Protein AF-A0A813FBZ9-F1 (afdb_monomer)

Nearest PDB structures (foldseek):
  4qqr-assembly1_A  TM=8.798E-01  e=3.703E-16  Arabidopsis thaliana
  4qqr-assembly1_B  TM=9.003E-01  e=9.429E-16  Arabidopsis thaliana
  7jid-assembly1_B  TM=8.726E-01  e=6.943E-14  Acanthamoeba polyphaga mimivirus
  4gll-assembly1_B  TM=6.550E-01  e=7.552E-06  Homo sapiens
  2b69-assembly1_A  TM=6.967E-01  e=1.599E-04  Homo sapiens

InterPro domains:
  IPR000192 Aminotransferase class V domain [PF00266] (3-157)
  IPR015421 Pyridoxal phosphate-dependent transferase, major domain [G3DSA:3.40.640.10] (1-86)
  IPR015422 Pyridoxal phosphate-dependent transferase, small domain [G3DSA:3.90.1150.10] (87-191)
  IPR015424 Pyridoxal phosphate-dependent transferase [SSF53383] (2-193)
  IPR022278 Phosphoserine aminotransferase [PTHR43247] (2-190)
  IPR036291 NAD(P)-binding domain superfamily [SSF51735] (191-350)

pLDDT: mean 86.47, std 10.44, range [32.09, 97.69]

Sequence (391 aa):
MPLVCDASANLGSKPVDISKYGVIYAAAHKNFSTAGVCYTVIRKDLITPDVLPGTPTMCNWYRFSSAPNKVWTVPITLSVWMGQLVMEWMLERGGLPYFEDLAIRRSDLLYNLIDNSSGFYRCFVTETKFRSRMQVVFTVRSGIGADEILVQKFLDETDKLGWLDARSHPLGISSDAIRITMYNPQPYETIMKARGIHVTLLGTGALYSADPQVPGRVFNEEDPPNTTSKLVYTELRKKLEELLVYFDNALILRTLYPVSSDLDSRGLIGKLARFEQVHKVQTSVTVLDDLCPLIPELVRRRTTGVLNFVNSGMVTYTDVVSDLAKRAPASWRRPLLGQEDNSRAAAELGVARLAAACGREVPDARSSLQRMISGLTDDELQTLAPQQSPL

Structure (mmCIF, N/CA/C/O backbone):
data_AF-A0A813FBZ9-F1
#
_entry.id   AF-A0A813FBZ9-F1
#
loop_
_atom_site.group_PDB
_atom_site.id
_atom_site.type_symbol
_atom_site.label_atom_id
_atom_site.label_alt_id
_atom_site.label_comp_id
_atom_site.label_asym_id
_atom_site.label_entity_id
_atom_site.label_seq_id
_atom_site.pdbx_PDB_ins_code
_atom_site.Cartn_x
_atom_site.Cartn_y
_atom_site.Cartn_z
_atom_site.occupancy
_atom_site.B_iso_or_equiv
_atom_site.auth_seq_id
_atom_site.auth_comp_id
_atom_site.auth_asym_id
_atom_site.auth_atom_id
_atom_site.pdbx_PDB_model_num
ATOM 1 N N . MET A 1 1 ? 17.960 -24.501 -28.917 1.00 80.81 1 MET A N 1
ATOM 2 C CA . MET A 1 1 ? 18.822 -23.591 -28.130 1.00 80.81 1 MET A CA 1
ATOM 3 C C . MET A 1 1 ? 18.049 -23.152 -26.888 1.00 80.81 1 MET A C 1
ATOM 5 O O . MET A 1 1 ? 16.887 -22.794 -27.060 1.00 80.81 1 MET A O 1
ATOM 9 N N . PRO A 1 2 ? 18.601 -23.258 -25.663 1.00 90.81 2 PRO A N 1
ATOM 10 C CA . PRO A 1 2 ? 17.910 -22.815 -24.448 1.00 90.81 2 PRO A CA 1
ATOM 11 C C . PRO A 1 2 ? 17.704 -21.292 -24.454 1.00 90.81 2 PRO A C 1
ATOM 13 O O . PRO A 1 2 ? 18.610 -20.550 -24.824 1.00 90.81 2 PRO A O 1
ATOM 16 N N . LEU A 1 3 ? 16.518 -20.828 -24.047 1.00 96.44 3 LEU A N 1
ATOM 17 C CA . LEU A 1 3 ? 16.204 -19.400 -23.965 1.00 96.44 3 LEU A CA 1
ATOM 18 C C . LEU A 1 3 ? 16.778 -18.795 -22.676 1.00 96.44 3 LEU A C 1
ATOM 20 O O . LEU A 1 3 ? 16.531 -19.319 -21.588 1.00 96.44 3 LEU A O 1
ATOM 24 N N . VAL A 1 4 ? 17.503 -17.684 -22.805 1.00 96.75 4 VAL A N 1
ATOM 25 C CA . VAL A 1 4 ? 17.969 -16.856 -21.684 1.00 96.75 4 VAL A CA 1
ATOM 26 C C . VAL A 1 4 ? 17.151 -15.568 -21.678 1.00 96.75 4 VAL A C 1
ATOM 28 O O . VAL A 1 4 ? 17.098 -14.874 -22.690 1.00 96.75 4 VAL A O 1
ATOM 31 N N . CYS A 1 5 ? 16.479 -15.267 -20.567 1.00 96.50 5 CYS A N 1
ATOM 32 C CA . CYS A 1 5 ? 15.563 -14.134 -20.460 1.00 96.50 5 CYS A CA 1
ATOM 33 C C . CYS A 1 5 ? 15.961 -13.182 -19.330 1.00 96.50 5 CYS A C 1
ATOM 35 O O . CYS A 1 5 ? 16.026 -13.582 -18.167 1.00 96.50 5 CYS A O 1
ATOM 37 N N . ASP A 1 6 ? 16.154 -11.910 -19.686 1.00 96.56 6 ASP A N 1
ATOM 38 C CA . ASP A 1 6 ? 16.127 -10.805 -18.730 1.00 96.56 6 ASP A CA 1
ATOM 39 C C . ASP A 1 6 ? 14.672 -10.474 -18.388 1.00 96.56 6 ASP A C 1
ATOM 41 O O . ASP A 1 6 ? 13.918 -9.942 -19.206 1.00 96.56 6 ASP A O 1
ATOM 45 N N . ALA A 1 7 ? 14.280 -10.803 -17.167 1.00 95.56 7 ALA A N 1
ATOM 46 C CA . ALA A 1 7 ? 12.969 -10.528 -16.610 1.00 95.56 7 ALA A CA 1
ATOM 47 C C . ALA A 1 7 ? 13.029 -9.439 -15.527 1.00 95.56 7 ALA A C 1
ATOM 49 O O . ALA A 1 7 ? 12.103 -9.298 -14.732 1.00 95.56 7 ALA A O 1
ATOM 50 N N . SER A 1 8 ? 14.094 -8.628 -15.477 1.00 93.25 8 SER A N 1
ATOM 51 C CA . SER A 1 8 ? 14.305 -7.642 -14.407 1.00 93.25 8 SER A CA 1
ATOM 52 C C . SER A 1 8 ? 13.101 -6.727 -14.193 1.00 93.25 8 SER A C 1
ATOM 54 O O . SER A 1 8 ? 12.748 -6.425 -13.060 1.00 93.25 8 SER A O 1
ATOM 56 N N . ALA A 1 9 ? 12.453 -6.281 -15.273 1.00 91.00 9 ALA A N 1
ATOM 57 C CA . ALA A 1 9 ? 11.344 -5.330 -15.195 1.00 91.00 9 ALA A CA 1
ATOM 58 C C . ALA A 1 9 ? 9.944 -5.950 -15.140 1.00 91.00 9 ALA A C 1
ATOM 60 O O . ALA A 1 9 ? 8.974 -5.198 -15.090 1.00 91.00 9 ALA A O 1
ATOM 61 N N . ASN A 1 10 ? 9.809 -7.276 -15.193 1.00 92.06 10 ASN A N 1
ATOM 62 C CA . ASN A 1 10 ? 8.497 -7.930 -15.246 1.00 92.06 10 ASN A CA 1
ATOM 63 C C . ASN A 1 10 ? 8.389 -9.224 -14.424 1.00 92.06 10 ASN A C 1
ATOM 65 O O . ASN A 1 10 ? 7.280 -9.724 -14.244 1.00 92.06 10 ASN A O 1
ATOM 69 N N . LEU A 1 11 ? 9.485 -9.769 -13.893 1.00 94.62 11 LEU A N 1
ATOM 70 C CA . LEU A 1 11 ? 9.416 -10.921 -13.004 1.00 94.62 11 LEU A CA 1
ATOM 71 C C . LEU A 1 11 ? 8.587 -10.537 -11.775 1.00 94.62 11 LEU A C 1
ATOM 73 O O . LEU A 1 11 ? 8.771 -9.463 -11.201 1.00 94.62 11 LEU A O 1
ATOM 77 N N . GLY A 1 12 ? 7.637 -11.395 -11.409 1.00 93.62 12 GLY A N 1
ATOM 78 C CA . GLY A 1 12 ? 6.710 -11.143 -10.308 1.00 93.62 12 GLY A CA 1
ATOM 79 C C . GLY A 1 12 ? 5.487 -10.295 -10.661 1.00 93.62 12 GLY A C 1
ATOM 80 O O . GLY A 1 12 ? 4.590 -10.200 -9.831 1.00 93.62 12 GLY A O 1
ATOM 81 N N . SER A 1 13 ? 5.396 -9.699 -11.857 1.00 94.56 13 SER A N 1
ATOM 82 C CA . SER A 1 13 ? 4.209 -8.909 -12.234 1.00 94.56 13 SER A CA 1
ATOM 83 C C . SER A 1 13 ? 3.087 -9.727 -12.867 1.00 94.56 13 SER A C 1
ATOM 85 O O . SER A 1 13 ? 1.972 -9.233 -12.997 1.00 94.56 13 SER A O 1
ATOM 87 N N . LYS A 1 14 ? 3.373 -10.966 -13.281 1.00 95.44 14 LYS A N 1
ATOM 88 C CA . LYS A 1 14 ? 2.391 -11.934 -13.776 1.00 95.44 14 LYS A CA 1
ATOM 89 C C . LYS A 1 14 ? 2.917 -13.368 -13.665 1.00 95.44 14 LYS A C 1
ATOM 91 O O . LYS A 1 14 ? 4.135 -13.550 -13.555 1.00 95.44 14 LYS A O 1
ATOM 96 N N . PRO A 1 15 ? 2.047 -14.388 -13.746 1.00 95.31 15 PRO A N 1
ATOM 97 C CA . PRO A 1 15 ? 2.468 -15.768 -13.942 1.00 95.31 15 PRO A CA 1
ATOM 98 C C . PRO A 1 15 ? 3.324 -15.927 -15.207 1.00 95.31 15 PRO A C 1
ATOM 100 O O . PRO A 1 15 ? 3.022 -15.376 -16.268 1.00 95.31 15 PRO A O 1
ATOM 103 N N . VAL A 1 16 ? 4.402 -16.701 -15.095 1.00 92.88 16 VAL A N 1
ATOM 104 C CA . VAL A 1 16 ? 5.291 -17.050 -16.209 1.00 92.88 16 VAL A CA 1
ATOM 105 C C . VAL A 1 16 ? 5.562 -18.546 -16.153 1.00 92.88 16 VAL A C 1
ATOM 107 O O . VAL A 1 16 ? 5.886 -19.088 -15.098 1.00 92.88 16 VAL A O 1
ATOM 110 N N . ASP A 1 17 ? 5.454 -19.210 -17.301 1.00 94.62 17 ASP A N 1
ATOM 111 C CA . ASP A 1 17 ? 5.859 -20.604 -17.441 1.00 94.62 17 ASP A CA 1
ATOM 112 C C . ASP A 1 17 ? 7.388 -20.698 -17.506 1.00 94.62 17 ASP A C 1
ATOM 114 O O . ASP A 1 17 ? 8.000 -20.561 -18.568 1.00 94.62 17 ASP A O 1
ATOM 118 N N . ILE A 1 18 ? 8.005 -20.911 -16.343 1.00 93.25 18 ILE A N 1
ATOM 119 C CA . ILE A 1 18 ? 9.462 -20.993 -16.193 1.00 93.25 18 ILE A CA 1
ATOM 120 C C . ILE A 1 18 ? 10.079 -22.176 -16.953 1.00 93.25 18 ILE A C 1
ATOM 122 O O . ILE A 1 18 ? 11.269 -22.134 -17.259 1.00 93.25 18 ILE A O 1
ATOM 126 N N . SER A 1 19 ? 9.295 -23.205 -17.304 1.00 94.00 19 SER A N 1
ATOM 127 C CA . SER A 1 19 ? 9.801 -24.398 -18.000 1.00 94.00 19 SER A CA 1
ATOM 128 C C . SER A 1 19 ? 10.278 -24.101 -19.427 1.00 94.00 19 SER A C 1
ATOM 130 O O . SER A 1 19 ? 11.118 -24.820 -19.970 1.00 94.00 19 SER A O 1
ATOM 132 N N . LYS A 1 20 ? 9.801 -22.995 -20.014 1.00 95.12 20 LYS A N 1
ATOM 133 C CA . LYS A 1 20 ? 10.191 -22.518 -21.350 1.00 95.12 20 LYS A CA 1
ATOM 134 C C . LYS A 1 20 ? 11.593 -21.905 -21.397 1.00 95.12 20 LYS A C 1
ATOM 136 O O . LYS A 1 20 ? 12.107 -21.654 -22.487 1.00 95.12 20 LYS A O 1
ATOM 141 N N . TYR A 1 21 ? 12.211 -21.655 -20.245 1.00 96.75 21 TYR A N 1
ATOM 142 C CA . TYR A 1 21 ? 13.481 -20.947 -20.140 1.00 96.75 21 TYR A CA 1
ATOM 143 C C . TYR A 1 21 ? 14.601 -21.895 -19.711 1.00 96.75 21 TYR A C 1
ATOM 145 O O . TYR A 1 21 ? 14.431 -22.761 -18.856 1.00 96.75 21 TYR A O 1
ATOM 153 N N . GLY A 1 22 ? 15.776 -21.717 -20.313 1.00 97.56 22 GLY A N 1
ATOM 154 C CA . GLY A 1 22 ? 17.012 -22.281 -19.782 1.00 97.56 22 GLY A CA 1
ATOM 155 C C . GLY A 1 22 ? 17.512 -21.461 -18.597 1.00 97.56 22 GLY A C 1
ATOM 156 O O . GLY A 1 22 ? 17.866 -22.011 -17.558 1.00 97.56 22 GLY A O 1
ATOM 157 N N . VAL A 1 23 ? 17.491 -20.136 -18.741 1.00 96.75 23 VAL A N 1
ATOM 158 C CA . VAL A 1 23 ? 17.828 -19.193 -17.674 1.00 96.75 23 VAL A CA 1
ATOM 159 C C . VAL A 1 23 ? 16.829 -18.047 -17.698 1.00 96.75 23 VAL A C 1
ATOM 161 O O . VAL A 1 23 ? 16.553 -17.477 -18.752 1.00 96.75 23 VAL A O 1
ATOM 164 N N . ILE A 1 24 ? 16.312 -17.679 -16.535 1.00 97.12 24 ILE A N 1
ATOM 165 C CA . ILE A 1 24 ? 15.587 -16.425 -16.335 1.00 97.12 24 ILE A CA 1
ATOM 166 C C . ILE A 1 24 ? 16.235 -15.687 -15.172 1.00 97.12 24 ILE A C 1
ATOM 168 O O . ILE A 1 24 ? 16.472 -16.277 -14.117 1.00 97.12 24 ILE A O 1
ATOM 172 N N . TYR A 1 25 ? 16.563 -14.414 -15.370 1.00 95.94 25 TYR A N 1
ATOM 173 C CA . TYR A 1 25 ? 17.190 -13.596 -14.338 1.00 95.94 25 TYR A CA 1
ATOM 174 C C . TYR A 1 25 ? 16.498 -12.246 -14.191 1.00 95.94 25 TYR A C 1
ATOM 176 O O . TYR A 1 25 ? 15.908 -11.733 -15.138 1.00 95.94 25 TYR A O 1
ATOM 184 N N . ALA A 1 26 ? 16.552 -11.669 -12.996 1.00 95.50 26 ALA A N 1
ATOM 185 C CA . ALA A 1 26 ? 15.945 -10.384 -12.702 1.00 95.50 26 ALA A CA 1
ATOM 186 C C . ALA A 1 26 ? 16.727 -9.644 -11.619 1.00 95.50 26 ALA A C 1
ATOM 188 O O . ALA A 1 26 ? 16.913 -10.154 -10.513 1.00 95.50 26 ALA A O 1
ATOM 189 N N . ALA A 1 27 ? 17.125 -8.406 -11.903 1.00 94.06 27 ALA A N 1
ATOM 190 C CA . ALA A 1 27 ? 17.597 -7.507 -10.860 1.00 94.06 27 ALA A CA 1
ATOM 191 C C . ALA A 1 27 ? 16.467 -7.227 -9.851 1.00 94.06 27 ALA A C 1
ATOM 193 O O . ALA A 1 27 ? 15.340 -6.912 -10.236 1.00 94.06 27 ALA A O 1
ATOM 194 N N . ALA A 1 28 ? 16.762 -7.333 -8.555 1.00 91.06 28 ALA A N 1
ATOM 195 C CA . ALA A 1 28 ? 15.729 -7.354 -7.522 1.00 91.06 28 ALA A CA 1
ATOM 196 C C . ALA A 1 28 ? 15.066 -5.983 -7.275 1.00 91.06 28 ALA A C 1
ATOM 198 O O . ALA A 1 28 ? 13.904 -5.933 -6.874 1.00 91.06 28 ALA A O 1
ATOM 199 N N . HIS A 1 29 ? 15.763 -4.882 -7.576 1.00 88.19 29 HIS A N 1
ATOM 200 C CA . HIS A 1 29 ? 15.395 -3.487 -7.263 1.00 88.19 29 HIS A CA 1
ATOM 201 C C . HIS A 1 29 ? 14.183 -2.899 -7.992 1.00 88.19 29 HIS A C 1
ATOM 203 O O . HIS A 1 29 ? 14.018 -1.683 -8.048 1.00 88.19 29 HIS A O 1
ATOM 209 N N . LYS A 1 30 ? 13.364 -3.752 -8.602 1.00 90.62 30 LYS A N 1
ATOM 210 C CA . LYS A 1 30 ? 12.163 -3.359 -9.333 1.00 90.62 30 LYS A CA 1
ATOM 211 C C . LYS A 1 30 ? 10.922 -3.864 -8.607 1.00 90.62 30 LYS A C 1
ATOM 213 O O . LYS A 1 30 ? 10.239 -3.084 -7.957 1.00 90.62 30 LYS A O 1
ATOM 218 N N . ASN A 1 31 ? 10.666 -5.171 -8.651 1.00 92.06 31 ASN A N 1
ATOM 219 C CA . ASN A 1 31 ? 9.462 -5.755 -8.050 1.00 92.06 31 ASN A CA 1
ATOM 220 C C . ASN A 1 31 ? 9.660 -6.376 -6.661 1.00 92.06 31 ASN A C 1
ATOM 222 O O . ASN A 1 31 ? 8.660 -6.746 -6.054 1.00 92.06 31 ASN A O 1
ATOM 226 N N . PHE A 1 32 ? 10.893 -6.525 -6.163 1.00 89.94 32 PHE A N 1
ATOM 227 C CA . PHE A 1 32 ? 11.143 -7.437 -5.041 1.00 89.94 32 PHE A CA 1
ATOM 228 C C . PHE A 1 32 ? 12.002 -6.887 -3.902 1.00 89.94 32 PHE A C 1
ATOM 230 O O . PHE A 1 32 ? 11.705 -7.163 -2.753 1.00 89.94 32 PHE A O 1
ATOM 237 N N . SER A 1 33 ? 13.109 -6.197 -4.173 1.00 92.75 33 SER A N 1
ATOM 238 C CA . SER A 1 33 ? 14.067 -5.819 -3.124 1.00 92.75 33 SER A CA 1
ATOM 239 C C . SER A 1 33 ? 14.866 -4.571 -3.514 1.00 92.75 33 SER A C 1
ATOM 241 O O . SER A 1 33 ? 14.337 -3.684 -4.174 1.00 92.75 33 SER A O 1
ATOM 243 N N . THR A 1 34 ? 16.124 -4.469 -3.092 1.00 87.75 34 THR A N 1
ATOM 244 C CA . THR A 1 34 ? 17.028 -3.339 -3.315 1.00 87.75 34 THR A CA 1
ATOM 245 C C . THR A 1 34 ? 18.022 -3.617 -4.442 1.00 87.75 34 THR A C 1
ATOM 247 O O . THR A 1 34 ? 18.135 -4.735 -4.959 1.00 87.75 34 THR A O 1
ATOM 250 N N . ALA A 1 35 ? 18.779 -2.589 -4.838 1.00 87.50 35 ALA A N 1
ATOM 251 C CA . ALA A 1 35 ? 19.877 -2.744 -5.792 1.00 87.50 35 ALA A CA 1
ATOM 252 C C . ALA A 1 35 ? 20.989 -3.637 -5.214 1.00 87.50 35 ALA A C 1
ATOM 254 O O . ALA A 1 35 ? 21.098 -3.794 -3.999 1.00 87.50 35 ALA A O 1
ATOM 255 N N . GLY A 1 36 ? 21.794 -4.240 -6.096 1.00 86.88 36 GLY A N 1
ATOM 256 C CA . GLY A 1 36 ? 22.906 -5.125 -5.720 1.00 86.88 36 GLY A CA 1
ATOM 257 C C . GLY A 1 36 ? 22.579 -6.623 -5.680 1.00 86.88 36 GLY A C 1
ATOM 258 O O . GLY A 1 36 ? 23.498 -7.429 -5.567 1.00 86.88 36 GLY A O 1
ATOM 259 N N . VAL A 1 37 ? 21.309 -7.020 -5.831 1.00 90.81 37 VAL A N 1
ATOM 260 C CA . VAL A 1 37 ? 20.890 -8.434 -5.893 1.00 90.81 37 VAL A CA 1
ATOM 261 C C . VAL A 1 37 ? 20.240 -8.765 -7.235 1.00 90.81 37 VAL A C 1
ATOM 263 O O . VAL A 1 37 ? 19.478 -7.971 -7.792 1.00 90.81 37 VAL A O 1
ATOM 266 N N . CYS A 1 38 ? 20.527 -9.967 -7.735 1.00 92.06 38 CYS A N 1
ATOM 267 C CA . CYS A 1 38 ? 19.898 -10.559 -8.908 1.00 92.06 38 CYS A CA 1
ATOM 268 C C . CYS A 1 38 ? 19.319 -11.929 -8.539 1.00 92.06 38 CYS A C 1
ATOM 270 O O . CYS A 1 38 ? 20.024 -12.773 -7.986 1.00 92.06 38 CYS A O 1
ATOM 272 N N . TYR A 1 39 ? 18.050 -12.160 -8.861 1.00 92.06 39 TYR A N 1
ATOM 273 C CA . TYR A 1 39 ? 17.458 -13.491 -8.818 1.00 92.06 39 TYR A CA 1
ATOM 274 C C . TYR A 1 39 ? 17.722 -14.190 -10.136 1.00 92.06 39 TYR A C 1
ATOM 276 O O . TYR A 1 39 ? 17.477 -13.616 -11.190 1.00 92.06 39 TYR A O 1
ATOM 284 N N . THR A 1 40 ? 18.212 -15.424 -10.087 1.00 93.06 40 THR A N 1
ATOM 285 C CA . THR A 1 40 ? 18.452 -16.233 -11.284 1.00 93.06 40 THR A CA 1
ATOM 286 C C . THR A 1 40 ? 17.859 -17.617 -11.068 1.00 93.06 40 THR A C 1
ATOM 288 O O . THR A 1 40 ? 18.184 -18.289 -10.092 1.00 93.06 40 THR A O 1
ATOM 291 N N . VAL A 1 41 ? 16.997 -18.047 -11.985 1.00 94.06 41 VAL A N 1
ATOM 292 C CA . VAL A 1 41 ? 16.491 -19.418 -12.062 1.00 94.06 41 VAL A CA 1
ATOM 293 C C . VAL A 1 41 ? 17.154 -20.072 -13.265 1.00 94.06 41 VAL A C 1
ATOM 295 O O . VAL A 1 41 ? 17.041 -19.584 -14.390 1.00 94.06 41 VAL A O 1
ATOM 298 N N . ILE A 1 42 ? 17.878 -21.159 -13.010 1.00 94.69 42 ILE A N 1
ATOM 299 C CA . ILE A 1 42 ? 18.707 -21.855 -13.997 1.00 94.69 42 ILE A CA 1
ATOM 300 C C . ILE A 1 42 ? 18.212 -23.291 -14.101 1.00 94.69 42 ILE A C 1
ATOM 302 O O . ILE A 1 42 ? 18.050 -23.982 -13.090 1.00 94.69 42 ILE A O 1
ATOM 306 N N . ARG A 1 43 ? 17.990 -23.757 -15.328 1.00 95.25 43 ARG A N 1
ATOM 307 C CA . ARG A 1 43 ? 17.651 -25.150 -15.602 1.00 95.25 43 ARG A CA 1
ATOM 308 C C . ARG A 1 43 ? 18.851 -26.038 -15.269 1.00 95.25 43 ARG A C 1
ATOM 310 O O . ARG A 1 43 ? 19.971 -25.765 -15.694 1.00 95.25 43 ARG A O 1
ATOM 317 N N . LYS A 1 44 ? 18.628 -27.083 -14.468 1.00 93.38 44 LYS A N 1
ATOM 318 C CA . LYS A 1 44 ? 19.708 -27.870 -13.843 1.00 93.38 44 LYS A CA 1
ATOM 319 C C . LYS A 1 44 ? 20.667 -28.518 -14.848 1.00 93.38 44 LYS A C 1
ATOM 321 O O . LYS A 1 44 ? 21.850 -28.607 -14.555 1.00 93.38 44 LYS A O 1
ATOM 326 N N . ASP A 1 45 ? 20.177 -28.935 -16.013 1.00 94.25 45 ASP A N 1
ATOM 327 C CA . ASP A 1 45 ? 20.981 -29.526 -17.095 1.00 94.25 45 ASP A CA 1
ATOM 328 C C . ASP A 1 45 ? 22.000 -28.549 -17.702 1.00 94.25 45 ASP A C 1
ATOM 330 O O . ASP A 1 45 ? 22.972 -28.986 -18.307 1.00 94.25 45 ASP A O 1
ATOM 334 N N . LEU A 1 46 ? 21.808 -27.238 -17.522 1.00 94.44 46 LEU A N 1
ATOM 335 C CA . LEU A 1 46 ? 22.745 -26.208 -17.982 1.00 94.44 46 LEU A CA 1
ATOM 336 C C . LEU A 1 46 ? 23.877 -25.942 -16.980 1.00 94.44 46 LEU A C 1
ATOM 338 O O . LEU A 1 46 ? 24.821 -25.222 -17.296 1.00 94.44 46 LEU A O 1
ATOM 342 N N . ILE A 1 47 ? 23.791 -26.493 -15.768 1.00 94.19 47 ILE A N 1
ATOM 343 C CA . ILE A 1 47 ? 24.807 -26.321 -14.732 1.00 94.19 47 ILE A CA 1
ATOM 344 C C . ILE A 1 47 ? 25.830 -27.448 -14.875 1.00 94.19 47 ILE A C 1
ATOM 346 O O . ILE A 1 47 ? 25.669 -28.528 -14.310 1.00 94.19 47 ILE A O 1
ATOM 350 N N . THR A 1 48 ? 26.891 -27.190 -15.638 1.00 93.88 48 THR A N 1
ATOM 351 C CA . THR A 1 48 ? 27.933 -28.180 -15.944 1.00 93.88 48 THR A CA 1
ATOM 352 C C . THR A 1 48 ? 29.316 -27.686 -15.502 1.00 93.88 48 THR A C 1
ATOM 354 O O . THR A 1 48 ? 29.509 -26.478 -15.352 1.00 93.88 48 THR A O 1
ATOM 357 N N . PRO A 1 49 ? 30.294 -28.586 -15.288 1.00 93.06 49 PRO A N 1
ATOM 358 C CA . PRO A 1 49 ? 31.672 -28.187 -15.008 1.00 93.06 49 PRO A CA 1
ATOM 359 C C . PRO A 1 49 ? 32.368 -27.509 -16.201 1.00 93.06 49 PRO A C 1
ATOM 361 O O . PRO A 1 49 ? 33.432 -26.923 -16.005 1.00 93.06 49 PRO A O 1
ATOM 364 N N . ASP A 1 50 ? 31.789 -27.571 -17.406 1.00 94.38 50 ASP A N 1
ATOM 365 C CA . ASP A 1 50 ? 32.289 -26.875 -18.591 1.00 94.38 50 ASP A CA 1
ATOM 366 C C . ASP A 1 50 ? 31.969 -25.375 -18.494 1.00 94.38 50 ASP A C 1
ATOM 368 O O . ASP A 1 50 ? 30.835 -24.929 -18.684 1.00 94.38 50 ASP A O 1
ATOM 372 N N . VAL A 1 51 ? 32.981 -24.595 -18.116 1.00 93.50 51 VAL A N 1
ATOM 373 C CA . VAL A 1 51 ? 32.908 -23.145 -17.922 1.00 93.50 51 VAL A CA 1
ATOM 374 C C . VAL A 1 51 ? 34.054 -22.472 -18.666 1.00 93.50 51 VAL A C 1
ATOM 376 O O . VAL A 1 51 ? 35.150 -23.025 -18.772 1.00 93.50 51 VAL A O 1
ATOM 379 N N . LEU A 1 52 ? 33.838 -21.241 -19.135 1.00 95.12 52 LEU A N 1
ATOM 380 C CA . LEU A 1 52 ? 34.875 -20.496 -19.848 1.00 95.12 52 LEU A CA 1
ATOM 381 C C . LEU A 1 52 ? 36.127 -20.293 -18.968 1.00 95.12 52 LEU A C 1
ATOM 383 O O . LEU A 1 52 ? 35.989 -19.956 -17.779 1.00 95.12 52 LEU A O 1
ATOM 387 N N . PRO A 1 53 ? 37.345 -20.431 -19.528 1.00 94.81 53 PRO A N 1
ATOM 388 C CA . PRO A 1 53 ? 38.574 -20.088 -18.822 1.00 94.81 53 PRO A CA 1
ATOM 389 C C . PRO A 1 53 ? 38.517 -18.656 -18.276 1.00 94.81 53 PRO A C 1
ATOM 391 O O . PRO A 1 53 ? 38.133 -17.727 -18.982 1.00 94.81 53 PRO A O 1
ATOM 394 N N . GLY A 1 54 ? 38.876 -18.476 -17.003 1.00 93.94 54 GLY A N 1
ATOM 395 C CA . GLY A 1 54 ? 38.841 -17.168 -16.337 1.00 93.94 54 GLY A CA 1
ATOM 396 C C . GLY A 1 54 ? 37.474 -16.732 -15.794 1.00 93.94 54 GLY A C 1
ATOM 397 O O . GLY A 1 54 ? 37.387 -15.638 -15.243 1.00 93.94 54 GLY A O 1
ATOM 398 N N . THR A 1 55 ? 36.421 -17.561 -15.882 1.00 94.88 55 THR A N 1
ATOM 399 C CA . THR A 1 55 ? 35.111 -17.248 -15.277 1.00 94.88 55 THR A CA 1
ATOM 400 C C . THR A 1 55 ? 35.261 -16.909 -13.784 1.00 94.88 55 THR A C 1
ATOM 402 O O . THR A 1 55 ? 35.723 -17.765 -13.017 1.00 94.88 55 THR A O 1
ATOM 405 N N . PRO A 1 56 ? 34.847 -15.705 -13.333 1.00 92.25 56 PRO A N 1
ATOM 406 C CA . PRO A 1 56 ? 34.911 -15.338 -11.924 1.00 92.25 56 PRO A CA 1
ATOM 407 C C . PRO A 1 56 ? 34.144 -16.329 -11.050 1.00 92.25 56 PRO A C 1
ATOM 409 O O . PRO A 1 56 ? 33.060 -16.781 -11.419 1.00 92.25 56 PRO A O 1
ATOM 412 N N . THR A 1 57 ? 34.659 -16.629 -9.856 1.00 88.50 57 THR A N 1
ATOM 413 C CA . THR A 1 57 ? 34.029 -17.596 -8.940 1.00 88.50 57 THR A CA 1
ATOM 414 C C . THR A 1 57 ? 32.560 -17.269 -8.664 1.00 88.50 57 THR A C 1
ATOM 416 O O . THR A 1 57 ? 31.733 -18.175 -8.680 1.00 88.50 57 THR A O 1
ATOM 419 N N . MET A 1 58 ? 32.226 -15.982 -8.504 1.00 85.81 58 MET A N 1
ATOM 420 C CA . MET A 1 58 ? 30.855 -15.506 -8.265 1.00 85.81 58 MET A CA 1
ATOM 421 C C . MET A 1 58 ? 29.906 -15.703 -9.462 1.00 85.81 58 MET A C 1
ATOM 423 O O . MET A 1 58 ? 28.692 -15.681 -9.288 1.00 85.81 58 MET A O 1
ATOM 427 N N . CYS A 1 59 ? 30.443 -15.935 -10.661 1.00 89.06 59 CYS A N 1
ATOM 428 C CA . CYS A 1 59 ? 29.689 -16.196 -11.888 1.00 89.06 59 CYS A CA 1
ATOM 429 C C . CYS A 1 59 ? 29.688 -17.686 -12.281 1.00 89.06 59 CYS A C 1
ATOM 431 O O . CYS A 1 59 ? 29.066 -18.054 -13.273 1.00 89.06 59 CYS A O 1
ATOM 433 N N . ASN A 1 60 ? 30.375 -18.555 -11.530 1.00 92.06 60 ASN A N 1
ATOM 434 C CA . ASN A 1 60 ? 30.466 -19.983 -11.829 1.00 92.06 60 ASN A CA 1
ATOM 435 C C . ASN A 1 60 ? 29.329 -20.762 -11.147 1.00 92.06 60 ASN A C 1
ATOM 437 O O . ASN A 1 60 ? 29.450 -21.193 -9.999 1.00 92.06 60 ASN A O 1
ATOM 441 N N . TRP A 1 61 ? 28.225 -20.977 -11.863 1.00 91.44 61 TRP A N 1
ATOM 442 C CA . TRP A 1 61 ? 27.039 -21.652 -11.322 1.00 91.44 61 TRP A CA 1
ATOM 443 C C . TRP A 1 61 ? 27.295 -23.092 -10.865 1.00 91.44 61 TRP A C 1
ATOM 445 O O . TRP A 1 61 ? 26.698 -23.521 -9.877 1.00 91.44 61 TRP A O 1
ATOM 455 N N . TYR A 1 62 ? 28.207 -23.821 -11.519 1.00 92.12 62 TYR A N 1
ATOM 456 C CA . TYR A 1 62 ? 28.581 -25.171 -11.095 1.00 92.12 62 TYR A CA 1
ATOM 457 C C . TYR A 1 62 ? 29.192 -25.161 -9.692 1.00 92.12 62 TYR A C 1
ATOM 459 O O . TYR A 1 62 ? 28.743 -25.919 -8.830 1.00 92.12 62 TYR A O 1
ATOM 467 N N . ARG A 1 63 ? 30.108 -24.224 -9.408 1.00 88.81 63 ARG A N 1
ATOM 468 C CA . ARG A 1 63 ? 30.698 -24.058 -8.069 1.00 88.81 63 ARG A CA 1
ATOM 469 C C . ARG A 1 63 ? 29.641 -23.791 -6.999 1.00 88.81 63 ARG A C 1
ATOM 471 O O . ARG A 1 63 ? 29.615 -24.514 -6.004 1.00 88.81 63 ARG A O 1
ATOM 478 N N . PHE A 1 64 ? 28.721 -22.848 -7.222 1.00 86.94 64 PHE A N 1
ATOM 479 C CA . PHE A 1 64 ? 27.601 -22.603 -6.294 1.00 86.94 64 PHE A CA 1
ATOM 480 C C . PHE A 1 64 ? 26.725 -23.841 -6.107 1.00 86.94 64 PHE A C 1
ATOM 482 O O . PHE A 1 64 ? 26.356 -24.179 -4.982 1.00 86.94 64 PHE A O 1
ATOM 489 N N . SER A 1 65 ? 26.428 -24.553 -7.197 1.00 86.50 65 SER A N 1
ATOM 490 C CA . SER A 1 65 ? 25.624 -25.772 -7.143 1.00 86.50 65 SER A CA 1
ATOM 491 C C . SER A 1 65 ? 26.308 -26.896 -6.363 1.00 86.50 65 SER A C 1
ATOM 493 O O . SER A 1 65 ? 25.614 -27.728 -5.791 1.00 86.50 65 SER A O 1
ATOM 495 N N . SER A 1 66 ? 27.639 -26.913 -6.277 1.00 85.12 66 SER A N 1
ATOM 496 C CA . SER A 1 66 ? 28.413 -27.892 -5.500 1.00 85.12 66 SER A CA 1
ATOM 497 C C . SER A 1 66 ? 28.729 -27.454 -4.062 1.00 85.12 66 SER A C 1
ATOM 499 O O . SER A 1 66 ? 29.229 -28.256 -3.280 1.00 85.12 66 SER A O 1
ATOM 501 N N . ALA A 1 67 ? 28.428 -26.206 -3.690 1.00 84.50 67 ALA A N 1
ATOM 502 C CA . ALA A 1 67 ? 28.760 -25.657 -2.377 1.00 84.50 67 ALA A CA 1
ATOM 503 C C . ALA A 1 67 ? 27.931 -26.294 -1.240 1.00 84.50 67 ALA A C 1
ATOM 505 O O . ALA A 1 67 ? 26.733 -26.555 -1.438 1.00 84.50 67 ALA A O 1
ATOM 506 N N . PRO A 1 68 ? 28.494 -26.457 -0.025 1.00 78.94 68 PRO A N 1
ATOM 507 C CA . PRO A 1 68 ? 27.710 -26.741 1.176 1.00 78.94 68 PRO A CA 1
ATOM 508 C C . PRO A 1 68 ? 26.593 -25.702 1.344 1.00 78.94 68 PRO A C 1
ATOM 510 O O . PRO A 1 68 ? 26.827 -24.502 1.216 1.00 78.94 68 PRO A O 1
ATOM 513 N N . ASN A 1 69 ? 25.356 -26.155 1.566 1.00 77.56 69 ASN A N 1
ATOM 514 C CA . ASN A 1 69 ? 24.160 -25.304 1.681 1.00 77.56 69 ASN A CA 1
ATOM 515 C C . ASN A 1 69 ? 23.891 -24.361 0.486 1.00 77.56 69 ASN A C 1
ATOM 517 O O . ASN A 1 69 ? 23.063 -23.464 0.599 1.00 77.56 69 ASN A O 1
ATOM 521 N N . LYS A 1 70 ? 24.558 -24.561 -0.664 1.00 75.94 70 LYS A N 1
ATOM 522 C CA . LYS A 1 70 ? 24.478 -23.699 -1.864 1.00 75.94 70 LYS A CA 1
ATOM 523 C C . LYS A 1 70 ? 24.856 -22.227 -1.618 1.00 75.94 70 LYS A C 1
ATOM 525 O O . LYS A 1 70 ? 24.512 -21.362 -2.420 1.00 75.94 70 LYS A O 1
ATOM 530 N N . VAL A 1 71 ? 25.596 -21.943 -0.544 1.00 79.00 71 VAL A N 1
ATOM 531 C CA . VAL A 1 71 ? 26.104 -20.605 -0.207 1.00 79.00 71 VAL A CA 1
ATOM 532 C C . VAL A 1 71 ? 27.621 -20.620 -0.356 1.00 79.00 71 VAL A C 1
ATOM 534 O O . VAL A 1 71 ? 28.312 -21.288 0.405 1.00 79.00 71 VAL A O 1
ATOM 537 N N . TRP A 1 72 ? 28.146 -19.904 -1.354 1.00 81.00 72 TRP A N 1
ATOM 538 C CA . TRP A 1 72 ? 29.595 -19.832 -1.595 1.00 81.00 72 TRP A CA 1
ATOM 539 C C . TRP A 1 72 ? 30.267 -18.674 -0.844 1.00 81.00 72 TRP A C 1
ATOM 541 O O . TRP A 1 72 ? 31.385 -18.808 -0.355 1.00 81.00 72 TRP A O 1
ATOM 551 N N . THR A 1 73 ? 29.581 -17.536 -0.726 1.00 83.31 73 THR A N 1
ATOM 552 C CA . THR A 1 73 ? 30.004 -16.371 0.066 1.00 83.31 73 THR A CA 1
ATOM 553 C C . THR A 1 73 ? 28.813 -15.800 0.819 1.00 83.31 73 THR A C 1
ATOM 555 O O . THR A 1 73 ? 27.665 -16.110 0.497 1.00 83.31 73 THR A O 1
ATOM 558 N N . VAL A 1 74 ? 29.078 -14.920 1.786 1.00 84.75 74 VAL A N 1
ATOM 559 C CA . VAL A 1 74 ? 28.026 -14.170 2.480 1.00 84.75 74 VAL A CA 1
ATOM 560 C C . VAL A 1 74 ? 27.230 -13.356 1.445 1.00 84.75 74 VAL A C 1
ATOM 562 O O . VAL A 1 74 ? 27.831 -12.546 0.733 1.00 84.75 74 VAL A O 1
ATOM 565 N N . PRO A 1 75 ? 25.911 -13.583 1.298 1.00 84.56 75 PRO A N 1
ATOM 566 C CA . PRO A 1 75 ? 25.080 -12.781 0.409 1.00 84.56 75 PRO A CA 1
ATOM 567 C C . PRO A 1 75 ? 24.818 -11.400 1.025 1.00 84.56 75 PRO A C 1
ATOM 569 O O . PRO A 1 75 ? 25.095 -11.165 2.200 1.00 84.56 75 PRO A O 1
ATOM 572 N N . ILE A 1 76 ? 24.214 -10.489 0.259 1.00 89.25 76 ILE A N 1
ATOM 573 C CA . ILE A 1 76 ? 23.713 -9.215 0.796 1.00 89.25 76 ILE A CA 1
ATOM 574 C C . ILE A 1 76 ? 22.466 -9.510 1.646 1.00 89.25 76 ILE A C 1
ATOM 576 O O . ILE A 1 76 ? 21.335 -9.446 1.167 1.00 89.25 76 ILE A O 1
ATOM 580 N N . THR A 1 77 ? 22.685 -9.907 2.900 1.00 89.75 77 THR A N 1
ATOM 581 C CA . THR A 1 77 ? 21.670 -10.470 3.809 1.00 89.75 77 THR A CA 1
ATOM 582 C C . THR A 1 77 ? 20.467 -9.553 3.988 1.00 89.75 77 THR A C 1
ATOM 584 O O . THR A 1 77 ? 19.337 -10.026 3.914 1.00 89.75 77 THR A O 1
ATOM 587 N N . LEU A 1 78 ? 20.693 -8.243 4.128 1.00 88.44 78 LEU A N 1
ATOM 588 C CA . LEU A 1 78 ? 19.621 -7.250 4.226 1.00 88.44 78 LEU A CA 1
ATOM 589 C C . LEU A 1 78 ? 18.713 -7.270 2.988 1.00 88.44 78 LEU A C 1
ATOM 591 O O . LEU A 1 78 ? 17.496 -7.316 3.117 1.00 88.44 78 LEU A O 1
ATOM 595 N N . SER A 1 79 ? 19.290 -7.285 1.786 1.00 89.94 79 SER A N 1
ATOM 596 C CA . SER A 1 79 ? 18.529 -7.323 0.533 1.00 89.94 79 SER A CA 1
ATOM 597 C C . SER A 1 79 ? 17.802 -8.653 0.335 1.00 89.94 79 SER A C 1
ATOM 599 O O . SER A 1 79 ? 16.692 -8.679 -0.193 1.00 89.94 79 SER A O 1
ATOM 601 N N . VAL A 1 80 ? 18.393 -9.770 0.766 1.00 89.81 80 VAL A N 1
ATOM 602 C CA . VAL A 1 80 ? 17.713 -11.074 0.734 1.00 89.81 80 VAL A CA 1
ATOM 603 C C . VAL A 1 80 ? 16.498 -11.061 1.665 1.00 89.81 80 VAL A C 1
ATOM 605 O O . VAL A 1 80 ? 15.408 -11.432 1.238 1.00 89.81 80 VAL A O 1
ATOM 608 N N . TRP A 1 81 ? 16.662 -10.561 2.891 1.00 90.44 81 TRP A N 1
ATOM 609 C CA . TRP A 1 81 ? 15.584 -10.447 3.874 1.00 90.44 81 TRP A CA 1
ATOM 610 C C . TRP A 1 81 ? 14.473 -9.485 3.431 1.00 90.44 81 TRP A C 1
ATOM 612 O O . TRP A 1 81 ? 13.301 -9.841 3.479 1.00 90.44 81 TRP A O 1
ATOM 622 N N . MET A 1 82 ? 14.815 -8.309 2.898 1.00 89.06 82 MET A N 1
ATOM 623 C CA . MET A 1 82 ? 13.826 -7.391 2.315 1.00 89.06 82 MET A CA 1
ATOM 624 C C . MET A 1 82 ? 13.051 -8.045 1.165 1.00 89.06 82 MET A C 1
ATOM 626 O O . MET A 1 82 ? 11.838 -7.883 1.066 1.00 89.06 82 MET A O 1
ATOM 630 N N . GLY A 1 83 ? 13.741 -8.828 0.330 1.00 91.38 83 GLY A N 1
ATOM 631 C CA . GLY A 1 83 ? 13.109 -9.607 -0.732 1.00 91.38 83 GLY A CA 1
ATOM 632 C C . GLY A 1 83 ? 12.100 -10.622 -0.200 1.00 91.38 83 GLY A C 1
ATOM 633 O O . GLY A 1 83 ? 11.013 -10.740 -0.757 1.00 91.38 83 GLY A O 1
ATOM 634 N N . GLN A 1 84 ? 12.431 -11.306 0.899 1.00 92.81 84 GLN A N 1
ATOM 635 C CA . GLN A 1 84 ? 11.510 -12.215 1.580 1.00 92.81 84 GLN A CA 1
ATOM 636 C C . GLN A 1 84 ? 10.250 -11.479 2.052 1.00 92.81 84 GLN A C 1
ATOM 638 O O . GLN A 1 84 ? 9.153 -11.906 1.706 1.00 92.81 84 GLN A O 1
ATOM 643 N N . LEU A 1 85 ? 10.394 -10.352 2.757 1.00 89.94 85 LEU A N 1
ATOM 644 C CA . LEU A 1 85 ? 9.250 -9.577 3.256 1.00 89.94 85 LEU A CA 1
ATOM 645 C C . LEU A 1 85 ? 8.326 -9.102 2.125 1.00 89.94 85 LEU A C 1
ATOM 647 O O . LEU A 1 85 ? 7.104 -9.166 2.242 1.00 89.94 85 LEU A O 1
ATOM 651 N N . VAL A 1 86 ? 8.896 -8.643 1.005 1.00 91.44 86 VAL A N 1
ATOM 652 C CA . VAL A 1 86 ? 8.103 -8.229 -0.162 1.00 91.44 86 VAL A CA 1
ATOM 653 C C . VAL A 1 86 ? 7.399 -9.425 -0.798 1.00 91.44 86 VAL A C 1
ATOM 655 O O . VAL A 1 86 ? 6.240 -9.304 -1.180 1.00 91.44 86 VAL A O 1
ATOM 658 N N . MET A 1 87 ? 8.048 -10.586 -0.900 1.00 93.12 87 MET A N 1
ATOM 659 C CA . MET A 1 87 ? 7.409 -11.794 -1.431 1.00 93.12 87 MET A CA 1
ATOM 660 C C . MET A 1 87 ? 6.288 -12.309 -0.518 1.00 93.12 87 MET A C 1
ATOM 662 O O . MET A 1 87 ? 5.237 -12.687 -1.028 1.00 93.12 87 MET A O 1
ATOM 666 N N . GLU A 1 88 ? 6.472 -12.282 0.804 1.00 90.69 88 GLU A N 1
ATOM 667 C CA . GLU A 1 88 ? 5.430 -12.607 1.789 1.00 90.69 88 GLU A CA 1
ATOM 668 C C . GLU A 1 88 ? 4.227 -11.673 1.625 1.00 90.69 88 GLU A C 1
ATOM 670 O O . GLU A 1 88 ? 3.112 -12.145 1.409 1.00 90.69 88 GLU A O 1
ATOM 675 N N . TRP A 1 89 ? 4.464 -10.359 1.563 1.00 91.69 89 TRP A N 1
ATOM 676 C CA . TRP A 1 89 ? 3.423 -9.377 1.253 1.00 91.69 89 TRP A CA 1
ATOM 677 C C . TRP A 1 89 ? 2.736 -9.661 -0.090 1.00 91.69 89 TRP A C 1
ATOM 679 O O . TRP A 1 89 ? 1.513 -9.567 -0.202 1.00 91.69 89 TRP A O 1
ATOM 689 N N . MET A 1 90 ? 3.491 -10.034 -1.128 1.00 93.38 90 MET A N 1
ATOM 690 C CA . MET A 1 90 ? 2.901 -10.371 -2.422 1.00 93.38 90 MET A CA 1
ATOM 691 C C . MET A 1 90 ? 1.984 -11.600 -2.329 1.00 93.38 90 MET A C 1
ATOM 693 O O . MET A 1 90 ? 0.920 -11.619 -2.948 1.00 93.38 90 MET A O 1
ATOM 697 N N . LEU A 1 91 ? 2.374 -12.621 -1.562 1.00 92.62 91 LEU A N 1
ATOM 698 C CA . LEU A 1 91 ? 1.558 -13.814 -1.330 1.00 92.62 91 LEU A CA 1
ATOM 699 C C . LEU A 1 91 ? 0.287 -13.478 -0.542 1.00 92.62 91 LEU A C 1
ATOM 701 O O . LEU A 1 91 ? -0.796 -13.888 -0.957 1.00 92.62 91 LEU A O 1
ATOM 705 N N . GLU A 1 92 ? 0.392 -12.668 0.514 1.00 90.75 92 GLU A N 1
ATOM 706 C CA . GLU A 1 92 ? -0.750 -12.192 1.312 1.00 90.75 92 GLU A CA 1
ATOM 707 C C . GLU A 1 92 ? -1.786 -11.429 0.475 1.00 90.75 92 GLU A C 1
ATOM 709 O O . GLU A 1 92 ? -2.985 -11.503 0.739 1.00 90.75 92 GLU A O 1
ATOM 714 N N . ARG A 1 93 ? -1.346 -10.717 -0.570 1.00 88.88 93 ARG A N 1
ATOM 715 C CA . ARG A 1 93 ? -2.234 -10.004 -1.502 1.00 88.88 93 ARG A CA 1
ATOM 716 C C . ARG A 1 93 ? -2.959 -10.911 -2.501 1.00 88.88 93 ARG A C 1
ATOM 718 O O . ARG A 1 93 ? -3.820 -10.421 -3.224 1.00 88.88 93 ARG A O 1
ATOM 725 N N . GLY A 1 94 ? -2.639 -12.204 -2.550 1.00 93.00 94 GLY A N 1
ATOM 726 C CA . GLY A 1 94 ? -3.199 -13.157 -3.516 1.00 93.00 94 GLY A CA 1
ATOM 727 C C . GLY A 1 94 ? -2.211 -13.612 -4.595 1.00 93.00 94 GLY A C 1
ATOM 728 O O . GLY A 1 94 ? -2.617 -14.216 -5.588 1.00 93.00 94 GLY A O 1
ATOM 729 N N . GLY A 1 95 ? -0.915 -13.336 -4.419 1.00 95.62 95 GLY A N 1
ATOM 730 C CA . GLY A 1 95 ? 0.153 -13.808 -5.298 1.00 95.62 95 GLY A CA 1
ATOM 731 C C . GLY A 1 95 ? 0.121 -13.203 -6.706 1.00 95.62 95 GLY A C 1
ATOM 732 O O . GLY A 1 95 ? -0.457 -12.145 -6.952 1.00 95.62 95 GLY A O 1
ATOM 733 N N . LEU A 1 96 ? 0.768 -13.881 -7.660 1.00 96.12 96 LEU A N 1
ATOM 734 C CA . LEU A 1 96 ? 0.923 -13.385 -9.035 1.00 96.12 96 LEU A CA 1
ATOM 735 C C . LEU A 1 96 ? -0.395 -13.044 -9.760 1.00 96.12 96 LEU A C 1
ATOM 737 O O . LEU A 1 96 ? -0.380 -12.058 -10.493 1.00 96.12 96 LEU A O 1
ATOM 741 N N . PRO A 1 97 ? -1.519 -13.773 -9.578 1.00 96.50 97 PRO A N 1
ATOM 742 C CA . PRO A 1 97 ? -2.793 -13.391 -10.193 1.00 96.50 97 PRO A CA 1
ATOM 743 C C . PRO A 1 97 ? -3.272 -11.994 -9.780 1.00 96.50 97 PRO A C 1
ATOM 745 O O . PRO A 1 97 ? -3.700 -11.220 -10.634 1.00 96.50 97 PRO A O 1
ATOM 748 N N . TYR A 1 98 ? -3.137 -11.636 -8.497 1.00 95.25 98 TYR A N 1
ATOM 749 C CA . TYR A 1 98 ? -3.478 -10.296 -8.011 1.00 95.25 98 TYR A CA 1
ATOM 750 C C . TYR A 1 98 ? -2.605 -9.218 -8.668 1.00 95.25 98 TYR A C 1
ATOM 752 O O . TYR A 1 98 ? -3.111 -8.186 -9.108 1.00 95.25 98 TYR A O 1
ATOM 760 N N . PHE A 1 99 ? -1.292 -9.453 -8.768 1.00 95.06 99 PHE A N 1
ATOM 761 C CA . PHE A 1 99 ? -0.381 -8.477 -9.377 1.00 95.06 99 PHE A CA 1
ATOM 762 C C . PHE A 1 99 ? -0.534 -8.374 -10.891 1.00 95.06 99 PHE A C 1
ATOM 764 O O . PHE A 1 99 ? -0.334 -7.285 -11.427 1.00 95.06 99 PHE A O 1
ATOM 771 N N . GLU A 1 100 ? -0.942 -9.448 -11.572 1.00 96.44 100 GLU A N 1
ATOM 772 C CA . GLU A 1 100 ? -1.292 -9.374 -12.989 1.00 96.44 100 GLU A CA 1
ATOM 773 C C . GLU A 1 100 ? -2.530 -8.503 -13.205 1.00 96.44 100 GLU A C 1
ATOM 775 O O . GLU A 1 100 ? -2.485 -7.591 -14.032 1.00 96.44 100 GLU A O 1
ATOM 780 N N . ASP A 1 101 ? -3.599 -8.727 -12.438 1.00 95.44 101 ASP A N 1
ATOM 781 C CA . ASP A 1 101 ? -4.799 -7.885 -12.476 1.00 95.44 101 ASP A CA 1
ATOM 782 C C . ASP A 1 101 ? -4.463 -6.417 -12.168 1.00 95.44 101 ASP A C 1
ATOM 784 O O . ASP A 1 101 ? -4.829 -5.507 -12.915 1.00 95.44 101 ASP A O 1
ATOM 788 N N . LEU A 1 102 ? -3.680 -6.174 -11.113 1.00 91.81 102 LEU A N 1
ATOM 789 C CA . LEU A 1 102 ? -3.237 -4.833 -10.746 1.00 91.81 102 LEU A CA 1
ATOM 790 C C . LEU A 1 102 ? -2.388 -4.185 -11.853 1.00 91.81 102 LEU A C 1
ATOM 792 O O . LEU A 1 102 ? -2.535 -2.995 -12.129 1.00 91.81 102 LEU A O 1
ATOM 796 N N . ALA A 1 103 ? -1.492 -4.933 -12.495 1.00 94.06 103 ALA A N 1
ATOM 797 C CA . ALA A 1 103 ? -0.702 -4.454 -13.625 1.00 94.06 103 ALA A CA 1
ATOM 798 C C . ALA A 1 103 ? -1.589 -4.069 -14.814 1.00 94.06 103 ALA A C 1
ATOM 800 O O . ALA A 1 103 ? -1.401 -2.993 -15.382 1.00 94.06 103 ALA A O 1
ATOM 801 N N . ILE A 1 104 ? -2.562 -4.919 -15.158 1.00 94.19 104 ILE A N 1
ATOM 802 C CA . ILE A 1 104 ? -3.527 -4.680 -16.237 1.00 94.19 104 ILE A CA 1
ATOM 803 C C . ILE A 1 104 ? -4.309 -3.405 -15.940 1.00 94.19 104 ILE A C 1
ATOM 805 O O . ILE A 1 104 ? -4.156 -2.438 -16.683 1.00 94.19 104 ILE A O 1
ATOM 809 N N . ARG A 1 105 ? -5.015 -3.340 -14.801 1.00 91.38 105 ARG A N 1
ATOM 810 C CA . ARG A 1 105 ? -5.817 -2.168 -14.417 1.00 91.38 105 ARG A CA 1
ATOM 811 C C . ARG A 1 105 ? -5.006 -0.879 -14.471 1.00 91.38 105 ARG A C 1
ATOM 813 O O . ARG A 1 105 ? -5.450 0.094 -15.063 1.00 91.38 105 ARG A O 1
ATOM 820 N N . ARG A 1 106 ? -3.800 -0.858 -13.897 1.00 89.44 106 ARG A N 1
ATOM 821 C CA . ARG A 1 106 ? -2.934 0.334 -13.892 1.00 89.44 106 ARG A CA 1
ATOM 822 C C . ARG A 1 106 ? -2.504 0.760 -15.293 1.00 89.44 106 ARG A C 1
ATOM 824 O O . ARG A 1 106 ? -2.626 1.933 -15.642 1.00 89.44 106 ARG A O 1
ATOM 831 N N . SER A 1 107 ? -2.025 -0.186 -16.096 1.00 92.50 107 SER A N 1
ATOM 832 C CA . SER A 1 107 ? -1.556 0.110 -17.449 1.00 92.50 107 SER A CA 1
ATOM 833 C C . SER A 1 107 ? -2.688 0.517 -18.391 1.00 92.50 107 SER A C 1
ATOM 835 O O . SER A 1 107 ? -2.526 1.480 -19.137 1.00 92.50 107 SER A O 1
ATOM 837 N N . ASP A 1 108 ? -3.854 -0.124 -18.292 1.00 92.88 108 ASP A N 1
ATOM 838 C CA . ASP A 1 108 ? -5.031 0.185 -19.103 1.00 92.88 108 ASP A CA 1
ATOM 839 C C . ASP A 1 108 ? -5.536 1.594 -18.824 1.00 92.88 108 ASP A C 1
ATOM 841 O O . ASP A 1 108 ? -5.943 2.300 -19.741 1.00 92.88 108 ASP A O 1
ATOM 845 N N . LEU A 1 109 ? -5.470 2.062 -17.576 1.00 87.62 109 LEU A N 1
ATOM 846 C CA . LEU A 1 109 ? -5.796 3.450 -17.271 1.00 87.62 109 LEU A CA 1
ATOM 847 C C . LEU A 1 109 ? -4.898 4.417 -18.063 1.00 87.62 109 LEU A C 1
ATOM 849 O O . LEU A 1 109 ? -5.389 5.374 -18.662 1.00 87.62 109 LEU A O 1
ATOM 853 N N . LEU A 1 110 ? -3.590 4.194 -18.109 1.00 89.00 110 LEU A N 1
ATOM 854 C CA . LEU A 1 110 ? -2.706 5.102 -18.834 1.00 89.00 110 LEU A CA 1
ATOM 855 C C . LEU A 1 110 ? -2.865 4.962 -20.355 1.00 89.00 110 LEU A C 1
ATOM 857 O O . LEU A 1 110 ? -2.988 5.967 -21.053 1.00 89.00 110 LEU A O 1
ATOM 861 N N . TYR A 1 111 ? -2.950 3.733 -20.867 1.00 94.06 111 TYR A N 1
ATOM 862 C CA . TYR A 1 111 ? -3.135 3.489 -22.296 1.00 94.06 111 TYR A CA 1
ATOM 863 C C . TYR A 1 111 ? -4.471 4.009 -22.819 1.00 94.06 111 TYR A C 1
ATOM 865 O O . TYR A 1 111 ? -4.481 4.680 -23.844 1.00 94.06 111 TYR A O 1
ATOM 873 N N . ASN A 1 112 ? -5.569 3.821 -22.085 1.00 93.00 112 ASN A N 1
ATOM 874 C CA . ASN A 1 112 ? -6.866 4.375 -22.468 1.00 93.00 112 ASN A CA 1
ATOM 875 C C . ASN A 1 112 ? -6.833 5.907 -22.526 1.00 93.00 112 ASN A C 1
ATOM 877 O O . ASN A 1 112 ? -7.460 6.490 -23.403 1.00 93.00 112 ASN A O 1
ATOM 881 N N . LEU A 1 113 ? -6.106 6.574 -21.623 1.00 91.19 113 LEU A N 1
ATOM 882 C CA . LEU A 1 113 ? -5.947 8.031 -21.682 1.00 91.19 113 LEU A CA 1
ATOM 883 C C . LEU A 1 113 ? -5.164 8.450 -22.932 1.00 91.19 113 LEU A C 1
ATOM 885 O O . LEU A 1 113 ? -5.560 9.392 -23.614 1.00 91.19 113 LEU A O 1
ATOM 889 N N . ILE A 1 114 ? -4.079 7.737 -23.246 1.00 92.25 114 ILE A N 1
ATOM 890 C CA . ILE A 1 114 ? -3.241 8.013 -24.418 1.00 92.25 114 ILE A CA 1
ATOM 891 C C . ILE A 1 114 ? -4.031 7.791 -25.712 1.00 92.25 114 ILE A C 1
ATOM 893 O O . ILE A 1 114 ? -4.088 8.682 -26.557 1.00 92.25 114 ILE A O 1
ATOM 897 N N . ASP A 1 115 ? -4.678 6.637 -25.854 1.00 93.25 115 ASP A N 1
ATOM 898 C CA . ASP A 1 115 ? -5.371 6.245 -27.081 1.00 93.25 115 ASP A CA 1
ATOM 899 C C . ASP A 1 115 ? -6.601 7.131 -27.358 1.00 93.25 115 ASP A C 1
ATOM 901 O O . ASP A 1 115 ? -6.895 7.430 -28.514 1.00 93.25 115 ASP A O 1
ATOM 905 N N . ASN A 1 116 ? -7.273 7.639 -26.316 1.00 93.50 116 ASN A N 1
ATOM 906 C CA . ASN A 1 116 ? -8.423 8.546 -26.452 1.00 93.50 116 ASN A CA 1
ATOM 907 C C . ASN A 1 116 ? -8.045 10.040 -26.484 1.00 93.50 116 ASN A C 1
ATOM 909 O O . ASN A 1 116 ? -8.916 10.907 -26.472 1.00 93.50 116 ASN A O 1
ATOM 913 N N . SER A 1 117 ? -6.755 10.373 -26.554 1.00 93.50 117 SER A N 1
ATOM 914 C CA . SER A 1 117 ? -6.272 11.762 -26.523 1.00 93.50 117 SER A CA 1
ATOM 915 C C . SER A 1 117 ? -6.389 12.516 -27.856 1.00 93.50 117 SER A C 1
ATOM 917 O O . SER A 1 117 ? -5.853 13.616 -27.991 1.00 93.50 117 SER A O 1
ATOM 919 N N . SER A 1 118 ? -7.034 11.929 -28.872 1.00 92.50 118 SER A N 1
ATOM 920 C CA . SER A 1 118 ? -7.098 12.479 -30.239 1.00 92.50 118 SER A CA 1
ATOM 921 C C . SER A 1 118 ? -5.714 12.818 -30.824 1.00 92.50 118 SER A C 1
ATOM 923 O O . SER A 1 118 ? -5.543 13.800 -31.542 1.00 92.50 118 SER A O 1
ATOM 925 N N . GLY A 1 119 ? -4.701 12.011 -30.487 1.00 88.56 119 GLY A N 1
ATOM 926 C CA . GLY A 1 119 ? -3.322 12.175 -30.958 1.00 88.56 119 GLY A CA 1
ATOM 927 C C . GLY A 1 119 ? -2.486 13.203 -30.187 1.00 88.56 119 GLY A C 1
ATOM 928 O O . GLY A 1 119 ? -1.332 13.442 -30.564 1.00 88.56 119 GLY A O 1
ATOM 929 N N . PHE A 1 120 ? -3.030 13.796 -29.115 1.00 91.88 120 PHE A N 1
ATOM 930 C CA . PHE A 1 120 ? -2.274 14.686 -28.231 1.00 91.88 120 PHE A CA 1
ATOM 931 C C . PHE A 1 120 ? -1.197 13.934 -27.446 1.00 91.88 120 PHE A C 1
ATOM 933 O O . PHE A 1 120 ? -0.086 14.435 -27.325 1.00 91.88 120 PHE A O 1
ATOM 940 N N . TYR A 1 121 ? -1.486 12.724 -26.974 1.00 92.50 121 TYR A N 1
ATOM 941 C CA . TYR A 1 121 ? -0.495 11.790 -26.448 1.00 92.50 121 TYR A CA 1
ATOM 942 C C . TYR A 1 121 ? -0.296 10.644 -27.435 1.00 92.50 121 TYR A C 1
ATOM 944 O O . TYR A 1 121 ? -1.256 10.139 -28.018 1.00 92.50 121 TYR A O 1
ATOM 952 N N . ARG A 1 122 ? 0.951 10.204 -27.615 1.00 89.75 122 ARG A N 1
ATOM 953 C CA . ARG A 1 122 ? 1.279 9.072 -28.490 1.00 89.75 122 ARG A CA 1
ATOM 954 C C . ARG A 1 122 ? 2.237 8.112 -27.815 1.00 89.75 122 ARG A C 1
ATOM 956 O O . ARG A 1 122 ? 3.274 8.516 -27.302 1.00 89.75 122 ARG A O 1
ATOM 963 N N . CYS A 1 123 ? 1.901 6.827 -27.839 1.00 90.12 123 CYS A N 1
ATOM 964 C CA . CYS A 1 123 ? 2.814 5.773 -27.418 1.00 90.12 123 CYS A CA 1
ATOM 965 C C . CYS A 1 123 ? 3.737 5.386 -28.580 1.00 90.12 123 CYS A C 1
ATOM 967 O O . CYS A 1 123 ? 3.270 5.219 -29.705 1.00 90.12 123 CYS A O 1
ATOM 969 N N . PHE A 1 124 ? 5.026 5.184 -28.298 1.00 84.94 124 PHE A N 1
ATOM 970 C CA . PHE A 1 124 ? 5.989 4.696 -29.295 1.00 84.94 124 PHE A CA 1
ATOM 971 C C . PHE A 1 124 ? 5.720 3.239 -29.710 1.00 84.94 124 PHE A C 1
ATOM 973 O O . PHE A 1 124 ? 6.078 2.827 -30.809 1.00 84.94 124 PHE A O 1
ATOM 980 N N . VAL A 1 125 ? 5.068 2.457 -28.842 1.00 89.81 125 VAL A N 1
ATOM 981 C CA . VAL A 1 125 ? 4.665 1.075 -29.125 1.00 89.81 125 VAL A CA 1
ATOM 982 C C . VAL A 1 125 ? 3.232 1.071 -29.657 1.00 89.81 125 VAL A C 1
ATOM 984 O O . VAL A 1 125 ? 2.257 1.176 -28.902 1.00 89.81 125 VAL A O 1
ATOM 987 N N . THR A 1 126 ? 3.113 0.961 -30.978 1.00 87.19 126 THR A N 1
ATOM 988 C CA . THR A 1 126 ? 1.838 1.019 -31.708 1.00 87.19 126 THR A CA 1
ATOM 989 C C . THR A 1 126 ? 1.062 -0.296 -31.650 1.00 87.19 126 THR A C 1
ATOM 991 O O . THR A 1 126 ? -0.163 -0.283 -31.567 1.00 87.19 126 THR A O 1
ATOM 994 N N . GLU A 1 127 ? 1.751 -1.439 -31.622 1.00 93.75 127 GLU A N 1
ATOM 995 C CA . GLU A 1 127 ? 1.118 -2.749 -31.466 1.00 93.75 127 GLU A CA 1
ATOM 996 C C . GLU A 1 127 ? 0.761 -3.023 -29.997 1.00 93.75 127 GLU A C 1
ATOM 998 O O . GLU A 1 127 ? 1.630 -3.210 -29.142 1.00 93.75 127 GLU A O 1
ATOM 1003 N N . THR A 1 128 ? -0.537 -3.113 -29.702 1.00 92.31 128 THR A N 1
ATOM 1004 C CA . THR A 1 128 ? -1.059 -3.239 -28.330 1.00 92.31 128 THR A CA 1
ATOM 1005 C C . THR A 1 128 ? -0.534 -4.464 -27.579 1.00 92.31 128 THR A C 1
ATOM 1007 O O . THR A 1 128 ? -0.227 -4.369 -26.396 1.00 92.31 128 THR A O 1
ATOM 1010 N N . LYS A 1 129 ? -0.334 -5.599 -28.259 1.00 94.44 129 LYS A N 1
ATOM 1011 C CA . LYS A 1 129 ? 0.222 -6.832 -27.663 1.00 94.44 129 LYS A CA 1
ATOM 1012 C C . LYS A 1 129 ? 1.671 -6.697 -27.165 1.00 94.44 129 LYS A C 1
ATOM 1014 O O . LYS A 1 129 ? 2.109 -7.527 -26.373 1.00 94.44 129 LYS A O 1
ATOM 1019 N N . PHE A 1 130 ? 2.414 -5.688 -27.629 1.00 94.81 130 PHE A N 1
ATOM 1020 C CA . PHE A 1 130 ? 3.801 -5.428 -27.219 1.00 94.81 130 PHE A CA 1
ATOM 1021 C C . PHE A 1 130 ? 3.920 -4.312 -26.177 1.00 94.81 130 PHE A C 1
ATOM 1023 O O . PHE A 1 130 ? 5.017 -4.026 -25.694 1.00 94.81 130 PHE A O 1
ATOM 1030 N N . ARG A 1 131 ? 2.802 -3.685 -25.803 1.00 94.88 131 ARG A N 1
ATOM 1031 C CA . ARG A 1 131 ? 2.773 -2.643 -24.781 1.00 94.88 131 ARG A CA 1
ATOM 1032 C C . ARG A 1 131 ? 3.104 -3.220 -23.407 1.00 94.88 131 ARG A C 1
ATOM 1034 O O . ARG A 1 131 ? 2.573 -4.245 -22.978 1.00 94.88 131 ARG A O 1
ATOM 1041 N N . SER A 1 132 ? 4.012 -2.550 -22.709 1.00 94.88 132 SER A N 1
ATOM 1042 C CA . SER A 1 132 ? 4.448 -2.963 -21.380 1.00 94.88 132 SER A CA 1
ATOM 1043 C C . SER A 1 132 ? 3.422 -2.556 -20.330 1.00 94.88 132 SER A C 1
ATOM 1045 O O . SER A 1 132 ? 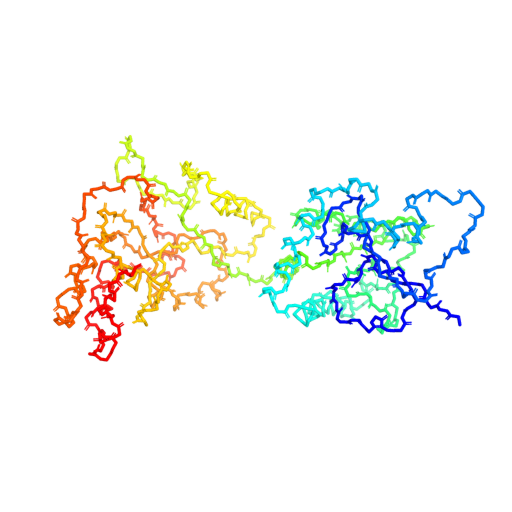3.011 -1.403 -20.254 1.00 94.88 132 SER A O 1
ATOM 1047 N N . ARG A 1 133 ? 3.071 -3.493 -19.448 1.00 94.56 133 ARG A N 1
ATOM 1048 C CA . ARG A 1 133 ? 2.208 -3.207 -18.291 1.00 94.56 133 ARG A CA 1
ATOM 1049 C C . ARG A 1 133 ? 2.957 -2.539 -17.131 1.00 94.56 133 ARG A C 1
ATOM 1051 O O . ARG A 1 133 ? 2.334 -2.030 -16.211 1.00 94.56 133 ARG A O 1
ATOM 1058 N N . MET A 1 134 ? 4.291 -2.566 -17.159 1.00 93.25 134 MET A N 1
ATOM 1059 C CA . MET A 1 134 ? 5.153 -2.086 -16.068 1.00 93.25 134 MET A CA 1
ATOM 1060 C C . MET A 1 134 ? 5.788 -0.731 -16.363 1.00 93.25 134 MET A C 1
ATOM 1062 O O . MET A 1 134 ? 6.179 -0.030 -15.439 1.00 93.25 134 MET A O 1
ATOM 1066 N N . GLN A 1 135 ? 5.952 -0.376 -17.635 1.00 91.38 135 GLN A N 1
ATOM 1067 C CA . GLN A 1 135 ? 6.626 0.850 -18.059 1.00 91.38 135 GLN A CA 1
ATOM 1068 C C . GLN A 1 135 ? 5.965 1.360 -19.331 1.00 91.38 135 GLN A C 1
ATOM 1070 O O . GLN A 1 135 ? 6.173 0.798 -20.404 1.00 91.38 135 GLN A O 1
ATOM 1075 N N . VAL A 1 136 ? 5.184 2.426 -19.215 1.00 91.50 136 VAL A N 1
ATOM 1076 C CA . VAL A 1 136 ? 4.517 3.041 -20.360 1.00 91.50 136 VAL A CA 1
ATOM 1077 C C . VAL A 1 136 ? 5.357 4.216 -20.827 1.00 91.50 136 VAL A C 1
ATOM 1079 O O . VAL A 1 136 ? 5.560 5.167 -20.074 1.00 91.50 136 VAL A O 1
ATOM 1082 N N . VAL A 1 137 ? 5.852 4.135 -22.061 1.00 89.81 137 VAL A N 1
ATOM 1083 C CA . VAL A 1 137 ? 6.641 5.197 -22.695 1.00 89.81 137 VAL A CA 1
ATOM 1084 C C . VAL A 1 137 ? 5.793 5.864 -23.769 1.00 89.81 137 VAL A C 1
ATOM 1086 O O . VAL A 1 137 ? 5.270 5.194 -24.667 1.00 89.81 137 VAL A O 1
ATOM 1089 N N . PHE A 1 138 ? 5.637 7.175 -23.668 1.00 90.50 138 PHE A N 1
ATOM 1090 C CA . PHE A 1 138 ? 4.835 7.976 -24.584 1.00 90.50 138 PHE A CA 1
ATOM 1091 C C . PHE A 1 138 ? 5.407 9.386 -24.706 1.00 90.50 138 PHE A C 1
ATOM 1093 O O . PHE A 1 138 ? 6.361 9.748 -24.027 1.00 90.50 138 PHE A O 1
ATOM 1100 N N . THR A 1 139 ? 4.841 10.178 -25.598 1.00 90.31 139 THR A N 1
ATOM 1101 C CA . THR A 1 139 ? 5.237 11.563 -25.844 1.00 90.31 139 THR A CA 1
ATOM 1102 C C . THR A 1 139 ? 4.004 12.430 -26.068 1.00 90.31 139 THR A C 1
ATOM 1104 O O . THR A 1 139 ? 2.882 11.922 -26.198 1.00 90.31 139 THR A O 1
ATOM 1107 N N . VAL A 1 140 ? 4.213 13.743 -26.097 1.00 89.50 140 VAL A N 1
ATOM 1108 C CA . VAL A 1 140 ? 3.203 14.718 -26.494 1.00 89.50 140 VAL A CA 1
ATOM 1109 C C . VAL A 1 140 ? 3.348 14.968 -27.989 1.00 89.50 140 VAL A C 1
ATOM 1111 O O . VAL A 1 140 ? 4.427 15.294 -28.474 1.00 89.50 140 VAL A O 1
ATOM 1114 N N . ARG A 1 141 ? 2.243 14.832 -28.721 1.00 86.25 141 ARG A N 1
ATOM 1115 C CA . ARG A 1 141 ? 2.142 15.043 -30.165 1.00 86.25 141 ARG A CA 1
ATOM 1116 C C . ARG A 1 141 ? 3.261 14.309 -30.912 1.00 86.25 141 ARG A C 1
ATOM 1118 O O . ARG A 1 141 ? 3.197 13.088 -30.992 1.00 86.25 141 ARG A O 1
ATOM 1125 N N . SER A 1 142 ? 4.177 15.021 -31.566 1.00 75.19 142 SER A N 1
ATOM 1126 C CA . SER A 1 142 ? 4.978 14.482 -32.668 1.00 75.19 142 SER A CA 1
ATOM 1127 C C . SER A 1 142 ? 6.039 13.466 -32.244 1.00 75.19 142 SER A C 1
ATOM 1129 O O . SER A 1 142 ? 6.295 12.546 -33.017 1.00 75.19 142 SER A O 1
ATOM 1131 N N . GLY A 1 143 ? 6.606 13.582 -31.038 1.00 70.50 143 GLY A N 1
ATOM 1132 C CA . GLY A 1 143 ? 7.626 12.644 -30.552 1.00 70.50 143 GLY A CA 1
ATOM 1133 C C . GLY A 1 143 ? 8.940 12.658 -31.336 1.00 70.50 143 GLY A C 1
ATOM 1134 O O . GLY A 1 143 ? 9.626 11.638 -31.386 1.00 70.50 143 GLY A O 1
ATOM 1135 N N . ILE A 1 144 ? 9.232 13.771 -32.020 1.00 72.94 144 ILE A N 1
ATOM 1136 C CA . ILE A 1 144 ? 10.463 13.998 -32.795 1.00 72.94 144 ILE A CA 1
ATOM 1137 C C . ILE A 1 144 ? 11.214 15.263 -32.333 1.00 72.94 144 ILE A C 1
ATOM 1139 O O . ILE A 1 144 ? 11.895 15.907 -33.126 1.00 72.94 144 ILE A O 1
ATOM 1143 N N . GLY A 1 145 ? 11.042 15.667 -31.071 1.00 69.56 145 GLY A N 1
ATOM 1144 C CA . GLY A 1 145 ? 11.701 16.827 -30.452 1.00 69.56 145 GLY A CA 1
ATOM 1145 C C . GLY A 1 145 ? 11.020 18.184 -30.684 1.00 69.56 145 GLY A C 1
ATOM 1146 O O . GLY A 1 145 ? 11.370 19.169 -30.043 1.00 69.56 145 GLY A O 1
ATOM 1147 N N . ALA A 1 146 ? 9.999 18.274 -31.544 1.00 76.75 146 ALA A N 1
ATOM 1148 C CA . ALA A 1 146 ? 9.317 19.546 -31.829 1.00 76.75 146 ALA A CA 1
ATOM 1149 C C . ALA A 1 146 ? 8.399 20.041 -30.689 1.00 76.75 146 ALA A C 1
ATOM 1151 O O . ALA A 1 146 ? 8.001 21.205 -30.673 1.00 76.75 146 ALA A O 1
ATOM 1152 N N . ASP A 1 147 ? 8.059 19.166 -29.739 1.00 84.81 147 ASP A N 1
ATOM 1153 C CA . ASP A 1 147 ? 7.107 19.429 -28.652 1.00 84.81 147 ASP A CA 1
ATOM 1154 C C . ASP A 1 147 ? 7.776 19.441 -27.258 1.00 84.81 147 ASP A C 1
ATOM 1156 O O . ASP A 1 147 ? 7.099 19.298 -26.238 1.00 84.81 147 ASP A O 1
ATOM 1160 N N . GLU A 1 148 ? 9.098 19.642 -27.184 1.00 83.19 148 GLU A N 1
ATOM 1161 C CA . GLU A 1 148 ? 9.875 19.631 -25.928 1.00 83.19 148 GLU A CA 1
ATOM 1162 C C . GLU A 1 148 ? 9.305 20.550 -24.840 1.00 83.19 148 GLU A C 1
ATOM 1164 O O . GLU A 1 148 ? 9.262 20.168 -23.674 1.00 83.19 148 GLU A O 1
ATOM 1169 N N . ILE A 1 149 ? 8.801 21.733 -25.208 1.00 87.56 149 ILE A N 1
ATOM 1170 C CA . ILE A 1 149 ? 8.188 22.679 -24.259 1.00 87.56 149 ILE A CA 1
ATOM 1171 C C . ILE A 1 149 ? 6.937 22.074 -23.604 1.00 87.56 149 ILE A C 1
ATOM 1173 O O . ILE A 1 149 ? 6.707 22.260 -22.410 1.00 87.56 149 ILE A O 1
ATOM 1177 N N . LEU A 1 150 ? 6.121 21.335 -24.363 1.00 89.38 150 LEU A N 1
ATOM 1178 C CA . LEU A 1 150 ? 4.922 20.686 -23.828 1.00 89.38 150 LEU A CA 1
ATOM 1179 C C . LEU A 1 150 ? 5.276 19.484 -22.957 1.00 89.38 150 LEU A C 1
ATOM 1181 O O . LEU A 1 150 ? 4.625 19.259 -21.940 1.00 89.38 150 LEU A O 1
ATOM 1185 N N . VAL A 1 151 ? 6.313 18.738 -23.335 1.00 88.31 151 VAL A N 1
ATOM 1186 C CA . VAL A 1 151 ? 6.841 17.644 -22.515 1.00 88.31 151 VAL A CA 1
ATOM 1187 C C . VAL A 1 151 ? 7.406 18.193 -21.208 1.00 88.31 151 VAL A C 1
ATOM 1189 O O . VAL A 1 151 ? 7.082 17.670 -20.148 1.00 88.31 151 VAL A O 1
ATOM 1192 N N . GLN A 1 152 ? 8.174 19.285 -21.251 1.00 88.12 152 GLN A N 1
ATOM 1193 C CA . GLN A 1 152 ? 8.677 19.951 -20.051 1.00 88.12 152 GLN A CA 1
ATOM 1194 C C . GLN A 1 152 ? 7.527 20.420 -19.160 1.00 88.12 152 GLN A C 1
ATOM 1196 O O . GLN A 1 152 ? 7.524 20.124 -17.971 1.00 88.12 152 GLN A O 1
ATOM 1201 N N . LYS A 1 153 ? 6.505 21.059 -19.742 1.00 91.25 153 LYS A N 1
ATOM 1202 C CA . LYS A 1 153 ? 5.309 21.465 -19.000 1.00 91.25 153 LYS A CA 1
ATOM 1203 C C . LYS A 1 153 ? 4.613 20.274 -18.334 1.00 91.25 153 LYS A C 1
ATOM 1205 O O . LYS A 1 153 ? 4.227 20.379 -17.176 1.00 91.25 153 LYS A O 1
ATOM 1210 N N . PHE A 1 154 ? 4.466 19.149 -19.040 1.00 89.88 154 PHE A N 1
ATOM 1211 C CA . PHE A 1 154 ? 3.913 17.924 -18.460 1.00 89.88 154 PHE A CA 1
ATOM 1212 C C . PHE A 1 154 ? 4.742 17.469 -17.256 1.00 89.88 154 PHE A C 1
ATOM 1214 O O . PHE A 1 154 ? 4.178 17.204 -16.201 1.00 89.88 154 PHE A O 1
ATOM 1221 N N . LEU A 1 155 ? 6.070 17.423 -17.397 1.00 87.44 155 LEU A N 1
ATOM 1222 C CA . LEU A 1 155 ? 6.971 17.009 -16.324 1.00 87.44 155 LEU A CA 1
ATOM 1223 C C . LEU A 1 155 ? 6.850 17.926 -15.099 1.00 87.44 155 LEU A C 1
ATOM 1225 O O . LEU A 1 155 ? 6.696 17.418 -13.992 1.00 87.44 155 LEU A O 1
ATOM 1229 N N . ASP A 1 156 ? 6.818 19.244 -15.301 1.00 87.94 156 ASP A N 1
ATOM 1230 C CA . ASP A 1 156 ? 6.668 20.234 -14.227 1.00 87.94 156 ASP A CA 1
ATOM 1231 C C . ASP A 1 156 ? 5.307 20.121 -13.516 1.00 87.94 156 ASP A C 1
ATOM 1233 O O . ASP A 1 156 ? 5.207 20.314 -12.304 1.00 87.94 156 ASP A O 1
ATOM 1237 N N . GLU A 1 157 ? 4.232 19.826 -14.253 1.00 87.56 157 GLU A N 1
ATOM 1238 C CA . GLU A 1 157 ? 2.908 19.585 -13.668 1.00 87.56 157 GLU A CA 1
ATOM 1239 C C . GLU A 1 157 ? 2.869 18.263 -12.895 1.00 87.56 157 GLU A C 1
ATOM 1241 O O . GLU A 1 157 ? 2.316 18.214 -11.797 1.00 87.56 157 GLU A O 1
ATOM 1246 N N . THR A 1 158 ? 3.502 17.206 -13.408 1.00 80.94 158 THR A N 1
ATOM 1247 C CA . THR A 1 158 ? 3.578 15.920 -12.706 1.00 80.94 158 THR A CA 1
ATOM 1248 C C . THR A 1 158 ? 4.461 15.975 -11.458 1.00 80.94 158 THR A C 1
ATOM 1250 O O . THR A 1 158 ? 4.098 15.389 -10.440 1.00 80.94 158 THR A O 1
ATOM 1253 N N . ASP A 1 159 ? 5.550 16.745 -11.474 1.00 79.00 159 ASP A N 1
ATOM 1254 C CA . ASP A 1 159 ? 6.415 16.950 -10.307 1.00 79.00 159 ASP A CA 1
ATOM 1255 C C . ASP A 1 159 ? 5.646 17.603 -9.146 1.00 79.00 159 ASP A C 1
ATOM 1257 O O . ASP A 1 159 ? 5.669 17.112 -8.018 1.00 79.00 159 ASP A O 1
ATOM 1261 N N . LYS A 1 160 ? 4.813 18.612 -9.442 1.00 76.31 160 LYS A N 1
ATOM 1262 C CA . LYS A 1 160 ? 3.887 19.215 -8.461 1.00 76.31 160 LYS A CA 1
ATOM 1263 C C . LYS A 1 160 ? 2.865 18.218 -7.911 1.00 76.31 160 LYS A C 1
ATOM 1265 O O . LYS A 1 160 ? 2.387 18.376 -6.790 1.00 76.31 160 LYS A O 1
ATOM 1270 N N . LEU A 1 161 ? 2.526 17.184 -8.683 1.00 70.25 161 LEU A N 1
ATOM 1271 C CA . LEU A 1 161 ? 1.674 16.080 -8.243 1.00 70.25 161 LEU A CA 1
ATOM 1272 C C . LEU A 1 161 ? 2.455 14.982 -7.495 1.00 70.25 161 LEU A C 1
ATOM 1274 O O . LEU A 1 161 ? 1.839 13.993 -7.097 1.00 70.25 161 LEU A O 1
ATOM 1278 N N . GLY A 1 162 ? 3.761 15.137 -7.268 1.00 69.38 162 GLY A N 1
ATOM 1279 C CA . GLY A 1 162 ? 4.613 14.156 -6.589 1.00 69.38 162 GLY A CA 1
ATOM 1280 C C . GLY A 1 162 ? 5.002 12.962 -7.464 1.00 69.38 162 GLY A C 1
ATOM 1281 O O . GLY A 1 162 ? 5.419 11.925 -6.948 1.00 69.38 162 GLY A 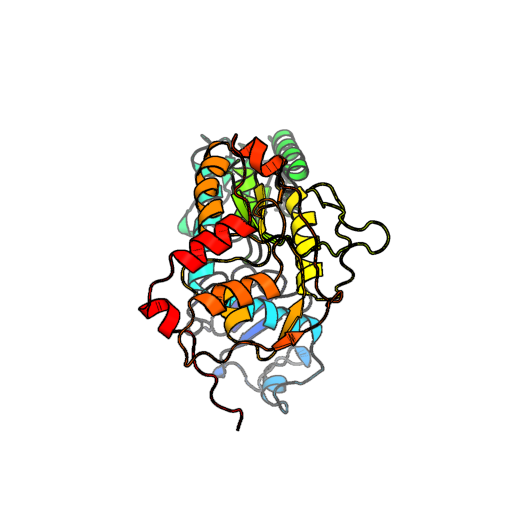O 1
ATOM 1282 N N . TRP A 1 163 ? 4.835 13.066 -8.784 1.00 76.44 163 TRP A N 1
ATOM 1283 C CA . TRP A 1 163 ? 5.262 12.036 -9.728 1.00 76.44 163 TRP A CA 1
ATOM 1284 C C . TRP A 1 163 ? 6.738 12.238 -10.060 1.00 76.44 163 TRP A C 1
ATOM 1286 O O . TRP A 1 163 ? 7.103 13.026 -10.930 1.00 76.44 163 TRP A O 1
ATOM 1296 N N . LEU A 1 164 ? 7.581 11.500 -9.346 1.00 75.25 164 LEU A N 1
ATOM 1297 C CA . LEU A 1 164 ? 9.029 11.553 -9.505 1.00 75.25 164 LEU A CA 1
ATOM 1298 C C . LEU A 1 164 ? 9.482 10.743 -10.731 1.00 75.25 164 LEU A C 1
ATOM 1300 O O . LEU A 1 164 ? 8.864 9.741 -11.095 1.00 75.25 164 LEU A O 1
ATOM 1304 N N . ASP A 1 165 ? 10.584 11.170 -11.351 1.00 80.69 165 ASP A N 1
ATOM 1305 C CA . ASP A 1 165 ? 11.279 10.455 -12.433 1.00 80.69 165 ASP A CA 1
ATOM 1306 C C . ASP A 1 165 ? 10.412 10.087 -13.657 1.00 80.69 165 ASP A C 1
ATOM 1308 O O . ASP A 1 165 ? 10.661 9.096 -14.349 1.00 80.69 165 ASP A O 1
ATOM 1312 N N . ALA A 1 166 ? 9.411 10.916 -13.978 1.00 85.12 166 ALA A N 1
ATOM 1313 C CA . ALA A 1 166 ? 8.550 10.731 -15.152 1.00 85.12 166 ALA A CA 1
ATOM 1314 C C . ALA A 1 166 ? 9.273 10.975 -16.494 1.00 85.12 166 ALA A C 1
ATOM 1316 O O . ALA A 1 166 ? 8.769 10.601 -17.557 1.00 85.12 166 ALA A O 1
ATOM 1317 N N . ARG A 1 167 ? 10.463 11.591 -16.477 1.00 85.12 167 ARG A N 1
ATOM 1318 C CA . ARG A 1 167 ? 11.289 11.760 -17.679 1.00 85.12 167 ARG A CA 1
ATOM 1319 C C . ARG A 1 167 ? 11.894 10.414 -18.082 1.00 85.12 167 ARG A C 1
ATOM 1321 O O . ARG A 1 167 ? 12.539 9.739 -17.280 1.00 85.12 167 ARG A O 1
ATOM 1328 N N . SER A 1 168 ? 11.713 10.018 -19.341 1.00 80.38 168 SER A N 1
ATOM 1329 C CA . SER A 1 168 ? 12.353 8.807 -19.860 1.00 80.38 168 SER A CA 1
ATOM 1330 C C . SER A 1 168 ? 13.878 8.955 -19.892 1.00 80.38 168 SER A C 1
ATOM 1332 O O . SER A 1 168 ? 14.403 10.057 -20.060 1.00 80.38 168 SER A O 1
ATOM 1334 N N . HIS A 1 169 ? 14.608 7.835 -19.804 1.00 70.31 169 HIS A N 1
ATOM 1335 C CA . HIS A 1 169 ? 16.025 7.848 -20.173 1.00 70.31 169 HIS A CA 1
ATOM 1336 C C . HIS A 1 169 ? 16.185 8.329 -21.622 1.00 70.31 169 HIS A C 1
ATOM 1338 O O . HIS A 1 169 ? 15.292 8.063 -22.437 1.00 70.31 169 HIS A O 1
ATOM 1344 N N . PRO A 1 170 ? 17.311 8.989 -21.954 1.00 64.31 170 PRO A N 1
ATOM 1345 C CA . PRO A 1 170 ? 17.600 9.391 -23.322 1.00 64.31 170 PRO A CA 1
ATOM 1346 C C . PRO A 1 170 ? 17.518 8.175 -24.246 1.00 64.31 170 PRO A C 1
ATOM 1348 O O . PRO A 1 170 ? 18.283 7.225 -24.101 1.00 64.31 170 PRO A O 1
ATOM 1351 N N . LEU A 1 171 ? 16.584 8.199 -25.197 1.00 64.81 171 LEU A N 1
ATOM 1352 C CA . LEU A 1 171 ? 16.428 7.145 -26.206 1.00 64.81 171 LEU A CA 1
ATOM 1353 C C . LEU A 1 171 ? 17.360 7.367 -27.416 1.00 64.81 171 LEU A C 1
ATOM 1355 O O . LEU A 1 171 ? 17.151 6.779 -28.470 1.00 64.81 171 LEU A O 1
ATOM 1359 N N . GLY A 1 172 ? 18.369 8.238 -27.284 1.00 58.94 172 GLY A N 1
ATOM 1360 C CA . GLY A 1 172 ? 19.199 8.711 -28.400 1.00 58.94 172 GLY A CA 1
ATOM 1361 C C . GLY A 1 172 ? 18.589 9.873 -29.198 1.00 58.94 172 GLY A C 1
ATOM 1362 O O . GLY A 1 172 ? 19.167 10.286 -30.197 1.00 58.94 172 GLY A O 1
ATOM 1363 N N . ILE A 1 173 ? 17.455 10.414 -28.743 1.00 59.97 173 ILE A N 1
ATOM 1364 C CA . ILE A 1 173 ? 16.804 11.647 -29.219 1.00 59.97 173 ILE A CA 1
ATOM 1365 C C . ILE A 1 173 ? 16.800 12.690 -28.090 1.00 59.97 173 ILE A C 1
ATOM 1367 O O . ILE A 1 173 ? 16.921 12.312 -26.916 1.00 59.97 173 ILE A O 1
ATOM 1371 N N . SER A 1 174 ? 16.688 13.986 -28.414 1.00 57.03 174 SER A N 1
ATOM 1372 C CA . SER A 1 174 ? 16.468 15.020 -27.391 1.00 57.03 174 SER A CA 1
ATOM 1373 C C . SER A 1 174 ? 15.203 14.659 -26.602 1.00 57.03 174 SER A C 1
ATOM 1375 O O . SER A 1 174 ? 14.228 14.184 -27.178 1.00 57.03 174 SER A O 1
ATOM 1377 N N . SER A 1 175 ? 15.266 14.699 -25.265 1.00 60.88 175 SER A N 1
ATOM 1378 C CA . SER A 1 175 ? 14.330 13.941 -24.420 1.00 60.88 175 SER A CA 1
ATOM 1379 C C . SER A 1 175 ? 12.915 14.542 -24.421 1.00 60.88 175 SER A C 1
ATOM 1381 O O . SER A 1 175 ? 12.552 15.308 -23.528 1.00 60.88 175 SER A O 1
ATOM 1383 N N . ASP A 1 176 ? 12.106 14.142 -25.392 1.00 72.88 176 ASP A N 1
ATOM 1384 C CA . ASP A 1 176 ? 10.678 14.435 -25.524 1.00 72.88 176 ASP A CA 1
ATOM 1385 C C . ASP A 1 176 ? 9.789 13.256 -25.073 1.00 72.88 176 ASP A C 1
ATOM 1387 O O . ASP A 1 176 ? 8.563 13.280 -25.202 1.00 72.88 176 ASP A O 1
ATOM 1391 N N . ALA A 1 177 ? 10.403 12.204 -24.527 1.00 83.50 177 ALA A N 1
ATOM 1392 C CA . ALA A 1 177 ? 9.719 11.010 -24.063 1.00 83.50 177 ALA A CA 1
ATOM 1393 C C . ALA A 1 177 ? 9.444 11.050 -22.552 1.00 83.50 177 ALA A C 1
ATOM 1395 O O . ALA A 1 177 ? 10.325 11.282 -21.717 1.00 83.50 177 ALA A O 1
ATOM 1396 N N . ILE A 1 178 ? 8.205 10.725 -22.207 1.00 89.00 178 ILE A N 1
ATOM 1397 C CA . ILE A 1 178 ? 7.697 10.519 -20.855 1.00 89.00 178 ILE A CA 1
ATOM 1398 C C . ILE A 1 178 ? 7.654 9.013 -20.601 1.00 89.00 178 ILE A C 1
ATOM 1400 O O . ILE A 1 178 ? 7.229 8.235 -21.459 1.00 89.00 178 ILE A O 1
ATOM 1404 N N . ARG A 1 179 ? 8.081 8.585 -19.413 1.00 88.94 179 ARG A N 1
ATOM 1405 C CA . ARG A 1 179 ? 8.011 7.192 -18.975 1.00 88.94 179 ARG A CA 1
ATOM 1406 C C . ARG A 1 179 ? 7.382 7.104 -17.597 1.00 88.94 179 ARG A C 1
ATOM 1408 O O . ARG A 1 179 ? 7.964 7.551 -16.617 1.00 88.94 179 ARG A O 1
ATOM 1415 N N . ILE A 1 180 ? 6.253 6.412 -17.517 1.00 88.62 180 ILE A N 1
ATOM 1416 C CA . ILE A 1 180 ? 5.584 6.115 -16.251 1.00 88.62 180 ILE A CA 1
ATOM 1417 C C . ILE A 1 180 ? 5.823 4.650 -15.905 1.00 88.62 180 ILE A C 1
ATOM 1419 O O . ILE A 1 180 ? 5.426 3.745 -16.644 1.00 88.62 180 ILE A O 1
ATOM 1423 N N . THR A 1 181 ? 6.517 4.425 -14.792 1.00 89.06 181 THR A N 1
ATOM 1424 C CA . THR A 1 181 ? 6.886 3.092 -14.303 1.00 89.06 181 THR A CA 1
ATOM 1425 C C . THR A 1 181 ? 5.963 2.687 -13.166 1.00 89.06 181 THR A C 1
ATOM 1427 O O . THR A 1 181 ? 5.806 3.460 -12.233 1.00 89.06 181 THR A O 1
ATOM 1430 N N . MET A 1 182 ? 5.389 1.484 -13.248 1.00 89.00 182 MET A N 1
ATOM 1431 C CA . MET A 1 182 ? 4.327 0.961 -12.380 1.00 89.00 182 MET A CA 1
ATOM 1432 C C . MET A 1 182 ? 4.645 -0.454 -11.879 1.00 89.00 182 MET A C 1
ATOM 1434 O O . MET A 1 182 ? 3.931 -1.415 -12.170 1.00 89.00 182 MET A O 1
ATOM 1438 N N . TYR A 1 183 ? 5.735 -0.607 -11.124 1.00 91.56 183 TYR A N 1
ATOM 1439 C CA . TYR A 1 183 ? 6.093 -1.884 -10.484 1.00 91.56 183 TYR A CA 1
ATOM 1440 C C . TYR A 1 183 ? 5.098 -2.285 -9.386 1.00 91.56 183 TYR A C 1
ATOM 1442 O O . TYR A 1 183 ? 4.271 -1.483 -8.955 1.00 91.56 183 TYR A O 1
ATOM 1450 N N . ASN A 1 184 ? 5.156 -3.537 -8.933 1.00 90.75 184 ASN A N 1
ATOM 1451 C CA . ASN A 1 184 ? 4.216 -4.110 -7.962 1.00 90.75 184 ASN A CA 1
ATOM 1452 C C . ASN A 1 184 ? 4.024 -3.281 -6.678 1.00 90.75 184 ASN A C 1
ATOM 1454 O O . ASN A 1 184 ? 2.871 -3.122 -6.277 1.00 90.75 184 ASN A O 1
ATOM 1458 N N . PRO A 1 185 ? 5.078 -2.720 -6.047 1.00 85.38 185 PRO A N 1
ATOM 1459 C CA . PRO A 1 185 ? 4.915 -1.980 -4.795 1.00 85.38 185 PRO A CA 1
ATOM 1460 C C . PRO A 1 185 ? 4.193 -0.638 -4.949 1.00 85.38 185 PRO A C 1
ATOM 1462 O O . PRO A 1 185 ? 3.812 -0.043 -3.945 1.00 85.38 185 PRO A O 1
ATOM 1465 N N . GLN A 1 186 ? 4.014 -0.136 -6.177 1.00 79.69 186 GLN A N 1
ATOM 1466 C CA . GLN A 1 186 ? 3.308 1.123 -6.374 1.00 79.69 186 GLN A CA 1
ATOM 1467 C C . GLN A 1 186 ? 1.792 0.947 -6.194 1.00 79.69 186 GLN A C 1
ATOM 1469 O O . GLN A 1 186 ? 1.178 0.159 -6.928 1.00 79.69 186 GLN A O 1
ATOM 1474 N N . PRO A 1 187 ? 1.176 1.706 -5.273 1.00 73.38 187 PRO A N 1
ATOM 1475 C CA . PRO A 1 187 ? -0.246 1.605 -4.990 1.00 73.38 187 PRO A CA 1
ATOM 1476 C C . PRO A 1 187 ? -1.098 2.033 -6.195 1.00 73.38 187 PRO A C 1
ATOM 1478 O O . PRO A 1 187 ? -0.685 2.837 -7.034 1.00 73.38 187 PRO A O 1
ATOM 1481 N N . TYR A 1 188 ? -2.315 1.494 -6.286 1.00 70.56 188 TYR A N 1
ATOM 1482 C CA . TYR A 1 188 ? -3.278 1.876 -7.329 1.00 70.56 188 TYR A CA 1
ATOM 1483 C C . TYR A 1 188 ? -3.683 3.357 -7.197 1.00 70.56 188 TYR A C 1
ATOM 1485 O O . TYR A 1 188 ? -3.944 4.051 -8.181 1.00 70.56 188 TYR A O 1
ATOM 1493 N N . GLU A 1 189 ? -3.633 3.848 -5.964 1.00 72.25 189 GLU A N 1
ATOM 1494 C CA . GLU A 1 189 ? -3.894 5.201 -5.507 1.00 72.25 189 GLU A CA 1
ATOM 1495 C C . GLU A 1 189 ? -3.031 6.245 -6.234 1.00 72.25 189 GLU A C 1
ATOM 1497 O O . GLU A 1 189 ? -3.525 7.328 -6.547 1.00 72.25 189 GLU A O 1
ATOM 1502 N N . THR A 1 190 ? -1.782 5.914 -6.599 1.00 67.38 190 THR A N 1
ATOM 1503 C CA . THR A 1 190 ? -0.890 6.812 -7.367 1.00 67.38 190 THR A CA 1
ATOM 1504 C C . THR A 1 190 ? -1.482 7.174 -8.723 1.00 67.38 190 THR A C 1
ATOM 1506 O O . THR A 1 190 ? -1.380 8.319 -9.162 1.00 67.38 190 THR A O 1
ATOM 1509 N N . ILE A 1 191 ? -2.168 6.232 -9.367 1.00 65.62 191 ILE A N 1
ATOM 1510 C CA . ILE A 1 191 ? -2.790 6.450 -10.678 1.00 65.62 191 ILE A CA 1
ATOM 1511 C C . ILE A 1 191 ? -4.187 7.050 -10.527 1.00 65.62 191 ILE A C 1
ATOM 1513 O O . ILE A 1 191 ? -4.594 7.873 -11.347 1.00 65.62 191 ILE A O 1
ATOM 1517 N N . MET A 1 192 ? -4.912 6.695 -9.460 1.00 68.56 192 MET A N 1
ATOM 1518 C CA . MET A 1 192 ? -6.175 7.352 -9.110 1.00 68.56 192 MET A CA 1
ATOM 1519 C C . MET A 1 192 ? -5.983 8.857 -8.905 1.00 68.56 192 MET A C 1
ATOM 1521 O O . MET A 1 192 ? -6.792 9.631 -9.420 1.00 68.56 192 MET A O 1
ATOM 1525 N N . LYS A 1 193 ? -4.878 9.273 -8.265 1.00 70.50 193 LYS A N 1
ATOM 1526 C CA . LYS A 1 193 ? -4.509 10.689 -8.128 1.00 70.50 193 LYS A CA 1
ATOM 1527 C C . LYS A 1 193 ? -4.423 11.401 -9.471 1.00 70.50 193 LYS A C 1
ATOM 1529 O O . LYS A 1 193 ? -5.106 12.401 -9.666 1.00 70.50 193 LYS A O 1
ATOM 1534 N N . ALA A 1 194 ? -3.670 10.863 -10.430 1.00 64.50 194 ALA A N 1
ATOM 1535 C CA . ALA A 1 194 ? -3.539 11.494 -11.749 1.00 64.50 194 ALA A CA 1
ATOM 1536 C C . ALA A 1 194 ? -4.850 11.587 -12.540 1.00 64.50 194 ALA A C 1
ATOM 1538 O O . ALA A 1 194 ? -4.956 12.383 -13.467 1.00 64.50 194 ALA A O 1
ATOM 1539 N N . ARG A 1 195 ? -5.859 10.790 -12.184 1.00 67.88 195 ARG A N 1
ATOM 1540 C CA . ARG A 1 195 ? -7.192 10.847 -12.795 1.00 67.88 195 ARG A CA 1
ATOM 1541 C C . ARG A 1 195 ? -8.194 11.679 -11.994 1.00 67.88 195 ARG A C 1
ATOM 1543 O O . ARG A 1 195 ? -9.360 11.730 -12.377 1.00 67.88 195 ARG A O 1
ATOM 1550 N N . GLY A 1 196 ? -7.781 12.277 -10.876 1.00 74.81 196 GLY A N 1
ATOM 1551 C CA . GLY A 1 196 ? -8.686 12.967 -9.956 1.00 74.81 196 GLY A CA 1
ATOM 1552 C C . GLY A 1 196 ? -9.761 12.044 -9.366 1.00 74.81 196 GLY A C 1
ATOM 1553 O O . GLY A 1 196 ? -10.855 12.504 -9.032 1.00 74.81 196 GLY A O 1
ATOM 1554 N N . ILE A 1 197 ? -9.490 10.735 -9.283 1.00 78.75 197 ILE A N 1
ATOM 1555 C CA . ILE A 1 197 ? -10.398 9.756 -8.677 1.00 78.75 197 ILE A CA 1
ATOM 1556 C C . ILE A 1 197 ? -10.251 9.863 -7.165 1.00 78.75 197 ILE A C 1
ATOM 1558 O O . ILE A 1 197 ? -9.152 9.723 -6.639 1.00 78.75 197 ILE A O 1
ATOM 1562 N N . HIS A 1 198 ? -11.361 10.087 -6.468 1.00 87.12 198 HIS A N 1
ATOM 1563 C CA . HIS A 1 198 ? -11.383 10.123 -5.012 1.00 87.12 198 HIS A CA 1
ATOM 1564 C C . HIS A 1 198 ? -11.020 8.751 -4.418 1.00 87.12 198 HIS A C 1
ATOM 1566 O O . HIS A 1 198 ? -11.547 7.727 -4.860 1.00 87.12 198 HIS A O 1
ATOM 1572 N N . VAL A 1 199 ? -10.148 8.737 -3.409 1.00 86.31 199 VAL A N 1
ATOM 1573 C CA . VAL A 1 199 ? -9.716 7.519 -2.709 1.00 86.31 199 VAL A CA 1
ATOM 1574 C C . VAL A 1 199 ? -10.038 7.649 -1.229 1.00 86.31 199 VAL A C 1
ATOM 1576 O O . VAL A 1 199 ? -9.652 8.632 -0.612 1.00 86.31 199 VAL A O 1
ATOM 1579 N N . THR A 1 200 ? -10.677 6.642 -0.635 1.00 88.75 200 THR A N 1
ATOM 1580 C CA . THR A 1 200 ? -10.842 6.556 0.822 1.00 88.75 200 THR A CA 1
ATOM 1581 C C . THR A 1 200 ? -9.992 5.418 1.377 1.00 88.75 200 THR A C 1
ATOM 1583 O O . THR A 1 200 ? -10.122 4.273 0.947 1.00 88.75 200 THR A O 1
ATOM 1586 N N . LEU A 1 201 ? -9.134 5.729 2.345 1.00 87.94 201 LEU A N 1
ATOM 1587 C CA . LEU A 1 201 ? -8.227 4.806 3.014 1.00 87.94 201 LEU A CA 1
ATOM 1588 C C . LEU A 1 201 ? -8.615 4.671 4.486 1.00 87.94 201 LEU A C 1
ATOM 1590 O O . LEU A 1 201 ? -8.758 5.665 5.197 1.00 87.94 201 LEU A O 1
ATOM 1594 N N . LEU A 1 202 ? -8.732 3.433 4.966 1.00 87.81 202 LEU A N 1
ATOM 1595 C CA . LEU A 1 202 ? -8.876 3.160 6.395 1.00 87.81 202 LEU A CA 1
ATOM 1596 C C . LEU A 1 202 ? -7.488 3.183 7.050 1.00 87.81 202 LEU A C 1
ATOM 1598 O O . LEU A 1 202 ? -6.670 2.277 6.862 1.00 87.81 202 LEU A O 1
ATOM 1602 N N . GLY A 1 203 ? -7.221 4.266 7.774 1.00 88.06 203 GLY A N 1
ATOM 1603 C CA . GLY A 1 203 ? -6.013 4.501 8.557 1.00 88.06 203 GLY A CA 1
ATOM 1604 C C . GLY A 1 203 ? -6.182 4.104 10.023 1.00 88.06 203 GLY A C 1
ATOM 1605 O O . GLY A 1 203 ? -7.103 3.375 10.400 1.00 88.06 203 GLY A O 1
ATOM 1606 N N . THR A 1 204 ? -5.283 4.604 10.873 1.00 88.31 204 THR A N 1
ATOM 1607 C CA . THR A 1 204 ? -5.261 4.294 12.308 1.00 88.31 204 THR A CA 1
ATOM 1608 C C . THR A 1 204 ? -5.171 5.565 13.143 1.00 88.31 204 THR A C 1
ATOM 1610 O O . THR A 1 204 ? -4.330 6.415 12.893 1.00 88.31 204 THR A O 1
ATOM 1613 N N . GLY A 1 205 ? -6.007 5.668 14.171 1.00 88.44 205 GLY A N 1
ATOM 1614 C CA . GLY A 1 205 ? -5.944 6.706 15.199 1.00 88.44 205 GLY A CA 1
ATOM 1615 C C . GLY A 1 205 ? -4.984 6.373 16.341 1.00 88.44 205 GLY A C 1
ATOM 1616 O O . GLY A 1 205 ? -4.780 7.198 17.225 1.00 88.44 205 GLY A O 1
ATOM 1617 N N . ALA A 1 206 ? -4.362 5.185 16.331 1.00 86.56 206 ALA A N 1
ATOM 1618 C CA . ALA A 1 206 ? -3.403 4.732 17.348 1.00 86.56 206 ALA A CA 1
ATOM 1619 C C . ALA A 1 206 ? -2.028 5.436 17.242 1.00 86.56 206 ALA A C 1
ATOM 1621 O O . ALA A 1 206 ? -0.976 4.801 17.302 1.00 86.56 206 ALA A O 1
ATOM 1622 N N . LEU A 1 207 ? -2.050 6.750 17.027 1.00 86.06 207 LEU A N 1
ATOM 1623 C CA . LEU A 1 207 ? -0.903 7.649 16.892 1.00 86.06 207 LEU A CA 1
ATOM 1624 C C . LEU A 1 207 ? -0.708 8.520 18.140 1.00 86.06 207 LEU A C 1
ATOM 1626 O O . LEU A 1 207 ? 0.332 9.167 18.292 1.00 86.06 207 LEU A O 1
ATOM 1630 N N . TYR A 1 208 ? -1.703 8.510 19.028 1.00 87.31 208 TYR A N 1
ATOM 1631 C CA . TYR A 1 208 ? -1.796 9.399 20.170 1.00 87.31 208 TYR A CA 1
ATOM 1632 C C . TYR A 1 208 ? -1.852 8.621 21.482 1.00 87.31 208 TYR A C 1
ATOM 1634 O O . TYR A 1 208 ? -2.494 7.576 21.576 1.00 87.31 208 TYR A O 1
ATOM 1642 N N . SER A 1 209 ? -1.187 9.153 22.497 1.00 84.50 209 SER A N 1
ATOM 1643 C CA . SER A 1 209 ? -1.239 8.680 23.878 1.00 84.50 209 SER A CA 1
ATOM 1644 C C . SER A 1 209 ? -1.679 9.833 24.780 1.00 84.50 209 SER A C 1
ATO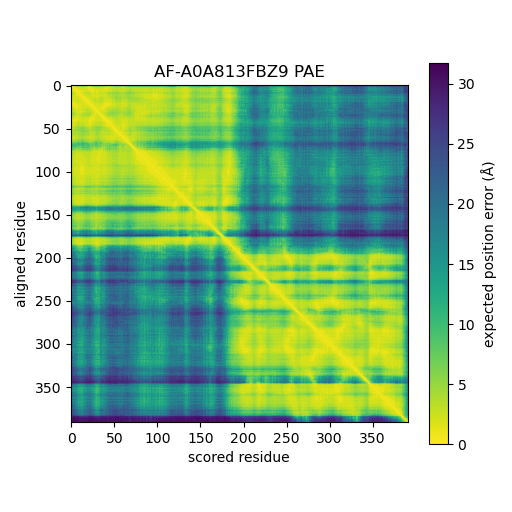M 1646 O O . SER A 1 209 ? -1.327 10.984 24.510 1.00 84.50 209 SER A O 1
ATOM 1648 N N . ALA A 1 210 ? -2.412 9.534 25.857 1.00 78.50 210 ALA A N 1
ATOM 1649 C CA . ALA A 1 210 ? -2.733 10.511 26.893 1.00 78.50 210 ALA A CA 1
ATOM 1650 C C . ALA A 1 210 ? -1.460 11.217 27.360 1.00 78.50 210 ALA A C 1
ATOM 1652 O O . ALA A 1 210 ? -0.434 10.578 27.604 1.00 78.50 210 ALA A O 1
ATOM 1653 N N . ASP A 1 211 ? -1.549 12.537 27.483 1.00 75.38 211 ASP A N 1
ATOM 1654 C CA . ASP A 1 211 ? -0.486 13.358 28.033 1.00 75.38 211 ASP A CA 1
ATOM 1655 C C . ASP A 1 211 ? -0.752 13.570 29.531 1.00 75.38 211 ASP A C 1
ATOM 1657 O O . ASP A 1 211 ? -1.738 14.227 29.880 1.00 75.38 211 ASP A O 1
ATOM 1661 N N . PRO A 1 212 ? 0.096 13.046 30.436 1.00 73.50 212 PRO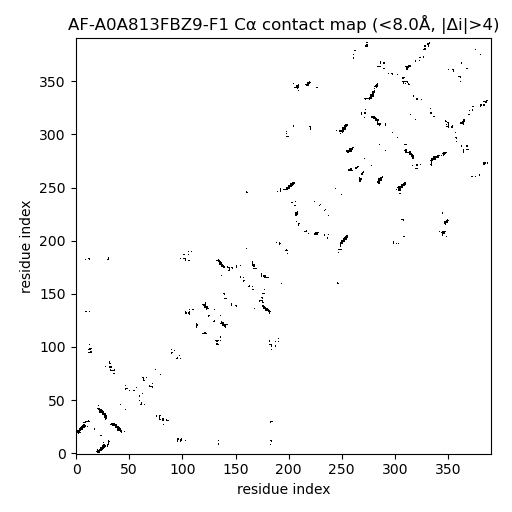 A N 1
ATOM 1662 C CA . PRO A 1 212 ? -0.067 13.264 31.870 1.00 73.50 212 PRO A CA 1
ATOM 1663 C C . PRO A 1 212 ? -0.017 14.745 32.266 1.00 73.50 212 PRO A C 1
ATOM 1665 O O . PRO A 1 212 ? -0.543 15.111 33.314 1.00 73.50 212 PRO A O 1
ATOM 1668 N N . GLN A 1 213 ? 0.620 15.596 31.453 1.00 75.56 213 GLN A N 1
ATOM 1669 C CA . GLN A 1 213 ? 0.721 17.034 31.708 1.00 75.56 213 GLN A CA 1
ATOM 1670 C C . GLN A 1 213 ? -0.548 17.789 31.306 1.00 75.56 213 GLN A C 1
ATOM 1672 O O . GLN A 1 213 ? -0.806 18.868 31.837 1.00 75.56 213 GLN A O 1
ATOM 1677 N N . VAL A 1 214 ? -1.351 17.223 30.400 1.00 78.31 214 VAL A N 1
ATOM 1678 C CA . VAL A 1 214 ? -2.616 17.811 29.942 1.00 78.31 214 VAL A CA 1
ATOM 1679 C C . VAL A 1 214 ? -3.716 16.740 29.951 1.00 78.31 214 VAL A C 1
ATOM 1681 O O . VAL A 1 214 ? -4.115 16.240 28.892 1.00 78.31 214 VAL A O 1
ATOM 1684 N N . PRO A 1 215 ? -4.215 16.357 31.143 1.00 75.69 215 PRO A N 1
ATOM 1685 C CA . PRO A 1 215 ? -5.276 15.366 31.263 1.00 75.69 215 PRO A CA 1
ATOM 1686 C C . PRO A 1 215 ? -6.524 15.782 30.479 1.00 75.69 215 PRO A C 1
ATOM 1688 O O . PRO A 1 215 ? -6.942 16.937 30.526 1.00 75.69 215 PRO A O 1
ATOM 1691 N N . GLY A 1 216 ? -7.128 14.832 29.762 1.00 79.12 216 GLY A N 1
ATOM 1692 C CA . GLY A 1 216 ? -8.334 15.085 28.966 1.00 79.12 216 GLY A CA 1
ATOM 1693 C C . GLY A 1 216 ? -8.089 15.841 27.657 1.00 79.12 216 GLY A C 1
ATOM 1694 O O . GLY A 1 216 ? -9.041 16.333 27.056 1.00 79.12 216 GLY A O 1
ATOM 1695 N N . ARG A 1 217 ? -6.835 15.953 27.193 1.00 89.50 217 ARG A N 1
ATOM 1696 C CA . ARG A 1 217 ? -6.553 16.492 25.858 1.00 89.50 217 ARG A CA 1
ATOM 1697 C C . ARG A 1 217 ? -7.249 15.655 24.781 1.00 89.50 217 ARG A C 1
ATOM 1699 O O . ARG A 1 217 ? -7.032 14.449 24.681 1.00 89.50 217 ARG A O 1
ATOM 1706 N N . VAL A 1 218 ? -8.003 16.347 23.933 1.00 93.00 218 VAL A N 1
ATOM 1707 C CA . VAL A 1 218 ? -8.596 15.808 22.708 1.00 93.00 218 VAL A CA 1
ATOM 1708 C C . VAL A 1 218 ? -7.651 16.086 21.540 1.00 93.00 218 VAL A C 1
ATOM 1710 O O . VAL A 1 218 ? -7.247 17.232 21.339 1.00 93.00 218 VAL A O 1
ATOM 1713 N N . PHE A 1 219 ? -7.294 15.051 20.781 1.00 94.19 219 PHE A N 1
ATOM 1714 C CA . PHE A 1 219 ? -6.405 15.160 19.622 1.00 94.19 219 PHE A CA 1
ATOM 1715 C C . PHE A 1 219 ? -7.208 15.296 18.329 1.00 94.19 219 PHE A C 1
ATOM 1717 O O . PHE A 1 219 ? -8.034 14.448 17.990 1.00 94.19 219 PHE A O 1
ATOM 1724 N N . ASN A 1 220 ? -6.946 16.363 17.590 1.00 95.06 220 ASN A N 1
ATOM 1725 C CA . ASN A 1 220 ? -7.526 16.657 16.288 1.00 95.06 220 ASN A CA 1
ATOM 1726 C C . ASN A 1 220 ? -6.567 16.239 15.166 1.00 95.06 220 ASN A C 1
ATOM 1728 O O . ASN A 1 220 ? -5.430 15.832 15.392 1.00 95.06 220 ASN A O 1
ATOM 1732 N N . GLU A 1 221 ? -7.024 16.327 13.924 1.00 93.38 221 GLU A N 1
ATOM 1733 C CA . GLU A 1 221 ? -6.301 15.791 12.771 1.00 93.38 221 GLU A CA 1
ATOM 1734 C C . GLU A 1 221 ? -4.980 16.509 12.474 1.00 93.38 221 GLU A C 1
ATOM 1736 O O . GLU A 1 221 ? -4.055 15.886 11.955 1.00 93.38 221 GLU A O 1
ATOM 1741 N N . GLU A 1 222 ? -4.883 17.780 12.870 1.00 91.94 222 GLU A N 1
ATOM 1742 C CA . GLU A 1 222 ? -3.687 18.617 12.729 1.00 91.94 222 GLU A CA 1
ATOM 1743 C C . GLU A 1 222 ? -2.675 18.416 13.875 1.00 91.94 222 GLU A C 1
ATOM 1745 O O . GLU A 1 222 ? -1.550 18.912 13.800 1.00 91.94 222 GLU A O 1
ATOM 1750 N N . ASP A 1 223 ? -3.048 17.707 14.950 1.00 91.38 223 ASP A N 1
ATOM 1751 C CA . ASP A 1 223 ? -2.129 17.455 16.060 1.00 91.38 223 ASP A CA 1
ATOM 1752 C C . ASP A 1 223 ? -1.029 16.467 15.634 1.00 91.38 223 ASP A C 1
ATOM 1754 O O . ASP A 1 223 ? -1.334 15.385 15.110 1.00 91.38 223 ASP A O 1
ATOM 1758 N N . PRO A 1 224 ? 0.256 16.764 15.907 1.00 88.56 224 PRO A N 1
ATOM 1759 C CA . PRO A 1 224 ? 1.336 15.836 15.610 1.00 88.56 224 PRO A CA 1
ATOM 1760 C C . PRO A 1 224 ? 1.221 14.569 16.480 1.00 88.56 224 PRO A C 1
ATOM 1762 O O . PRO A 1 224 ? 0.905 14.672 17.672 1.00 88.56 224 PRO A O 1
ATOM 1765 N N . PRO A 1 225 ? 1.511 13.371 15.936 1.00 87.62 225 PRO A N 1
ATOM 1766 C CA . PRO A 1 225 ? 1.560 12.137 16.718 1.00 87.62 225 PRO A CA 1
ATOM 1767 C C . PRO A 1 225 ? 2.494 12.256 17.931 1.00 87.62 225 PRO A C 1
ATOM 1769 O O . PRO A 1 225 ? 3.670 12.581 17.775 1.00 87.62 225 PRO A O 1
ATOM 1772 N N . ASN A 1 226 ? 2.001 11.939 19.132 1.00 85.69 226 ASN A N 1
ATOM 1773 C CA . ASN A 1 226 ? 2.776 12.019 20.381 1.00 85.69 226 ASN A CA 1
ATOM 1774 C C . ASN A 1 226 ? 3.074 10.647 21.010 1.00 85.69 226 ASN A C 1
ATOM 1776 O O . ASN A 1 226 ? 3.700 10.575 22.067 1.00 85.69 226 ASN A O 1
ATOM 1780 N N . THR A 1 227 ? 2.626 9.549 20.394 1.00 75.19 227 THR A N 1
ATOM 1781 C CA . THR A 1 227 ? 2.863 8.220 20.956 1.00 75.19 227 THR A CA 1
ATOM 1782 C C . THR A 1 227 ? 4.356 7.882 20.994 1.00 75.19 227 THR A C 1
ATOM 1784 O O . THR A 1 227 ? 5.067 7.978 19.987 1.00 75.19 227 THR A O 1
ATOM 1787 N N . THR A 1 228 ? 4.812 7.437 22.166 1.00 64.44 228 THR A N 1
ATOM 1788 C CA . THR A 1 228 ? 6.174 6.942 22.429 1.00 64.44 228 THR A CA 1
ATOM 1789 C C . THR A 1 228 ? 6.350 5.471 22.048 1.00 64.44 228 THR A C 1
ATOM 1791 O O . THR A 1 228 ? 7.439 4.913 22.209 1.00 64.44 228 THR A O 1
ATOM 1794 N N . SER A 1 229 ? 5.286 4.831 21.547 1.00 66.12 229 SER A N 1
ATOM 1795 C CA . SER A 1 229 ? 5.307 3.450 21.083 1.00 66.12 229 SER A CA 1
ATOM 1796 C C . SER A 1 229 ? 6.355 3.276 19.985 1.00 66.12 229 SER A C 1
ATOM 1798 O O . SER A 1 229 ? 6.189 3.766 18.872 1.00 66.12 229 SER A O 1
ATOM 1800 N N . LYS A 1 230 ? 7.424 2.533 20.290 1.00 66.19 230 LYS A N 1
ATOM 1801 C CA . LYS A 1 230 ? 8.478 2.159 19.329 1.00 66.19 230 LYS A CA 1
ATOM 1802 C C . LYS A 1 230 ? 8.088 0.955 18.464 1.00 66.19 230 LYS A C 1
ATOM 1804 O O . LYS A 1 230 ? 8.952 0.298 17.887 1.00 66.19 230 LYS A O 1
ATOM 1809 N N . LEU A 1 231 ? 6.799 0.611 18.418 1.00 72.12 231 LEU A N 1
ATOM 1810 C CA . LEU A 1 231 ? 6.320 -0.486 17.590 1.00 72.12 231 LEU A CA 1
ATOM 1811 C C . LEU A 1 231 ? 6.457 -0.101 16.116 1.00 72.12 231 LEU A C 1
ATOM 1813 O O . LEU A 1 231 ? 5.983 0.952 15.692 1.00 72.12 231 LEU A O 1
ATOM 1817 N N . VAL A 1 232 ? 7.044 -1.004 15.329 1.00 71.50 232 VAL A N 1
ATOM 1818 C CA . VAL A 1 232 ? 7.247 -0.827 13.881 1.00 71.50 232 VAL A CA 1
ATOM 1819 C C . VAL A 1 232 ? 5.938 -0.464 13.174 1.00 71.50 232 VAL A C 1
ATOM 1821 O O . VAL A 1 232 ? 5.928 0.409 12.314 1.00 71.50 232 VAL A O 1
ATOM 1824 N N . TYR A 1 233 ? 4.820 -1.075 13.583 1.00 74.75 233 TYR A N 1
ATOM 1825 C CA . TYR A 1 233 ? 3.490 -0.755 13.060 1.00 74.75 233 TYR A CA 1
ATOM 1826 C C . TYR A 1 233 ? 3.169 0.742 13.158 1.00 74.75 233 TYR A C 1
ATOM 1828 O O . TYR A 1 233 ? 2.786 1.359 12.168 1.00 74.75 233 TYR A O 1
ATOM 1836 N N . THR A 1 234 ? 3.338 1.326 14.342 1.00 75.12 234 THR A N 1
ATOM 1837 C CA . THR A 1 234 ? 2.984 2.719 14.617 1.00 75.12 234 THR A CA 1
ATOM 1838 C C . THR A 1 234 ? 3.854 3.678 13.810 1.00 75.12 234 THR A C 1
ATOM 1840 O O . THR A 1 234 ? 3.333 4.597 13.184 1.00 75.12 234 THR A O 1
ATOM 1843 N N . GLU A 1 235 ? 5.162 3.423 13.742 1.00 78.38 235 GLU A N 1
ATOM 1844 C CA . GLU A 1 235 ? 6.094 4.247 12.962 1.00 78.38 235 GLU A CA 1
ATOM 1845 C C . GLU A 1 235 ? 5.826 4.167 11.452 1.00 78.38 235 GLU A C 1
ATOM 1847 O O . GLU A 1 235 ? 5.799 5.194 10.773 1.00 78.38 235 GLU A O 1
ATOM 1852 N N . LEU A 1 236 ? 5.529 2.976 10.920 1.00 76.62 236 LEU A N 1
ATOM 1853 C CA . LEU A 1 236 ? 5.148 2.827 9.512 1.00 76.62 236 LEU A CA 1
ATOM 1854 C C . LEU A 1 236 ? 3.837 3.546 9.189 1.00 76.62 236 LEU A C 1
ATOM 1856 O O . LEU A 1 236 ? 3.693 4.096 8.101 1.00 76.62 236 LEU A O 1
ATOM 1860 N N . ARG A 1 237 ? 2.882 3.572 10.124 1.00 82.25 237 ARG A N 1
ATOM 1861 C CA . ARG A 1 237 ? 1.612 4.284 9.940 1.00 82.25 237 ARG A CA 1
ATOM 1862 C C . ARG A 1 237 ? 1.788 5.800 9.965 1.00 82.25 237 ARG A C 1
ATOM 1864 O O . ARG A 1 237 ? 1.193 6.457 9.118 1.00 82.25 237 ARG A O 1
ATOM 1871 N N . LYS A 1 238 ? 2.657 6.334 10.833 1.00 81.94 238 LYS A N 1
ATOM 1872 C CA . LYS A 1 238 ? 3.061 7.754 10.800 1.00 81.94 238 LYS A CA 1
ATOM 1873 C C . LYS A 1 238 ? 3.666 8.113 9.442 1.00 81.94 238 LYS A C 1
ATOM 1875 O O . LYS A 1 238 ? 3.207 9.041 8.786 1.00 81.94 238 LYS A O 1
ATOM 1880 N N . LYS A 1 239 ? 4.635 7.318 8.975 1.00 81.12 239 LYS A N 1
ATOM 1881 C CA . LYS A 1 239 ? 5.282 7.522 7.670 1.00 81.12 239 LYS A CA 1
ATOM 1882 C C . LYS A 1 239 ? 4.301 7.395 6.505 1.00 81.12 239 LYS A C 1
ATOM 1884 O O . LYS A 1 239 ? 4.410 8.145 5.544 1.00 81.12 239 LYS A O 1
ATOM 1889 N N . LEU A 1 240 ? 3.329 6.487 6.586 1.00 79.12 240 LEU A N 1
ATOM 1890 C CA . LEU A 1 240 ? 2.275 6.372 5.581 1.00 79.12 240 LEU A CA 1
ATOM 1891 C C . LEU A 1 240 ? 1.409 7.638 5.522 1.00 79.12 240 LEU A C 1
ATOM 1893 O O . LEU A 1 240 ? 1.177 8.128 4.425 1.00 79.12 240 LEU A O 1
ATOM 1897 N N . GLU A 1 241 ? 0.955 8.181 6.657 1.00 81.69 241 GLU A N 1
ATOM 1898 C CA . GLU A 1 241 ? 0.193 9.442 6.663 1.00 81.69 241 GLU A CA 1
ATOM 1899 C C . GLU A 1 241 ? 1.029 10.621 6.136 1.00 81.69 241 GLU A C 1
ATOM 1901 O O . GLU A 1 241 ? 0.522 11.403 5.334 1.00 81.69 241 GLU A O 1
ATOM 1906 N N . GLU A 1 242 ? 2.321 10.695 6.485 1.00 81.94 242 GLU A N 1
ATOM 1907 C CA . GLU A 1 242 ? 3.255 11.680 5.916 1.00 81.94 242 GLU A CA 1
ATOM 1908 C C . GLU A 1 242 ? 3.368 11.551 4.389 1.00 81.94 242 GLU A C 1
ATOM 1910 O O . GLU A 1 242 ? 3.350 12.554 3.686 1.00 81.94 242 GLU A O 1
ATOM 1915 N N . LEU A 1 243 ? 3.449 10.329 3.850 1.00 77.94 243 LEU A N 1
ATOM 1916 C CA . LEU A 1 243 ? 3.506 10.092 2.401 1.00 77.94 243 LEU A CA 1
ATOM 1917 C C . LEU A 1 243 ? 2.169 10.372 1.705 1.00 77.94 243 LEU A C 1
ATOM 1919 O O . LEU A 1 243 ? 2.139 10.713 0.523 1.00 77.94 243 LEU A O 1
ATOM 1923 N N . LEU A 1 244 ? 1.051 10.234 2.412 1.00 76.38 244 LEU A N 1
ATOM 1924 C CA . LEU A 1 244 ? -0.267 10.484 1.842 1.00 76.38 244 LEU A CA 1
ATOM 1925 C C . LEU A 1 244 ? -0.574 11.980 1.677 1.00 76.38 244 LEU A C 1
ATOM 1927 O O . LEU A 1 244 ? -1.494 12.313 0.936 1.00 76.38 244 LEU A O 1
ATOM 1931 N N . VAL A 1 245 ? 0.242 12.887 2.239 1.00 73.62 245 VAL A N 1
ATOM 1932 C CA . VAL A 1 245 ? 0.176 14.333 1.933 1.00 73.62 245 VAL A CA 1
ATOM 1933 C C . VAL A 1 245 ? 0.372 14.617 0.441 1.00 73.62 245 VAL A C 1
ATOM 1935 O O . VAL A 1 245 ? -0.150 15.592 -0.093 1.00 73.62 245 VAL A O 1
ATOM 1938 N N . TYR A 1 246 ? 1.071 13.723 -0.264 1.00 74.38 246 TYR A N 1
ATOM 1939 C CA . TYR A 1 246 ? 1.229 13.787 -1.709 1.00 74.38 246 TYR A CA 1
ATOM 1940 C C . TYR A 1 246 ? -0.020 13.306 -2.460 1.00 74.38 246 TYR A C 1
ATOM 1942 O O . TYR A 1 246 ? 0.070 13.102 -3.662 1.00 74.38 246 TYR A O 1
ATOM 1950 N N . PHE A 1 247 ? -1.176 13.114 -1.821 1.00 80.25 247 PHE A N 1
ATOM 1951 C CA . PHE A 1 247 ? -2.423 12.664 -2.447 1.00 80.25 247 PHE A CA 1
ATOM 1952 C C . PHE A 1 247 ? -3.593 13.559 -2.018 1.00 80.25 247 PHE A C 1
ATOM 1954 O O . PHE A 1 247 ? -4.364 13.233 -1.121 1.00 80.25 247 PHE A O 1
ATOM 1961 N N . ASP A 1 248 ? -3.756 14.692 -2.701 1.00 85.00 248 ASP A N 1
ATOM 1962 C CA . ASP A 1 248 ? -4.836 15.672 -2.487 1.00 85.00 248 ASP A CA 1
ATOM 1963 C C . ASP A 1 248 ? -6.246 15.137 -2.801 1.00 85.00 248 ASP A C 1
ATOM 1965 O O . ASP A 1 248 ? -7.247 15.716 -2.380 1.00 85.00 248 ASP A O 1
ATOM 1969 N N . ASN A 1 249 ? -6.327 14.009 -3.506 1.00 86.25 249 ASN A N 1
ATOM 1970 C CA . ASN A 1 249 ? -7.542 13.265 -3.823 1.00 86.25 249 ASN A CA 1
ATOM 1971 C C . ASN A 1 249 ? -7.894 12.175 -2.788 1.00 86.25 249 ASN A C 1
ATOM 1973 O O . ASN A 1 249 ? -8.915 11.497 -2.954 1.00 86.25 249 ASN A O 1
ATOM 1977 N N . ALA A 1 250 ? -7.053 11.966 -1.770 1.00 89.19 250 ALA A N 1
ATOM 1978 C CA . ALA A 1 250 ? -7.227 10.914 -0.776 1.00 89.19 250 ALA A CA 1
ATOM 1979 C C . ALA A 1 250 ? -7.903 11.426 0.506 1.00 89.19 250 ALA A C 1
ATOM 1981 O O . ALA A 1 250 ? -7.666 12.542 0.964 1.00 89.19 250 ALA A O 1
ATOM 1982 N N . LEU A 1 251 ? -8.735 10.572 1.095 1.00 93.06 251 LEU A N 1
ATOM 1983 C CA . LEU A 1 251 ? -9.324 10.700 2.420 1.00 93.06 251 LEU A CA 1
ATOM 1984 C C . LEU A 1 251 ? -8.799 9.582 3.306 1.00 93.06 251 LEU A C 1
ATOM 1986 O O . LEU A 1 251 ? -8.963 8.411 2.976 1.00 93.06 251 LEU A O 1
ATOM 1990 N N . ILE A 1 252 ? -8.215 9.933 4.443 1.00 93.31 252 ILE A N 1
ATOM 1991 C CA . ILE A 1 252 ? -7.764 8.986 5.458 1.00 93.31 252 ILE A CA 1
ATOM 1992 C C . ILE A 1 252 ? -8.748 9.018 6.615 1.00 93.31 252 ILE A C 1
ATOM 1994 O O . ILE A 1 252 ? -8.965 10.057 7.233 1.00 93.31 252 ILE A O 1
ATOM 1998 N N . LEU A 1 253 ? -9.313 7.860 6.930 1.00 95.31 253 LEU A N 1
ATOM 1999 C CA . LEU A 1 253 ? -10.207 7.665 8.061 1.00 95.31 253 LEU A CA 1
ATOM 2000 C C . LEU A 1 253 ? -9.434 6.984 9.190 1.00 95.31 253 LEU A C 1
ATOM 2002 O O . LEU A 1 253 ? -9.141 5.790 9.113 1.00 95.31 253 LEU A O 1
ATOM 2006 N N . ARG A 1 254 ? -9.066 7.733 10.232 1.00 94.56 254 ARG A N 1
ATOM 2007 C CA . ARG A 1 254 ? -8.323 7.206 11.385 1.00 94.56 254 ARG A CA 1
ATOM 2008 C C . ARG A 1 254 ? -9.243 6.386 12.279 1.00 94.56 254 ARG A C 1
ATOM 2010 O O . ARG A 1 254 ? -9.955 6.933 13.117 1.00 94.56 254 ARG A O 1
ATOM 2017 N N . THR A 1 255 ? -9.209 5.070 12.101 1.00 92.75 255 THR A N 1
ATOM 2018 C CA . THR A 1 255 ? -9.967 4.133 12.940 1.00 92.75 255 THR A CA 1
ATOM 2019 C C . THR A 1 255 ? -9.215 3.804 14.225 1.00 92.75 255 THR A C 1
ATOM 2021 O O . THR A 1 255 ? -7.984 3.741 14.233 1.00 92.75 255 THR A O 1
ATOM 2024 N N . LEU A 1 256 ? -9.928 3.565 15.322 1.00 90.00 256 LEU A N 1
ATOM 2025 C CA . LEU A 1 256 ? -9.329 3.187 16.597 1.00 90.00 256 LEU A CA 1
ATOM 2026 C C . LEU A 1 256 ? -10.150 2.068 17.237 1.00 90.00 256 LEU A C 1
ATOM 2028 O O . LEU A 1 256 ? -11.361 2.193 17.358 1.00 90.00 256 LEU A O 1
ATOM 2032 N N . TYR A 1 257 ? -9.492 0.961 17.595 1.00 87.62 257 TYR A N 1
ATOM 2033 C CA . TYR A 1 257 ? -10.101 -0.231 18.209 1.00 87.62 257 TYR A CA 1
ATOM 2034 C C . TYR A 1 257 ? -11.498 -0.574 17.646 1.00 87.62 257 TYR A C 1
ATOM 2036 O O . TYR A 1 257 ? -12.490 -0.450 18.365 1.00 87.62 257 TYR A O 1
ATOM 2044 N N . PRO A 1 258 ? -11.592 -0.973 16.363 1.00 88.50 258 PRO A N 1
ATOM 2045 C CA . PRO A 1 258 ? -12.875 -1.157 15.699 1.00 88.50 258 PRO A CA 1
ATOM 2046 C C . PRO A 1 258 ? -13.763 -2.183 16.414 1.00 88.50 258 PRO A C 1
ATOM 2048 O O . PRO A 1 258 ? -13.289 -3.218 16.905 1.00 88.50 258 PRO A O 1
ATOM 2051 N N . VAL A 1 259 ? -15.059 -1.879 16.459 1.00 88.88 259 VAL A N 1
ATOM 2052 C CA . VAL A 1 259 ? -16.097 -2.682 17.108 1.00 88.88 259 VAL A CA 1
ATOM 2053 C C . VAL A 1 259 ? -17.259 -2.903 16.147 1.00 88.88 259 VAL A C 1
ATOM 2055 O O . VAL A 1 259 ? -17.713 -1.955 15.512 1.00 88.88 259 VAL A O 1
ATOM 2058 N N . SER A 1 260 ? -17.740 -4.137 16.066 1.00 85.06 260 SER A N 1
ATOM 2059 C CA . SER A 1 260 ? -18.866 -4.576 15.237 1.00 85.06 260 SER A CA 1
ATOM 2060 C C . SER A 1 260 ? -19.808 -5.460 16.053 1.00 85.06 260 SER A C 1
ATOM 2062 O O . SER A 1 260 ? -19.401 -6.039 17.067 1.00 85.06 260 SER A O 1
ATOM 2064 N N . SER A 1 261 ? -21.063 -5.565 15.610 1.00 79.50 261 SER A N 1
ATOM 2065 C CA . SER A 1 261 ? -22.092 -6.374 16.278 1.00 79.50 261 SER A CA 1
ATOM 2066 C C . SER A 1 261 ? -21.842 -7.882 16.217 1.00 79.50 261 SER A C 1
ATOM 2068 O O . SER A 1 261 ? -22.370 -8.614 17.042 1.00 79.50 261 SER A O 1
ATOM 2070 N N . ASP A 1 262 ? -21.020 -8.353 15.281 1.00 76.50 262 ASP A N 1
ATOM 2071 C CA . ASP A 1 262 ? -20.787 -9.775 14.992 1.00 76.50 262 ASP A CA 1
ATOM 2072 C C . ASP A 1 262 ? -19.887 -10.515 16.005 1.00 76.50 262 ASP A C 1
ATOM 2074 O O . ASP A 1 262 ? -19.532 -11.673 15.784 1.00 76.50 262 ASP A O 1
ATOM 2078 N N . LEU A 1 263 ? -19.498 -9.865 17.114 1.00 72.81 263 LEU A N 1
ATOM 2079 C CA . LEU A 1 263 ? -18.633 -10.412 18.177 1.00 72.81 263 LEU A CA 1
ATOM 2080 C C . LEU A 1 263 ? -17.337 -11.084 17.671 1.00 72.81 263 LEU A C 1
ATOM 2082 O O . LEU A 1 263 ? -16.731 -11.905 18.379 1.00 72.81 263 LEU A O 1
ATOM 2086 N N . ASP A 1 264 ? -16.863 -10.711 16.476 1.00 77.19 264 ASP A N 1
ATOM 2087 C CA . ASP A 1 264 ? -15.668 -11.290 15.872 1.00 77.19 264 ASP A CA 1
ATOM 2088 C C . ASP A 1 264 ? -14.474 -11.178 16.835 1.00 77.19 264 ASP A C 1
ATOM 2090 O O . ASP A 1 264 ? -14.251 -10.166 17.509 1.00 77.19 264 ASP A O 1
ATOM 2094 N N . SER A 1 265 ? -13.665 -12.237 16.908 1.00 70.25 265 SER A N 1
ATOM 2095 C CA . SER A 1 265 ? -12.481 -12.292 17.779 1.00 70.25 265 SER A CA 1
ATOM 2096 C C . SER A 1 265 ? -11.424 -11.218 17.533 1.00 70.25 265 SER A C 1
ATOM 2098 O O . SER A 1 265 ? -10.564 -10.990 18.384 1.00 70.25 265 SER A O 1
ATOM 2100 N N . ARG A 1 266 ? -11.479 -10.535 16.391 1.00 70.00 266 ARG A N 1
ATOM 2101 C CA . ARG A 1 266 ? -10.606 -9.420 16.030 1.00 70.00 266 ARG A CA 1
ATOM 2102 C C . ARG A 1 266 ? -11.146 -8.085 16.548 1.00 70.00 266 ARG A C 1
ATOM 2104 O O . ARG A 1 266 ? -10.332 -7.182 16.774 1.00 70.00 266 ARG A O 1
ATOM 2111 N N . GLY A 1 267 ? -12.458 -7.974 16.769 1.00 73.56 267 GLY A N 1
ATOM 2112 C CA .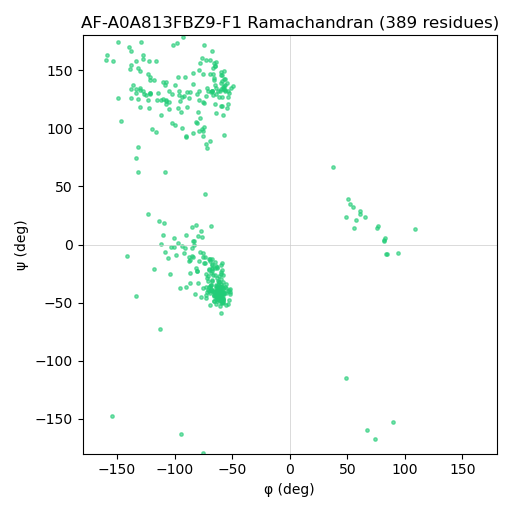 GLY A 1 267 ? -13.127 -6.791 17.312 1.00 73.56 267 GLY A CA 1
ATOM 2113 C C . GLY A 1 267 ? -12.869 -6.592 18.808 1.00 73.56 267 GLY A C 1
ATOM 2114 O O . GLY A 1 267 ? -12.493 -7.524 19.525 1.00 73.56 267 GLY A O 1
ATOM 2115 N N . LEU A 1 268 ? -13.050 -5.361 19.301 1.00 82.50 268 LEU A N 1
ATOM 2116 C CA . LEU A 1 268 ? -12.762 -5.027 20.704 1.00 82.50 268 LEU A CA 1
ATOM 2117 C C . LEU A 1 268 ? -13.582 -5.869 21.693 1.00 82.50 268 LEU A C 1
ATOM 2119 O O . LEU A 1 268 ? -12.998 -6.449 22.605 1.00 82.50 268 LEU A O 1
ATOM 2123 N N . ILE A 1 269 ? -14.906 -5.970 21.509 1.00 84.62 269 ILE A N 1
ATOM 2124 C CA . ILE A 1 269 ? -15.783 -6.737 22.415 1.00 84.62 269 ILE A CA 1
ATOM 2125 C C . ILE A 1 269 ? -15.355 -8.207 22.440 1.00 84.62 269 ILE A C 1
ATOM 2127 O O . ILE A 1 269 ? -15.143 -8.764 23.516 1.00 84.62 269 ILE A O 1
ATOM 2131 N N . GLY A 1 270 ? -15.138 -8.812 21.268 1.00 82.44 270 GLY A N 1
ATOM 2132 C CA . GLY A 1 270 ? -14.685 -10.196 21.156 1.00 82.44 270 GLY A CA 1
ATOM 2133 C C . GLY A 1 270 ? -13.336 -10.448 21.843 1.00 82.44 270 GLY A C 1
ATOM 2134 O O . GLY A 1 270 ? -13.154 -11.499 22.459 1.00 82.44 270 GLY A O 1
ATOM 2135 N N . LYS A 1 271 ? -12.394 -9.499 21.785 1.00 84.19 271 LYS A N 1
ATOM 2136 C CA . LYS A 1 271 ? -11.111 -9.588 22.509 1.00 84.19 271 LYS A CA 1
ATOM 2137 C C . LYS A 1 271 ? -11.297 -9.469 24.016 1.00 84.19 271 LYS A C 1
ATOM 2139 O O . LYS A 1 271 ? -10.829 -10.330 24.756 1.00 84.19 271 LYS A O 1
ATOM 2144 N N . LEU A 1 272 ? -11.994 -8.424 24.464 1.00 87.06 272 LEU A N 1
ATOM 2145 C CA . LEU A 1 272 ? -12.227 -8.166 25.886 1.00 87.06 272 LEU A CA 1
ATOM 2146 C C . LEU A 1 272 ? -12.963 -9.326 26.556 1.00 87.06 272 LEU A C 1
ATOM 2148 O O . LEU A 1 272 ? -12.641 -9.670 27.688 1.00 87.06 272 LEU A O 1
ATOM 2152 N N . ALA A 1 273 ? -13.892 -9.968 25.846 1.00 85.25 273 ALA A N 1
ATOM 2153 C CA . ALA A 1 273 ? -14.637 -11.106 26.364 1.00 85.25 273 ALA A CA 1
ATOM 2154 C C . ALA A 1 273 ? -13.795 -12.371 26.598 1.00 85.25 273 ALA A C 1
ATOM 2156 O O . ALA A 1 273 ? -14.246 -13.275 27.300 1.00 85.25 273 ALA A O 1
ATOM 2157 N N . ARG A 1 274 ? -12.600 -12.447 25.999 1.00 85.62 274 ARG A N 1
ATOM 2158 C CA . ARG A 1 274 ? -11.709 -13.614 26.039 1.00 85.62 274 ARG A CA 1
ATOM 2159 C C . ARG A 1 274 ? -10.462 -13.403 26.892 1.00 85.62 274 ARG A C 1
ATOM 2161 O O . ARG A 1 274 ? -9.701 -14.350 27.046 1.00 85.62 274 ARG A O 1
ATOM 2168 N N . PHE A 1 275 ? -10.204 -12.200 27.401 1.00 85.38 275 PHE A N 1
ATOM 2169 C CA . PHE A 1 275 ? -9.050 -11.977 28.269 1.00 85.38 275 PHE A CA 1
ATOM 2170 C C . PHE A 1 275 ? -9.291 -12.529 29.672 1.00 85.38 275 PHE A C 1
ATOM 2172 O O . PHE A 1 275 ? -10.395 -12.457 30.197 1.00 85.38 275 PHE A O 1
ATOM 2179 N N . GLU A 1 276 ? -8.235 -13.024 30.313 1.00 86.88 276 GLU A N 1
ATOM 2180 C CA . GLU A 1 276 ? -8.297 -13.400 31.729 1.00 86.88 276 GLU A CA 1
ATOM 2181 C C . GLU A 1 276 ? -8.413 -12.163 32.632 1.00 86.88 276 GLU A C 1
ATOM 2183 O O . GLU A 1 276 ? -9.134 -12.176 33.630 1.00 86.88 276 GLU A O 1
ATOM 2188 N N . GLN A 1 277 ? -7.736 -11.076 32.250 1.00 88.88 277 GLN A N 1
ATOM 2189 C CA . GLN A 1 277 ? -7.722 -9.804 32.962 1.00 88.88 277 GLN A CA 1
ATOM 2190 C C . GLN A 1 277 ? -7.863 -8.627 31.987 1.00 88.88 277 GLN A C 1
ATOM 2192 O O . GLN A 1 277 ? -7.224 -8.586 30.935 1.00 88.88 277 GLN A O 1
ATOM 2197 N N . VAL A 1 278 ? -8.688 -7.646 32.357 1.00 87.75 278 VAL A N 1
ATOM 2198 C CA . VAL A 1 278 ? -8.922 -6.408 31.606 1.00 87.75 278 VAL A CA 1
ATOM 2199 C C . VAL A 1 278 ? -8.594 -5.211 32.490 1.00 87.75 278 VAL A C 1
ATOM 2201 O O . VAL A 1 278 ? -9.233 -4.987 33.516 1.00 87.75 278 VAL A O 1
ATOM 2204 N N . HIS A 1 279 ? -7.600 -4.427 32.080 1.00 87.12 279 HIS A N 1
ATOM 2205 C CA . HIS A 1 279 ? -7.226 -3.182 32.751 1.00 87.12 279 HIS A CA 1
ATOM 2206 C C . HIS A 1 279 ? -8.174 -2.031 32.406 1.00 87.12 279 HIS A C 1
ATOM 2208 O O . HIS A 1 279 ? -8.813 -2.020 31.347 1.00 87.12 279 HIS A O 1
ATOM 2214 N N . LYS A 1 280 ? -8.241 -1.038 33.296 1.00 87.50 280 LYS A N 1
ATOM 2215 C CA . LYS A 1 280 ? -9.029 0.176 33.087 1.00 87.50 280 LYS A CA 1
ATOM 2216 C C . LYS A 1 280 ? -8.296 1.094 32.106 1.00 87.50 280 LYS A C 1
ATOM 2218 O O . LYS A 1 280 ? -7.372 1.807 32.481 1.00 87.50 280 LYS A O 1
ATOM 2223 N N . VAL A 1 281 ? -8.720 1.045 30.846 1.00 86.44 281 VAL A N 1
ATOM 2224 C CA . VAL A 1 281 ? -8.230 1.897 29.753 1.00 86.44 281 VAL A CA 1
ATOM 2225 C C . VAL A 1 281 ? -9.415 2.660 29.185 1.00 86.44 281 VAL A C 1
ATOM 2227 O O . VAL A 1 281 ? -10.437 2.043 28.875 1.00 86.44 281 VAL A O 1
ATOM 2230 N N . GLN A 1 282 ? -9.271 3.978 29.059 1.00 88.25 282 GLN A N 1
ATOM 2231 C CA . GLN A 1 282 ? -10.275 4.874 28.495 1.00 88.25 282 GLN A CA 1
ATOM 2232 C C . GLN A 1 282 ? -9.775 5.428 27.158 1.00 88.25 282 GLN A C 1
ATOM 2234 O O . GLN A 1 282 ? -8.676 5.968 27.086 1.00 88.25 282 GLN A O 1
ATOM 2239 N N . THR A 1 283 ? -10.539 5.252 26.081 1.00 91.12 283 THR A N 1
ATOM 2240 C CA . THR A 1 283 ? -10.100 5.667 24.738 1.00 91.12 283 THR A CA 1
ATOM 2241 C C . THR A 1 283 ? -11.279 5.828 23.783 1.00 91.12 283 THR A C 1
ATOM 2243 O O . THR A 1 283 ? -12.348 5.255 24.011 1.00 91.12 283 THR A O 1
ATOM 2246 N N . SER A 1 284 ? -11.097 6.594 22.706 1.00 94.31 284 SER A N 1
ATOM 2247 C CA . SER A 1 284 ? -12.044 6.609 21.588 1.00 94.31 284 SER A CA 1
ATOM 2248 C C . SER A 1 284 ? -12.071 5.268 20.846 1.00 94.31 284 SER A C 1
ATOM 2250 O O . SER A 1 284 ? -11.080 4.538 20.791 1.00 94.31 284 SER A O 1
ATOM 2252 N N . VAL A 1 285 ? -13.215 4.950 20.241 1.00 94.44 285 VAL A N 1
ATOM 2253 C CA . VAL A 1 285 ? -13.416 3.713 19.473 1.00 94.44 285 VAL A CA 1
ATOM 2254 C C . VAL A 1 285 ? -14.194 3.978 18.191 1.00 94.44 285 VAL A C 1
ATOM 2256 O O . VAL A 1 285 ? -14.982 4.917 18.108 1.00 94.44 285 VAL A O 1
ATOM 2259 N N . THR A 1 286 ? -13.993 3.126 17.193 1.00 95.44 286 THR A N 1
ATOM 2260 C CA . THR A 1 286 ? -14.744 3.119 15.935 1.00 95.44 286 THR A CA 1
ATOM 2261 C C . THR A 1 286 ? -15.820 2.037 16.004 1.00 95.44 286 THR A C 1
ATOM 2263 O O . THR A 1 286 ? -15.519 0.856 15.832 1.00 95.44 286 THR A O 1
ATOM 2266 N N . VAL A 1 287 ? -17.079 2.417 16.222 1.00 95.19 287 VAL A N 1
ATOM 2267 C CA . VAL A 1 287 ? -18.224 1.510 16.071 1.00 95.19 287 VAL A CA 1
ATOM 2268 C C . VAL A 1 287 ? -18.562 1.430 14.583 1.00 95.19 287 VAL A C 1
ATOM 2270 O O . VAL A 1 287 ? -19.092 2.371 13.992 1.00 95.19 287 VAL A O 1
ATOM 2273 N N . LEU A 1 288 ? -18.196 0.316 13.950 1.00 93.19 288 LEU A N 1
ATOM 2274 C CA . LEU A 1 288 ? -18.282 0.133 12.500 1.00 93.19 288 LEU A CA 1
ATOM 2275 C C . LEU A 1 288 ? -19.722 0.262 11.995 1.00 93.19 288 LEU A C 1
ATOM 2277 O O . LEU A 1 288 ? -19.945 0.893 10.964 1.00 93.19 288 LEU A O 1
ATOM 2281 N N . ASP A 1 289 ? -20.686 -0.255 12.749 1.00 91.12 289 ASP A N 1
ATOM 2282 C CA . ASP A 1 289 ? -22.113 -0.214 12.425 1.00 91.12 289 ASP A CA 1
ATOM 2283 C C . ASP A 1 289 ? -22.661 1.220 12.332 1.00 91.12 289 ASP A C 1
ATOM 2285 O O . ASP A 1 289 ? -23.543 1.493 11.520 1.00 91.12 289 ASP A O 1
ATOM 2289 N N . ASP A 1 290 ? -22.115 2.150 13.122 1.00 94.75 290 ASP A N 1
ATOM 2290 C CA . ASP A 1 290 ? -22.500 3.562 13.071 1.00 94.75 290 ASP A CA 1
ATOM 2291 C C . ASP A 1 290 ? -21.771 4.312 11.951 1.00 94.75 290 ASP A C 1
ATOM 2293 O O . ASP A 1 290 ? -22.358 5.156 11.270 1.00 94.75 290 ASP A O 1
ATOM 2297 N N . LEU A 1 291 ? -20.469 4.049 11.790 1.00 96.69 291 LEU A N 1
ATOM 2298 C CA . LEU A 1 291 ? -19.587 4.912 11.006 1.00 96.69 291 LEU A CA 1
ATOM 2299 C C . LEU A 1 291 ? -19.406 4.449 9.559 1.00 96.69 291 LEU A C 1
ATOM 2301 O O . LEU A 1 291 ? -19.378 5.288 8.661 1.00 96.69 291 LEU A O 1
ATOM 2305 N N . CYS A 1 292 ? -19.338 3.144 9.277 1.00 94.44 292 CYS A N 1
ATOM 2306 C CA . CYS A 1 292 ? -19.223 2.641 7.900 1.00 94.44 292 CYS A CA 1
ATOM 2307 C C . CYS A 1 292 ? -20.344 3.147 6.967 1.00 94.44 292 CYS A C 1
ATOM 2309 O O . CYS A 1 292 ? -20.030 3.501 5.825 1.00 94.44 292 CYS A O 1
ATOM 2311 N N . PRO A 1 293 ? -21.614 3.284 7.411 1.00 94.81 293 PRO A N 1
ATOM 2312 C CA . PRO A 1 293 ? -22.670 3.905 6.608 1.00 94.81 293 PRO A CA 1
ATOM 2313 C C . PRO A 1 293 ? -22.406 5.362 6.190 1.00 94.81 293 PRO A C 1
ATOM 2315 O O . PRO A 1 293 ? -23.036 5.839 5.246 1.00 94.81 293 PRO A O 1
ATOM 2318 N N . LEU A 1 294 ? -21.479 6.070 6.846 1.00 95.31 294 LEU A N 1
ATOM 2319 C CA . LEU A 1 294 ? -21.092 7.444 6.500 1.00 95.31 294 LEU A CA 1
ATOM 2320 C C . LEU A 1 294 ? -20.095 7.500 5.329 1.00 95.31 294 LEU A C 1
ATOM 2322 O O . LEU A 1 294 ? -20.018 8.510 4.630 1.00 95.31 294 LEU A O 1
ATOM 2326 N N . ILE A 1 295 ? -19.353 6.417 5.062 1.00 95.00 295 ILE A N 1
ATOM 2327 C CA . ILE A 1 295 ? -18.307 6.385 4.024 1.00 95.00 295 ILE A CA 1
ATOM 2328 C C . ILE 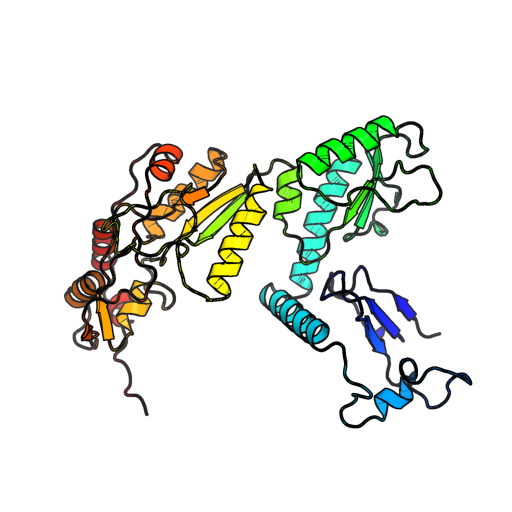A 1 295 ? -18.862 6.729 2.628 1.00 95.00 295 ILE A C 1
ATOM 2330 O O . ILE A 1 295 ? -18.284 7.596 1.969 1.00 95.00 295 ILE A O 1
ATOM 2334 N N . PRO A 1 296 ? -19.989 6.153 2.155 1.00 92.50 296 PRO A N 1
ATOM 2335 C CA . PRO A 1 296 ? -20.546 6.511 0.850 1.00 92.50 296 PRO A CA 1
ATOM 2336 C C . PRO A 1 296 ? -20.914 7.994 0.721 1.00 92.50 296 PRO A C 1
ATOM 2338 O O . PRO A 1 296 ? -20.880 8.544 -0.380 1.00 92.50 296 PRO A O 1
ATOM 2341 N N . GLU A 1 297 ? -21.280 8.653 1.822 1.00 93.44 297 GLU A N 1
ATOM 2342 C CA . GLU A 1 297 ? -21.565 10.086 1.826 1.00 93.44 297 GLU A CA 1
ATOM 2343 C C . GLU A 1 297 ? -20.290 10.921 1.686 1.00 93.44 297 GLU A C 1
ATOM 2345 O O . GLU A 1 297 ? -20.249 11.810 0.834 1.00 93.44 297 GLU A O 1
ATOM 2350 N N . LEU A 1 298 ? -19.241 10.593 2.444 1.00 95.81 298 LEU A N 1
ATOM 2351 C CA . LEU A 1 298 ? -17.925 11.235 2.333 1.00 95.81 298 LEU A CA 1
ATOM 2352 C C . LEU A 1 298 ? -17.360 11.105 0.909 1.00 95.81 298 LEU A C 1
ATOM 2354 O O . LEU A 1 298 ? -16.891 12.084 0.326 1.00 95.81 298 LEU A O 1
ATOM 2358 N N . VAL A 1 299 ? -17.511 9.920 0.305 1.00 92.69 299 VAL A N 1
ATOM 2359 C CA . VAL A 1 299 ? -17.136 9.660 -1.093 1.00 92.69 299 VAL A CA 1
ATOM 2360 C C . VAL A 1 299 ? -17.944 10.533 -2.057 1.00 92.69 299 VAL A C 1
ATOM 2362 O O . VAL A 1 299 ? -17.367 11.168 -2.941 1.00 92.69 299 VAL A O 1
ATOM 2365 N N . ARG A 1 300 ? -19.274 10.616 -1.892 1.00 91.44 300 ARG A N 1
ATOM 2366 C CA . ARG A 1 300 ? -20.142 11.465 -2.735 1.00 91.44 300 ARG A CA 1
ATOM 2367 C C . ARG A 1 300 ? -19.782 12.946 -2.636 1.00 91.44 300 ARG A C 1
ATOM 2369 O O . ARG A 1 300 ? -19.831 13.647 -3.644 1.00 91.44 300 ARG A O 1
ATOM 2376 N N . ARG A 1 301 ? -19.398 13.407 -1.446 1.00 93.75 301 ARG A N 1
ATOM 2377 C CA . ARG A 1 301 ? -18.946 14.782 -1.187 1.00 93.75 301 ARG A CA 1
ATOM 2378 C C . ARG A 1 301 ? -17.505 15.037 -1.637 1.00 93.75 301 ARG A C 1
ATOM 2380 O O . ARG A 1 301 ? -17.074 16.184 -1.603 1.00 93.75 301 ARG A O 1
ATOM 2387 N N . ARG A 1 302 ? -16.778 13.997 -2.075 1.00 93.38 302 ARG A N 1
ATOM 2388 C CA . ARG A 1 302 ? -15.343 14.041 -2.397 1.00 93.38 302 ARG A CA 1
ATOM 2389 C C . ARG A 1 302 ? -14.525 14.671 -1.268 1.00 93.38 302 ARG A C 1
ATOM 2391 O O . ARG A 1 302 ? -13.611 15.447 -1.528 1.00 93.38 302 ARG A O 1
ATOM 2398 N N . THR A 1 303 ? -14.881 14.376 -0.021 1.00 95.06 303 THR A N 1
ATOM 2399 C CA . THR A 1 303 ? -14.133 14.847 1.149 1.00 95.06 303 THR A CA 1
ATOM 2400 C C . THR A 1 303 ? -12.707 14.318 1.074 1.00 95.06 303 THR A C 1
ATOM 2402 O O . THR A 1 303 ? -12.542 13.142 0.799 1.00 95.06 303 THR A O 1
ATOM 2405 N N . THR A 1 304 ? -11.682 15.134 1.313 1.00 94.00 304 THR A N 1
ATOM 2406 C CA . THR A 1 304 ? -10.267 14.713 1.287 1.00 94.00 304 THR A CA 1
ATOM 2407 C C . THR A 1 304 ? -9.539 15.143 2.559 1.00 94.00 304 THR A C 1
ATOM 2409 O O . THR A 1 304 ? -10.109 15.825 3.415 1.00 94.00 304 THR A O 1
ATOM 2412 N N . GLY A 1 305 ? -8.286 14.716 2.705 1.00 92.19 305 GLY A N 1
ATOM 2413 C CA . GLY A 1 305 ? -7.466 14.962 3.887 1.00 92.19 305 GLY A CA 1
ATOM 2414 C C . GLY A 1 305 ? -7.633 13.871 4.939 1.00 92.19 305 GLY A C 1
ATOM 2415 O O . GLY A 1 305 ? -7.919 12.718 4.622 1.00 92.19 305 GLY A O 1
ATOM 2416 N N . VAL A 1 306 ? -7.427 14.221 6.202 1.00 93.81 306 VAL A N 1
ATOM 2417 C CA . VAL A 1 306 ? -7.518 13.284 7.325 1.00 93.81 306 VAL A CA 1
ATOM 2418 C C . VAL A 1 306 ? -8.775 13.584 8.129 1.00 93.81 306 VAL A C 1
ATOM 2420 O O . VAL A 1 306 ? -9.082 14.750 8.372 1.00 93.81 306 VAL A O 1
ATOM 2423 N N . LEU A 1 307 ? -9.487 12.534 8.538 1.00 96.75 307 LEU A N 1
ATOM 2424 C CA . LEU A 1 307 ? -10.574 12.593 9.510 1.00 96.75 307 LEU A CA 1
ATOM 2425 C C . LEU A 1 307 ? -10.329 11.577 10.623 1.00 96.75 307 LEU A C 1
ATOM 2427 O O . LEU A 1 307 ? -10.082 10.394 10.364 1.00 96.75 307 LEU A O 1
ATOM 2431 N N . ASN A 1 308 ? -10.467 12.021 11.867 1.00 97.38 308 ASN A N 1
ATOM 2432 C CA . ASN A 1 308 ? -10.638 11.129 13.001 1.00 97.38 308 ASN A CA 1
ATOM 2433 C C . ASN A 1 308 ? -11.962 10.378 12.829 1.00 97.38 308 ASN A C 1
ATOM 2435 O O . ASN A 1 308 ? -13.040 10.971 12.845 1.00 97.38 308 ASN A O 1
ATOM 2439 N N . PHE A 1 309 ? -11.878 9.064 12.619 1.00 97.56 309 PHE A N 1
ATOM 2440 C CA . PHE A 1 309 ? -13.018 8.223 12.262 1.00 97.56 309 PHE A CA 1
ATOM 2441 C C . PHE A 1 309 ? -13.410 7.321 13.428 1.00 97.56 309 PHE A C 1
ATOM 2443 O O . PHE A 1 309 ? -13.326 6.092 13.373 1.00 97.56 309 PHE A O 1
ATOM 2450 N N . VAL A 1 310 ? -13.800 7.977 14.514 1.00 97.44 310 VAL A N 1
ATOM 2451 C CA . VAL A 1 310 ? -14.253 7.375 15.767 1.00 97.44 310 VAL A CA 1
ATOM 2452 C C . VAL A 1 310 ? -15.605 7.960 16.155 1.00 97.44 310 VAL A C 1
ATOM 2454 O O . VAL A 1 310 ? -16.019 8.997 15.640 1.00 97.44 310 VAL A O 1
ATOM 2457 N N . ASN A 1 311 ? -16.300 7.278 17.055 1.00 97.56 311 ASN A N 1
ATOM 2458 C CA . ASN A 1 311 ? -17.498 7.802 17.690 1.00 97.56 311 ASN A CA 1
ATOM 2459 C C . ASN A 1 311 ? -17.140 8.953 18.641 1.00 97.56 311 ASN A C 1
ATOM 2461 O O . ASN A 1 311 ? -15.994 9.060 19.082 1.00 97.56 311 ASN A O 1
ATOM 2465 N N . SER A 1 312 ? -18.114 9.810 18.963 1.00 97.25 312 SER A N 1
ATOM 2466 C CA . SER A 1 312 ? -17.891 10.879 19.940 1.00 97.25 312 SER A CA 1
ATOM 2467 C C . SER A 1 312 ? -17.667 10.298 21.341 1.00 97.25 312 SER A C 1
ATOM 2469 O O . SER A 1 312 ? -18.212 9.248 21.688 1.00 97.25 312 SER A O 1
ATOM 2471 N N . GLY A 1 313 ? -16.830 10.972 22.132 1.00 94.19 313 GLY A N 1
ATOM 2472 C CA . GLY A 1 313 ? -16.473 10.550 23.482 1.00 94.19 313 GLY A CA 1
ATOM 2473 C C . GLY A 1 313 ? -15.512 9.357 23.542 1.00 94.19 313 GLY A C 1
ATOM 2474 O O . GLY A 1 313 ? -14.875 8.947 22.565 1.00 94.19 313 GLY A O 1
ATOM 2475 N N . MET A 1 314 ? -15.394 8.798 24.744 1.00 92.88 314 MET A N 1
ATOM 2476 C CA . MET A 1 314 ? -14.526 7.664 25.047 1.00 92.88 314 MET A CA 1
ATOM 2477 C C . MET A 1 314 ? -15.296 6.542 25.733 1.00 92.88 314 MET A C 1
ATOM 2479 O O . MET A 1 314 ? -16.326 6.756 26.371 1.00 92.88 314 MET A O 1
ATOM 2483 N N . VAL A 1 315 ? -14.738 5.337 25.670 1.00 92.88 315 VAL A N 1
ATOM 2484 C CA . VAL A 1 315 ? -15.246 4.167 26.387 1.00 92.88 315 VAL A CA 1
ATOM 2485 C C . VAL A 1 315 ? -14.170 3.609 27.303 1.00 92.88 315 VAL A C 1
ATOM 2487 O O . VAL A 1 315 ? -12.988 3.603 26.955 1.00 92.88 315 VAL A O 1
ATOM 2490 N N . THR A 1 316 ? -14.583 3.109 28.466 1.00 92.06 316 THR A N 1
ATOM 2491 C CA . THR A 1 316 ? -13.699 2.379 29.378 1.00 92.06 316 THR A CA 1
ATOM 2492 C C . THR A 1 316 ? -13.852 0.882 29.146 1.00 92.06 316 THR A C 1
ATOM 2494 O O . THR A 1 316 ? -14.966 0.357 29.197 1.00 92.06 316 THR A O 1
ATOM 2497 N N . TYR A 1 317 ? -12.755 0.152 28.946 1.00 91.44 317 TYR A N 1
ATOM 2498 C CA . TYR A 1 317 ? -12.823 -1.294 28.679 1.00 91.44 317 TYR A CA 1
ATOM 2499 C C . TYR A 1 317 ? -13.524 -2.088 29.789 1.00 91.44 317 TYR A C 1
ATOM 2501 O O . TYR A 1 317 ? -14.295 -3.004 29.505 1.00 91.44 317 TYR A O 1
ATOM 2509 N N . THR A 1 318 ? -13.320 -1.710 31.052 1.00 91.44 318 THR A N 1
ATOM 2510 C CA . THR A 1 318 ? -13.991 -2.329 32.205 1.00 91.44 318 THR A CA 1
ATOM 2511 C C . THR A 1 318 ? -15.509 -2.145 32.169 1.00 91.44 318 THR A C 1
ATOM 2513 O O . THR A 1 318 ? -16.244 -3.032 32.609 1.00 91.44 318 THR A O 1
ATOM 2516 N N . ASP A 1 319 ? -15.990 -1.034 31.609 1.00 91.50 319 ASP A N 1
ATOM 2517 C CA . ASP A 1 319 ? -17.420 -0.741 31.492 1.00 91.50 319 ASP A CA 1
ATOM 2518 C C . ASP A 1 319 ? -18.053 -1.580 30.378 1.00 91.50 319 ASP A C 1
ATOM 2520 O O . ASP A 1 319 ? -19.151 -2.105 30.552 1.00 91.50 319 ASP A O 1
ATOM 2524 N N . VAL A 1 320 ? -17.329 -1.788 29.272 1.00 92.00 320 VAL A N 1
ATOM 2525 C CA . VAL A 1 320 ? -17.742 -2.691 28.182 1.00 92.00 320 VAL A CA 1
ATOM 2526 C C . VAL A 1 320 ? -17.882 -4.127 28.693 1.00 92.00 320 VAL A C 1
ATOM 2528 O O . VAL A 1 320 ? -18.910 -4.762 28.469 1.00 92.00 320 VAL A O 1
ATOM 2531 N N . VAL A 1 321 ? -16.892 -4.626 29.444 1.00 91.75 321 VAL A N 1
ATOM 2532 C CA . VAL A 1 321 ? -16.952 -5.962 30.070 1.00 91.75 321 VAL A CA 1
ATOM 2533 C C . VAL A 1 321 ? -18.111 -6.054 31.062 1.00 91.75 321 VAL A C 1
ATOM 2535 O O . VAL A 1 321 ? -18.786 -7.078 31.133 1.00 91.75 321 VAL A O 1
ATOM 2538 N N . SER A 1 322 ? -18.354 -4.994 31.834 1.00 92.12 322 SER A N 1
ATOM 2539 C CA . SER A 1 322 ? -19.442 -4.961 32.815 1.00 92.12 322 SER A CA 1
ATOM 2540 C C . SER A 1 322 ? -20.822 -4.945 32.164 1.00 92.12 322 SER A C 1
ATOM 2542 O O . SER A 1 322 ? -21.740 -5.559 32.700 1.00 92.12 322 SER A O 1
ATOM 2544 N N . ASP A 1 323 ? -20.982 -4.291 31.014 1.00 91.94 323 ASP A N 1
ATOM 2545 C CA . ASP A 1 323 ? -22.233 -4.340 30.255 1.00 91.94 323 ASP A CA 1
ATOM 2546 C C . ASP A 1 323 ? -22.446 -5.695 29.591 1.00 91.94 323 ASP A C 1
ATOM 2548 O O . ASP A 1 323 ? -23.552 -6.228 29.659 1.00 91.94 323 ASP A O 1
ATOM 2552 N N . LEU A 1 324 ? -21.389 -6.291 29.033 1.00 90.00 324 LEU A N 1
ATOM 2553 C CA . LEU A 1 324 ? -21.456 -7.644 28.489 1.00 90.00 324 LEU A CA 1
ATOM 2554 C C . LEU A 1 324 ? -21.856 -8.655 29.574 1.00 90.00 324 LEU A C 1
ATOM 2556 O O . LEU A 1 324 ? -22.724 -9.492 29.348 1.00 90.00 324 LEU A O 1
ATOM 2560 N N . ALA A 1 325 ? -21.306 -8.520 30.785 1.00 90.62 325 ALA A N 1
ATOM 2561 C CA . ALA A 1 325 ? -21.615 -9.384 31.924 1.00 90.62 325 ALA A CA 1
ATOM 2562 C C . ALA A 1 325 ? -23.087 -9.381 32.347 1.00 90.62 325 ALA A C 1
ATOM 2564 O O . ALA A 1 325 ? -23.543 -10.358 32.931 1.00 90.62 325 ALA A O 1
ATOM 2565 N N . LYS A 1 326 ? -23.838 -8.310 32.061 1.00 91.81 326 LYS A N 1
ATOM 2566 C CA . LYS A 1 326 ? -25.277 -8.246 32.367 1.00 91.81 326 LYS A CA 1
ATOM 2567 C C . LYS A 1 326 ? -26.107 -9.167 31.475 1.00 91.81 326 LYS A C 1
ATOM 2569 O O . LYS A 1 326 ? -27.240 -9.476 31.828 1.00 91.81 326 LYS A O 1
ATOM 2574 N N . ARG A 1 327 ? -25.571 -9.554 30.314 1.00 90.69 327 ARG A N 1
ATOM 2575 C CA . ARG A 1 327 ? -26.265 -10.370 29.310 1.00 90.69 327 ARG A CA 1
ATOM 2576 C C . ARG A 1 327 ? -25.600 -11.714 29.039 1.00 90.69 327 ARG A C 1
ATOM 2578 O O . ARG A 1 327 ? -26.256 -12.610 28.528 1.00 90.69 327 ARG A O 1
ATOM 2585 N N . ALA A 1 328 ? -24.318 -11.849 29.356 1.00 87.50 328 ALA A N 1
ATOM 2586 C CA . ALA A 1 328 ? -23.564 -13.068 29.119 1.00 87.50 328 ALA A CA 1
ATOM 2587 C C . ALA A 1 328 ? -24.167 -14.280 29.860 1.00 87.50 328 ALA A C 1
ATOM 2589 O O . ALA A 1 328 ? -24.716 -14.127 30.956 1.00 87.50 328 ALA A O 1
ATOM 2590 N N . PRO A 1 329 ? -24.041 -15.495 29.296 1.00 86.81 329 PRO A N 1
ATOM 2591 C CA . PRO A 1 329 ? -24.531 -16.707 29.939 1.00 86.81 329 PRO A CA 1
ATOM 2592 C C . PRO A 1 329 ? -23.753 -17.002 31.227 1.00 86.81 329 PRO A C 1
ATOM 2594 O O . PRO A 1 329 ? -22.585 -16.640 31.362 1.00 86.81 329 PRO A O 1
ATOM 2597 N N . ALA A 1 330 ? -24.366 -17.743 32.156 1.00 83.75 330 ALA A N 1
ATOM 2598 C CA . ALA A 1 330 ? -23.728 -18.128 33.421 1.00 83.75 330 ALA A CA 1
ATOM 2599 C C . ALA A 1 330 ? -22.427 -18.942 33.239 1.00 83.75 330 ALA A C 1
ATOM 2601 O O . ALA A 1 330 ? -21.586 -18.977 34.133 1.00 83.75 330 ALA A O 1
ATOM 2602 N N . SER A 1 331 ? -22.256 -19.588 32.082 1.00 84.31 331 SER A N 1
ATOM 2603 C CA . SER A 1 331 ? -21.044 -20.318 31.699 1.00 84.31 331 SER A CA 1
ATOM 2604 C C . SER A 1 331 ? -19.870 -19.416 31.310 1.00 84.31 331 SER A C 1
ATOM 2606 O O . SER A 1 331 ? -18.740 -19.900 31.226 1.00 84.31 331 SER A O 1
ATOM 2608 N N . TRP A 1 332 ? -20.103 -18.130 31.039 1.00 87.94 332 TRP A N 1
ATOM 2609 C CA . TRP A 1 332 ? -19.046 -17.215 30.632 1.00 87.94 332 TRP A CA 1
ATOM 2610 C C . TRP A 1 332 ? -18.172 -16.830 31.828 1.00 87.94 332 TRP A C 1
ATOM 2612 O O . TRP A 1 332 ? -18.628 -16.257 32.821 1.00 87.94 332 TRP A O 1
ATOM 2622 N N . ARG A 1 333 ? -16.873 -17.116 31.720 1.00 86.50 333 ARG A N 1
ATOM 2623 C CA . ARG A 1 333 ? -15.888 -16.715 32.725 1.00 86.50 333 ARG A CA 1
ATOM 2624 C C . ARG A 1 333 ? -15.536 -15.245 32.526 1.00 86.50 333 ARG A C 1
ATOM 2626 O O . ARG A 1 333 ? -14.691 -14.907 31.702 1.00 86.50 333 ARG A O 1
ATOM 2633 N N . ARG A 1 334 ? -16.182 -14.378 33.307 1.00 88.25 334 ARG A N 1
ATOM 2634 C CA . ARG A 1 334 ? -15.926 -12.935 33.288 1.00 88.25 334 ARG A CA 1
ATOM 2635 C C . ARG A 1 334 ? -14.437 -12.628 33.566 1.00 88.25 334 ARG A C 1
ATOM 2637 O O . ARG A 1 334 ? -13.910 -13.129 34.562 1.00 88.25 334 ARG A O 1
ATOM 2644 N N . PRO A 1 335 ? -13.795 -11.758 32.763 1.00 89.12 335 PRO A N 1
ATOM 2645 C CA . PRO A 1 335 ? -12.443 -11.274 33.028 1.00 89.12 335 PRO A CA 1
ATOM 2646 C C . PRO A 1 335 ? -12.317 -10.566 34.382 1.00 89.12 335 PRO A C 1
ATOM 2648 O O . PRO A 1 335 ? -13.218 -9.829 34.799 1.00 89.12 335 PRO A O 1
ATOM 2651 N N . LEU A 1 336 ? -11.162 -10.713 35.031 1.00 89.69 336 LEU A N 1
ATOM 2652 C CA . LEU A 1 336 ? -10.802 -9.923 36.207 1.00 89.69 336 LEU A CA 1
ATOM 2653 C C . LEU A 1 336 ? -10.593 -8.460 35.806 1.00 89.69 336 LEU A C 1
ATOM 2655 O O . LEU A 1 336 ? -9.886 -8.167 34.844 1.00 89.69 336 LEU A O 1
ATOM 2659 N N . LEU A 1 337 ? -11.187 -7.528 36.549 1.00 89.44 337 LEU A N 1
ATOM 2660 C CA . LEU A 1 337 ? -11.021 -6.099 36.284 1.00 89.44 337 LEU A CA 1
ATOM 2661 C C . LEU A 1 337 ? -9.812 -5.567 37.062 1.00 89.44 337 LEU A C 1
ATOM 2663 O O . LEU A 1 337 ? -9.770 -5.649 38.288 1.00 89.44 337 LEU A O 1
ATOM 2667 N N . GLY A 1 338 ? -8.815 -5.063 36.337 1.00 81.88 338 GLY A N 1
ATOM 2668 C CA . GLY A 1 338 ? -7.578 -4.507 36.885 1.00 81.88 338 GLY A CA 1
ATOM 2669 C C . GLY A 1 338 ? -7.628 -2.994 37.116 1.00 81.88 338 GLY A C 1
ATOM 2670 O O . GLY A 1 338 ? -8.610 -2.327 36.793 1.00 81.88 338 GLY A O 1
ATOM 2671 N N . GLN A 1 339 ? -6.532 -2.447 37.652 1.00 80.81 339 GLN A N 1
ATOM 2672 C CA . GLN A 1 339 ? -6.347 -1.000 37.827 1.00 80.81 339 GLN A CA 1
ATOM 2673 C C . GLN A 1 339 ? -6.024 -0.282 36.502 1.00 80.81 339 GLN A C 1
ATOM 2675 O O . GLN A 1 339 ? -5.994 -0.913 35.440 1.00 80.81 339 GLN A O 1
ATOM 2680 N N . GLU A 1 340 ? -5.835 1.040 36.570 1.00 75.00 340 GLU A N 1
ATOM 2681 C CA . GLU A 1 340 ? -5.479 1.877 35.419 1.00 75.00 340 GLU A CA 1
ATOM 2682 C C . GLU A 1 340 ? -4.193 1.399 34.745 1.00 75.00 340 GLU A C 1
ATOM 2684 O O . GLU A 1 340 ? -3.196 1.108 35.405 1.00 75.00 340 GLU A O 1
ATOM 2689 N N . ASP A 1 341 ? -4.238 1.316 33.416 1.00 69.31 341 ASP A N 1
ATOM 2690 C CA . ASP A 1 341 ? -3.095 0.960 32.581 1.00 69.31 341 ASP A CA 1
ATOM 2691 C C . ASP A 1 341 ? -2.790 2.105 31.611 1.00 69.31 341 ASP A C 1
ATOM 2693 O O . ASP A 1 341 ? -3.413 2.245 30.557 1.00 69.31 341 ASP A O 1
ATOM 2697 N N . ASN A 1 342 ? -1.795 2.912 31.980 1.00 63.78 342 ASN A N 1
ATOM 2698 C CA . ASN A 1 342 ? -1.319 4.051 31.190 1.00 63.78 342 ASN A CA 1
ATOM 2699 C C . ASN A 1 342 ? -0.314 3.645 30.095 1.00 63.78 342 ASN A C 1
ATOM 2701 O O . ASN A 1 342 ? 0.237 4.511 29.418 1.00 63.78 342 ASN A O 1
ATOM 2705 N N . SER A 1 343 ? -0.027 2.347 29.925 1.00 58.44 343 SER A N 1
ATOM 2706 C CA . SER A 1 343 ? 0.944 1.869 28.929 1.00 58.44 343 SER A CA 1
ATOM 2707 C C . SER A 1 343 ? 0.367 1.777 27.512 1.00 58.44 343 SER A C 1
ATOM 2709 O O . SER A 1 343 ? 1.118 1.774 26.533 1.00 58.44 343 SER A O 1
ATOM 2711 N N . ARG A 1 344 ? -0.964 1.715 27.377 1.00 59.84 344 ARG A N 1
ATOM 2712 C CA . ARG A 1 344 ? -1.653 1.660 26.082 1.00 59.84 344 ARG A CA 1
ATOM 2713 C C . ARG A 1 344 ? -1.981 3.066 25.594 1.00 59.84 344 ARG A C 1
ATOM 2715 O O . ARG A 1 344 ? -2.323 3.938 26.382 1.00 59.84 344 ARG A O 1
ATOM 2722 N N . ALA A 1 345 ? -1.891 3.265 24.278 1.00 58.44 345 ALA A N 1
ATOM 2723 C CA . ALA A 1 345 ? -2.324 4.481 23.593 1.00 58.44 345 ALA A CA 1
ATOM 2724 C C . ALA A 1 345 ? -3.812 4.733 23.896 1.00 58.44 345 ALA A C 1
ATOM 2726 O O . ALA A 1 345 ? -4.695 4.124 23.289 1.00 58.44 345 ALA A O 1
ATOM 2727 N N . ALA A 1 346 ? -4.050 5.551 24.914 1.00 71.62 346 ALA A N 1
ATOM 2728 C CA . ALA A 1 346 ? -5.343 5.917 25.456 1.00 71.62 346 ALA A CA 1
ATOM 2729 C C . ALA A 1 346 ? -5.488 7.414 25.220 1.00 71.62 346 ALA A C 1
ATOM 2731 O O . ALA A 1 346 ? -4.887 8.210 25.927 1.00 71.62 346 ALA A O 1
ATOM 2732 N N . ALA A 1 347 ? -6.170 7.793 24.150 1.00 83.62 347 ALA A N 1
ATOM 2733 C CA . ALA A 1 347 ? -6.397 9.186 23.801 1.00 83.62 347 ALA A CA 1
ATOM 2734 C C . ALA A 1 347 ? -7.837 9.359 23.319 1.00 83.62 347 ALA A C 1
ATOM 2736 O O . ALA A 1 347 ? -8.436 8.420 22.772 1.00 83.62 347 ALA A O 1
ATOM 2737 N N . GLU A 1 348 ? -8.370 10.558 23.533 1.00 92.75 348 GLU A N 1
ATOM 2738 C CA . GLU A 1 348 ? -9.614 11.004 22.921 1.00 92.75 348 GLU A CA 1
ATOM 2739 C C . GLU A 1 348 ? -9.296 11.662 21.580 1.00 92.75 348 GLU A C 1
ATOM 2741 O O . GLU A 1 348 ? -8.407 12.514 21.502 1.00 92.75 348 GLU A O 1
ATOM 2746 N N . LEU A 1 349 ? -10.006 11.269 20.525 1.00 95.25 349 LEU A N 1
ATOM 2747 C CA . LEU A 1 349 ? -9.883 11.902 19.215 1.00 95.25 349 LEU A CA 1
ATOM 2748 C C . LEU A 1 349 ? -11.090 12.802 18.954 1.00 95.25 349 LEU A C 1
ATOM 2750 O O . LEU A 1 349 ? -12.236 12.392 19.130 1.00 95.25 349 LEU A O 1
ATOM 2754 N N . GLY A 1 350 ? -10.829 14.028 18.507 1.00 96.69 350 GLY A N 1
ATOM 2755 C CA . GLY A 1 350 ? -11.869 15.002 18.196 1.00 96.69 350 GLY A CA 1
ATOM 2756 C C . GLY A 1 350 ? -12.620 14.622 16.925 1.00 96.69 350 GLY A C 1
ATOM 2757 O O . GLY A 1 350 ? -11.997 14.275 15.928 1.00 96.69 350 GLY A O 1
ATOM 2758 N N . VAL A 1 351 ? -13.953 14.711 16.947 1.00 97.62 351 VAL A N 1
ATOM 2759 C CA . VAL A 1 351 ? -14.829 14.291 15.830 1.00 97.62 351 VAL A CA 1
ATOM 2760 C C . VAL A 1 351 ? -15.512 15.456 15.106 1.00 97.62 351 VAL A C 1
ATOM 2762 O O . VAL A 1 351 ? -16.374 15.247 14.253 1.00 97.62 351 VAL A O 1
ATOM 2765 N N . ALA A 1 352 ? -15.140 16.699 15.423 1.00 97.44 352 ALA A N 1
ATOM 2766 C CA . ALA A 1 352 ? -15.794 17.893 14.884 1.00 97.44 352 ALA A CA 1
ATOM 2767 C C . ALA A 1 352 ? -15.718 17.969 13.348 1.00 97.44 352 ALA A C 1
ATOM 2769 O O . ALA A 1 352 ? -16.713 18.289 12.695 1.00 97.44 352 ALA A O 1
ATOM 2770 N N . ARG A 1 353 ? -14.567 17.619 12.751 1.00 97.31 353 ARG A N 1
ATOM 2771 C CA . ARG A 1 353 ? -14.413 17.589 11.286 1.00 97.31 353 ARG A CA 1
ATOM 2772 C C . ARG A 1 353 ? -15.230 16.479 10.639 1.00 97.31 353 ARG A C 1
ATOM 2774 O O . ARG A 1 353 ? -15.814 16.720 9.587 1.00 97.31 353 ARG A O 1
ATOM 2781 N N . LEU A 1 354 ? -15.318 15.303 11.265 1.00 97.69 354 LEU A N 1
ATOM 2782 C CA . LEU A 1 354 ? -16.173 14.218 10.781 1.00 97.69 354 LEU A CA 1
ATOM 2783 C C . LEU A 1 354 ? -17.651 14.634 10.800 1.00 97.69 354 LEU A C 1
ATOM 2785 O O . LEU A 1 354 ? -18.346 14.464 9.799 1.00 97.69 354 LEU A O 1
ATOM 2789 N N . ALA A 1 355 ? -18.109 15.238 11.899 1.00 96.69 355 ALA A N 1
ATOM 2790 C CA . ALA A 1 355 ? -19.474 15.742 12.022 1.00 96.69 355 ALA A CA 1
ATOM 2791 C C . ALA A 1 355 ? -19.793 16.791 10.943 1.00 96.69 355 ALA A C 1
ATOM 2793 O O . ALA A 1 355 ? -20.814 16.704 10.258 1.00 96.69 355 ALA A O 1
ATOM 2794 N N . ALA A 1 356 ? -18.880 17.745 10.733 1.00 96.56 356 ALA A N 1
ATOM 2795 C CA . ALA A 1 356 ? -19.011 18.764 9.697 1.00 96.56 356 ALA A CA 1
ATOM 2796 C C . ALA A 1 356 ? -19.018 18.162 8.280 1.00 96.56 356 ALA A C 1
ATOM 2798 O O . ALA A 1 356 ? -19.851 18.541 7.458 1.00 96.56 356 ALA A O 1
ATOM 2799 N N . ALA A 1 357 ? -18.136 17.197 7.998 1.00 95.44 357 ALA A N 1
ATOM 2800 C CA . ALA A 1 357 ? -18.040 16.542 6.693 1.00 95.44 357 ALA A CA 1
ATOM 2801 C C . ALA A 1 357 ? -19.311 15.754 6.333 1.00 95.44 357 ALA A C 1
ATOM 2803 O O . ALA A 1 357 ? -19.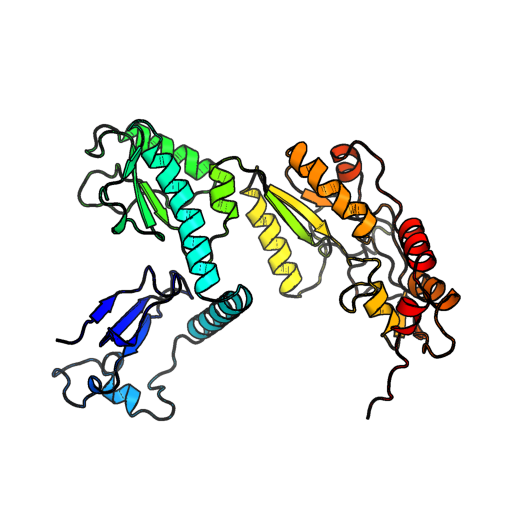727 15.753 5.173 1.00 95.44 357 ALA A O 1
ATOM 2804 N N . CYS A 1 358 ? -19.949 15.131 7.325 1.00 93.50 358 CYS A N 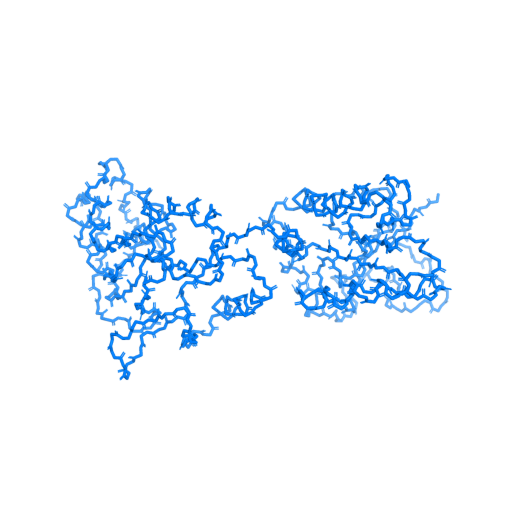1
ATOM 2805 C CA . CYS A 1 358 ? -21.210 14.408 7.159 1.00 93.50 358 CYS A CA 1
ATOM 2806 C C . CYS A 1 358 ? -22.451 15.310 7.304 1.00 93.50 358 CYS A C 1
ATOM 2808 O O . CYS A 1 358 ? -23.562 14.873 7.023 1.00 93.50 358 CYS A O 1
ATOM 2810 N N . GLY A 1 359 ? -22.298 16.555 7.769 1.00 93.31 359 GLY A N 1
ATOM 2811 C CA . GLY A 1 359 ? -23.421 17.453 8.059 1.00 93.31 359 GLY A CA 1
ATOM 2812 C C . GLY A 1 359 ? -24.373 16.926 9.140 1.00 93.31 359 GLY A C 1
ATOM 2813 O O . GLY A 1 359 ? -25.566 17.220 9.094 1.00 93.31 359 GLY A O 1
ATOM 2814 N N . ARG A 1 360 ? -23.872 16.114 10.079 1.00 93.88 360 ARG A N 1
ATOM 2815 C CA . ARG A 1 360 ? -24.656 15.498 11.161 1.00 93.88 360 ARG A CA 1
ATOM 2816 C C . ARG A 1 360 ? -23.786 15.202 12.376 1.00 93.88 360 ARG A C 1
ATOM 2818 O O . ARG A 1 360 ? -22.578 15.034 12.249 1.00 93.88 360 ARG A O 1
ATOM 2825 N N . GLU A 1 361 ? -24.411 15.078 13.541 1.00 95.31 361 GLU A N 1
ATOM 2826 C CA . GLU A 1 361 ? -23.708 14.645 14.748 1.00 95.31 361 GLU A CA 1
ATOM 2827 C C . GLU A 1 361 ? -23.210 13.200 14.628 1.00 95.31 361 GLU A C 1
ATOM 2829 O O . GLU A 1 361 ? -23.870 12.331 14.044 1.00 95.31 361 GLU A O 1
ATOM 2834 N N . VAL A 1 362 ? -22.029 12.959 15.197 1.00 96.75 362 VAL A N 1
ATOM 2835 C CA . VAL A 1 362 ? -21.408 11.636 15.273 1.00 96.75 362 VAL A CA 1
ATOM 2836 C C . VAL A 1 362 ? -21.919 10.930 16.535 1.00 96.75 362 VAL A C 1
ATOM 2838 O O . VAL A 1 362 ? -21.786 11.502 17.622 1.00 96.75 362 VAL A O 1
ATOM 2841 N N . PRO A 1 363 ? -22.474 9.706 16.432 1.00 97.12 363 PRO A N 1
ATOM 2842 C CA . PRO A 1 363 ? -23.023 8.989 17.582 1.00 97.12 363 PRO A CA 1
ATOM 2843 C C . PRO A 1 363 ? -22.012 8.803 18.720 1.00 97.12 363 PRO A C 1
ATOM 2845 O O . PRO A 1 363 ? -20.836 8.530 18.464 1.00 97.12 363 PRO A O 1
ATOM 2848 N N . ASP A 1 364 ? -22.489 8.901 19.962 1.00 97.38 364 ASP A N 1
ATOM 2849 C CA . ASP A 1 364 ? -21.695 8.670 21.175 1.00 97.38 364 ASP A CA 1
ATOM 2850 C C . ASP A 1 364 ? -21.274 7.202 21.309 1.00 97.38 364 ASP A C 1
ATOM 2852 O O . ASP A 1 364 ? -22.088 6.279 21.196 1.00 97.38 364 ASP A O 1
ATOM 2856 N N . ALA A 1 365 ? -19.988 6.989 21.585 1.00 95.88 365 ALA A N 1
ATOM 2857 C CA . ALA A 1 365 ? -19.373 5.672 21.628 1.00 95.88 365 ALA A CA 1
ATOM 2858 C C . ALA A 1 365 ? -19.993 4.780 22.712 1.00 95.88 365 ALA A C 1
ATOM 2860 O O . ALA A 1 365 ? -20.267 3.600 22.475 1.00 95.88 365 ALA A O 1
ATOM 2861 N N . ARG A 1 366 ? -20.240 5.334 23.906 1.00 94.25 366 ARG A N 1
ATOM 2862 C CA . ARG A 1 366 ? -20.772 4.582 25.048 1.00 94.25 366 ARG A CA 1
ATOM 2863 C C . ARG A 1 366 ? -22.192 4.102 24.772 1.00 94.25 366 ARG A C 1
ATOM 2865 O O . ARG A 1 366 ? -22.481 2.916 24.940 1.00 94.25 366 ARG A O 1
ATOM 2872 N N . SER A 1 367 ? -23.041 5.010 24.306 1.00 95.06 367 SER A N 1
ATOM 2873 C CA . SER A 1 367 ? -24.437 4.751 23.958 1.00 95.06 367 SER A CA 1
ATOM 2874 C C . SER A 1 367 ? -24.550 3.731 22.826 1.00 95.06 367 SER A C 1
ATOM 2876 O O . SER A 1 367 ? -25.389 2.830 22.875 1.00 95.06 367 SER A O 1
ATOM 2878 N N . SER A 1 368 ? -23.681 3.827 21.819 1.00 95.19 368 SER A N 1
ATOM 2879 C CA . SER A 1 368 ? -23.664 2.883 20.703 1.00 95.19 368 SER A CA 1
ATOM 2880 C C . SER A 1 368 ? -23.196 1.486 21.102 1.00 95.19 368 SER A C 1
ATOM 2882 O O . SER A 1 368 ? -23.842 0.511 20.722 1.00 95.19 368 SER A O 1
ATOM 2884 N N . LEU A 1 369 ? -22.157 1.356 21.937 1.00 92.88 369 LEU A N 1
ATOM 2885 C CA . LEU A 1 369 ? -21.756 0.046 22.467 1.00 92.88 369 LEU A CA 1
ATOM 2886 C C . LEU A 1 369 ? -22.839 -0.577 23.352 1.00 92.88 369 LEU A C 1
ATOM 2888 O O . LEU A 1 369 ? -23.085 -1.777 23.260 1.00 92.88 369 LEU A O 1
ATOM 2892 N N . GLN A 1 370 ? -23.522 0.216 24.182 1.00 92.62 370 GLN A N 1
ATOM 2893 C CA . GLN A 1 370 ? -24.641 -0.280 24.986 1.00 92.62 370 GLN A CA 1
ATOM 2894 C C . GLN A 1 370 ? -25.789 -0.782 24.112 1.00 92.62 370 GLN A C 1
ATOM 2896 O O . GLN A 1 370 ? -26.341 -1.848 24.388 1.00 92.62 370 GLN A O 1
ATOM 2901 N N . ARG A 1 371 ? -26.123 -0.053 23.040 1.00 92.94 371 ARG A N 1
ATOM 2902 C CA . ARG A 1 371 ? -27.135 -0.468 22.059 1.00 92.94 371 ARG A CA 1
ATOM 2903 C C . ARG A 1 371 ? -26.734 -1.769 21.370 1.00 92.94 371 ARG A C 1
ATOM 2905 O O . ARG A 1 371 ? -27.551 -2.677 21.292 1.00 92.94 371 ARG A O 1
ATOM 2912 N N . MET A 1 372 ? -25.477 -1.872 20.942 1.00 91.12 372 MET A N 1
ATOM 2913 C CA . MET A 1 372 ? -24.920 -3.066 20.309 1.00 91.12 372 MET A CA 1
ATOM 2914 C C . MET A 1 372 ? -24.990 -4.279 21.243 1.00 91.12 372 MET A C 1
ATOM 2916 O O . MET A 1 372 ? -25.588 -5.286 20.884 1.00 91.12 372 MET A O 1
ATOM 2920 N N . ILE A 1 373 ? -24.479 -4.165 22.475 1.00 90.75 373 ILE A N 1
ATOM 2921 C CA . ILE A 1 373 ? -24.520 -5.250 23.473 1.00 90.75 373 ILE A CA 1
ATOM 2922 C C . ILE A 1 373 ? -25.965 -5.632 23.816 1.00 90.75 373 ILE A C 1
ATOM 2924 O O . ILE A 1 373 ? -26.278 -6.8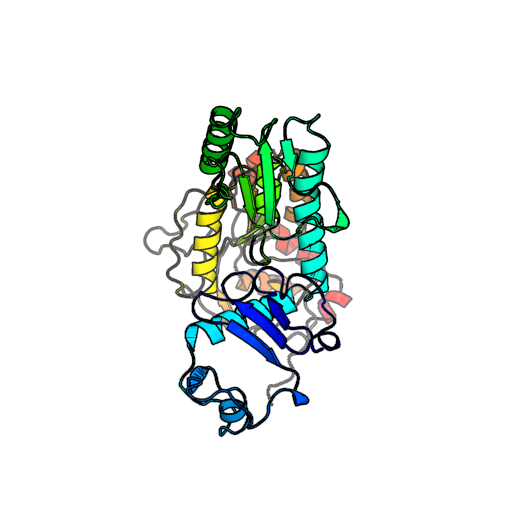11 23.968 1.00 90.75 373 ILE A O 1
ATOM 2928 N N . SER A 1 374 ? -26.869 -4.656 23.920 1.00 90.25 374 SER A N 1
ATOM 2929 C CA . SER A 1 374 ? -28.297 -4.905 24.175 1.00 90.25 374 SER A CA 1
ATOM 2930 C C . SER A 1 374 ? -29.018 -5.546 22.986 1.00 90.25 374 SER A C 1
ATOM 2932 O O . SER A 1 374 ? -30.053 -6.172 23.183 1.00 90.25 374 SER A O 1
ATOM 2934 N N . GLY A 1 375 ? -28.477 -5.409 21.774 1.00 89.44 375 GLY A N 1
ATOM 2935 C CA . GLY A 1 375 ? -29.007 -6.009 20.552 1.00 89.44 375 GLY A CA 1
ATOM 2936 C C . GLY A 1 375 ? -28.528 -7.436 20.282 1.00 89.44 375 GLY A C 1
ATOM 2937 O O . GLY A 1 375 ? -29.134 -8.105 19.454 1.00 89.44 375 GLY A O 1
ATOM 2938 N N . LEU A 1 376 ? -27.489 -7.912 20.982 1.00 88.19 376 LEU A N 1
ATOM 2939 C CA . LEU A 1 376 ? -26.966 -9.272 20.807 1.00 88.19 376 LEU A CA 1
ATOM 2940 C C . LEU A 1 376 ? -28.048 -10.326 21.072 1.00 88.19 376 LEU A C 1
ATOM 2942 O O . LEU A 1 376 ? -28.793 -10.244 22.055 1.00 88.19 376 LEU A O 1
ATOM 2946 N N . THR A 1 377 ? -28.118 -11.327 20.213 1.00 88.00 377 THR A N 1
ATOM 2947 C CA . THR A 1 377 ? -28.986 -12.494 20.370 1.00 88.00 377 THR A CA 1
ATOM 2948 C C . THR A 1 377 ? -28.426 -13.461 21.412 1.00 88.00 377 THR A C 1
ATOM 2950 O O . THR A 1 377 ? -27.236 -13.438 21.737 1.00 88.00 377 THR A O 1
ATOM 2953 N N . ASP A 1 378 ? -29.280 -14.336 21.943 1.00 83.75 378 ASP A N 1
ATOM 2954 C CA . ASP A 1 378 ? -28.841 -15.366 22.890 1.00 83.75 378 ASP A CA 1
ATOM 2955 C C . ASP A 1 378 ? -27.838 -16.334 22.241 1.00 83.75 378 ASP A C 1
ATOM 2957 O O . ASP A 1 378 ? -26.876 -16.739 22.892 1.00 83.75 378 ASP A O 1
ATOM 2961 N N . ASP A 1 379 ? -28.001 -16.636 20.949 1.00 84.12 379 ASP A N 1
ATOM 2962 C CA . ASP A 1 379 ? -27.069 -17.472 20.183 1.00 84.12 379 ASP A CA 1
ATOM 2963 C C . ASP A 1 379 ? -25.686 -16.813 20.059 1.00 84.12 379 ASP A C 1
ATOM 2965 O O . ASP A 1 379 ? -24.663 -17.456 20.295 1.00 84.12 379 ASP A O 1
ATOM 2969 N N . GLU A 1 380 ? -25.633 -15.510 19.765 1.00 84.50 380 GLU A N 1
ATOM 2970 C CA . GLU A 1 380 ? -24.377 -14.749 19.729 1.00 84.50 380 GLU A CA 1
ATOM 2971 C C . GLU A 1 380 ? -23.702 -14.721 21.106 1.00 84.50 380 GLU A C 1
ATOM 2973 O O . GLU A 1 380 ? -22.492 -14.927 21.215 1.00 84.50 380 GLU A O 1
ATOM 2978 N N . LEU A 1 381 ? -24.474 -14.537 22.179 1.00 82.62 381 LEU A N 1
ATOM 2979 C CA . LEU A 1 381 ? -23.962 -14.550 23.552 1.00 82.62 381 LEU A CA 1
ATOM 2980 C C . LEU A 1 381 ? -23.462 -15.939 23.975 1.00 82.62 381 LEU A C 1
ATOM 2982 O O . LEU A 1 381 ? -22.509 -16.025 24.750 1.00 82.62 381 LEU A O 1
ATOM 2986 N N . GLN A 1 382 ? -24.031 -17.024 23.444 1.00 80.12 382 GLN A N 1
ATOM 2987 C CA . GLN A 1 382 ? -23.531 -18.386 23.670 1.00 80.12 382 GLN A CA 1
ATOM 2988 C C . GLN A 1 382 ? -22.164 -18.644 23.022 1.00 80.12 382 GLN A C 1
ATOM 2990 O O . GLN A 1 382 ? -21.424 -19.508 23.494 1.00 80.12 382 GLN A O 1
ATOM 2995 N N . THR A 1 383 ? -21.773 -17.876 21.996 1.00 77.94 383 THR A N 1
ATOM 2996 C CA . THR A 1 383 ? -20.423 -17.976 21.406 1.00 77.94 383 THR A CA 1
ATOM 2997 C C . THR A 1 383 ? -19.313 -17.465 22.333 1.00 77.94 383 THR A C 1
ATOM 2999 O O . THR A 1 383 ? -18.127 -17.720 22.089 1.00 77.94 383 THR A O 1
ATOM 3002 N N . LEU A 1 384 ? -19.671 -16.764 23.417 1.00 73.25 384 LEU A N 1
ATOM 3003 C CA . LEU A 1 384 ? -18.750 -16.357 24.473 1.00 73.25 384 LEU A CA 1
ATOM 3004 C C . LEU A 1 384 ? -18.306 -17.602 25.256 1.00 73.25 384 LEU A C 1
ATOM 3006 O O . LEU A 1 384 ? -18.930 -18.020 26.230 1.00 73.25 384 LEU A O 1
ATOM 3010 N N . ALA A 1 385 ? -17.230 -18.229 24.783 1.00 59.12 385 ALA A N 1
ATOM 3011 C CA . ALA A 1 385 ? -16.775 -19.517 25.284 1.00 59.12 385 ALA A CA 1
ATOM 3012 C C . ALA A 1 385 ? -16.435 -19.501 26.793 1.00 59.12 385 ALA A C 1
ATOM 3014 O O . ALA A 1 385 ? -15.854 -18.528 27.290 1.00 59.12 385 ALA A O 1
ATOM 3015 N N . PRO A 1 386 ? -16.676 -20.609 27.520 1.00 50.97 386 PRO A N 1
ATOM 3016 C CA . PRO A 1 386 ? -15.907 -20.915 28.718 1.00 50.97 386 PRO A CA 1
ATOM 3017 C C . PRO A 1 386 ? -14.457 -21.166 28.281 1.00 50.97 386 PRO A C 1
ATOM 3019 O O . PRO A 1 386 ? -14.207 -22.043 27.453 1.00 50.97 386 PRO A O 1
ATOM 3022 N N . GLN A 1 387 ? -13.484 -20.397 28.778 1.00 50.25 387 GLN A N 1
ATOM 3023 C CA . GLN A 1 387 ? -12.082 -20.725 28.504 1.00 50.25 387 GLN A CA 1
ATOM 3024 C C . GLN A 1 387 ? -11.787 -22.132 29.042 1.00 50.25 387 GLN A C 1
ATOM 3026 O O . GLN A 1 387 ? -11.911 -22.379 30.244 1.00 50.25 387 GLN A O 1
ATOM 3031 N N . GLN A 1 388 ? -11.394 -23.047 28.152 1.00 42.38 388 GLN A N 1
ATOM 3032 C CA . GLN A 1 388 ? -10.718 -24.274 28.552 1.00 42.38 388 GLN A CA 1
ATOM 3033 C C . GLN A 1 388 ? -9.446 -23.890 29.313 1.00 42.38 388 GLN A C 1
ATOM 3035 O O . GLN A 1 388 ? -8.713 -22.995 28.893 1.00 42.38 388 GLN A O 1
ATOM 3040 N N . SER A 1 389 ? -9.234 -24.547 30.455 1.00 33.91 389 SER A N 1
ATOM 3041 C CA . SER A 1 389 ? -8.034 -24.403 31.279 1.00 33.91 389 SER A CA 1
ATOM 3042 C C . SER A 1 389 ? -6.781 -24.533 30.406 1.00 33.91 389 SER A C 1
ATOM 3044 O O . SER A 1 389 ? -6.746 -25.447 29.577 1.00 33.91 389 SER A O 1
ATOM 3046 N N . PRO A 1 390 ? -5.752 -23.685 30.581 1.00 39.94 390 PRO A N 1
ATOM 3047 C CA . PRO A 1 390 ? -4.468 -23.961 29.965 1.00 39.94 390 PRO A CA 1
ATOM 3048 C C . PRO A 1 390 ? -3.952 -25.294 30.526 1.00 39.94 390 PRO A C 1
ATOM 3050 O O . PRO A 1 390 ? -3.967 -25.500 31.744 1.00 39.94 390 PRO A O 1
ATOM 3053 N N . LEU A 1 391 ? -3.599 -26.208 29.619 1.00 32.09 391 LEU A N 1
ATOM 3054 C CA . LEU A 1 391 ? -2.731 -27.355 29.891 1.00 32.09 391 LEU A CA 1
ATOM 3055 C C . LEU A 1 391 ? -1.287 -26.878 30.037 1.00 32.09 391 LEU A C 1
ATOM 3057 O O . LEU A 1 391 ? -0.902 -25.973 29.258 1.00 32.09 391 LEU A O 1
#

Foldseek 3Di:
DFAEEECQQPVQLADDDCVSHQKYKHQQCFAFFNGPDMDMDHDPVPQDPDDDPPQDPVRRSVNLVPDDVSDPDDGPVRRVVSRVVSQVVCVVCVGRVSSNVVLCVLQCLVVVCQVPVVQQKAFPDPDPVPADSFKTKIFGHPPQPPCQVVLVVVVVVVVLLVQPPQFDDCPVGDGRMGMDGHHRVDDPLSSCQVVLNAAEAEAAPQQAAADPVDHQDAAEQPDHRDDPDPDPVNVVRSVVLVVCVSRQRYEYEHFYQEAELLLDCSGLLVVLLPDQADEWAKAFHADCVQQVVLVVLLSVLSPHDYAHRTAAGIDTSVVLLVLLVVQADPLRDRHHYHYHDSPGRRHHYDHPVVCVSSVHHGHHPVVVSSVSSVPHDPVSSPVSHNDDDDD

Organism: Polarella glacialis (NCBI:txid89957)

Secondary structure (DSSP, 8-state):
---EEE-TTTTTSS---GGG-SEEEEETTTTTS-TT-EEEEE-GGG--S---TT--GGG-HHHHHHSGGG-SS---HHHHHHHHHHHHHHHHTTHHHHHHHHHHHHHHHHHHHHHTSTTSEEES--SGGG--SSEEEEEETT-SSTTHHHHHHHHHHHHHTT-TT-BPPP-SSSS-EEEEE--TTS-THHHHHHTT--EEEEEE-TT----TTSTTPEEPTTSPP------HHHHHHHHHHHHHTT-TTEEEEEE-S-B-TT--TTSHHHHHTT-SEEEE-EE---BHHHHGGGHHHHHHTT--EEEE-S-BS-EEHHHHHHHHHTTS-TTS-PPEEEEE-TTS---EE--HHHHHHHTSPPPBHHHHHHHHHHH--HHHHHTSPPPPPP-

Radius of gyration: 27.57 Å; Cα contacts (8 Å, |Δi|>4): 606; chains: 1; bounding box: 68×52×71 Å

Mean predicted aligned error: 11.65 Å

Solvent-accessible surface area (backbone atoms only — not comparable to full-atom values): 22139 Å² total; per-residue (Å²): 132,78,41,74,43,86,31,32,80,50,53,72,40,39,85,73,76,65,86,74,37,36,30,41,32,24,48,24,54,56,57,40,35,42,79,96,44,68,51,72,51,67,41,69,90,75,56,46,90,85,67,65,89,84,63,51,75,94,74,36,61,37,61,34,72,70,29,73,94,56,52,80,63,89,68,68,58,68,45,54,51,46,26,48,54,43,49,51,52,40,48,76,67,58,31,39,66,42,36,31,52,51,27,48,58,57,33,50,56,54,49,53,53,32,73,69,40,84,56,48,30,36,55,82,62,77,54,71,92,74,52,53,49,35,51,46,54,28,22,43,46,82,62,76,51,86,41,38,70,59,34,49,50,50,50,58,55,35,45,77,57,64,47,75,76,40,64,38,77,73,83,88,53,73,78,26,42,37,26,52,74,50,44,72,82,59,60,70,62,66,57,32,45,80,69,68,40,75,41,82,43,87,46,64,49,74,40,36,38,65,45,89,91,47,76,88,57,64,45,48,76,86,54,78,73,67,47,82,67,84,47,67,69,48,53,52,49,53,52,48,57,62,59,45,70,62,36,81,38,30,20,34,33,19,33,25,70,48,32,57,85,82,53,45,70,87,23,45,65,28,40,60,65,68,33,73,62,40,46,39,39,55,27,32,31,15,46,44,81,72,50,57,74,47,50,67,54,37,60,73,69,59,57,52,50,69,34,42,41,41,22,32,62,52,41,41,50,48,56,54,54,53,56,46,59,76,69,43,51,91,68,41,61,76,46,45,78,49,63,78,47,86,87,54,71,28,34,38,52,43,36,65,67,42,20,61,71,70,73,44,87,59,61,47,36,53,64,51,51,52,51,45,63,70,64,56,49,72,71,64,39,62,67,52,59,58,79,75,77,88,128